Protein AF-0000000084457090 (afdb_homodimer)

Organism: NCBI:txid398673

Secondary structure (DSSP, 8-state):
-PPPPBSS-TT-EEEEETTTSHHHHHHHHHHHHTT-EEEEEES-TTTTHHIIIIITHHHHHTT-EEEEE---TTSTTTTTTTTTT-SEEEE--------S-HHHHHHHHHHHHHHHHHHHHH-TT--EEEEE--GGGTS---TT--SEE-TT---HHHHHHHTSPSP--GGGHHHHHHHHHHHHHHHHHHHHHHH--SSEEEEEEE-EEES--SSGGGGGSGGGHHHHHHTT--TTTSS--EEEEEEHHHHHHHHHHHHHBTT--S-EEEE---EEEHHHHHHHHHHH-TTS-PPPPPPP-PPP--EE--HHHHHHHHHHH--SSSPPHHHHHHHHHHTT-/-PPPPBSS-TT-EEEEETTTSHHHHHHHHHHHHTT-EEEEEES-TTTTHHIIIIITHHHHHTT-EEEEE---TTSTTTTTTTTTT-SEEEE--------S-HHHHHHHHHHHHHHHHHHHHH-TT--EEEEE--GGGTS---TT--SEE-TT---HHHHHHHTSPSP--GGGHHHHHHHHHHHHHHHHHHHHHHH--SSEEEEEEE-EEES--SSGGGGGSGGGHHHHHHTT--TTTSS--EEEEEEHHHHHHHHHHHHHBTT--S-EEEE---EEEHHHHHHHHHHH-TTS-PPPPPPP-PPP--EE--HHHHHHHHHHH--SSSPPHHHHHHHHHTTT-

Structure (mmCIF, N/CA/C/O backbone):
data_AF-0000000084457090-model_v1
#
loop_
_entity.id
_entity.type
_entity.pdbx_description
1 polymer 'NAD-dependent epimerase/dehydratase domain-containing protein'
#
loop_
_atom_site.group_PDB
_atom_site.id
_atom_site.type_symbol
_atom_site.label_atom_id
_atom_site.label_alt_id
_atom_site.label_comp_id
_atom_site.label_asym_id
_atom_site.label_entity_id
_atom_site.label_seq_id
_atom_site.pdbx_PDB_ins_code
_atom_site.Cartn_x
_atom_site.Cartn_y
_atom_site.Cartn_z
_atom_site.occupancy
_atom_site.B_iso_or_equiv
_atom_site.auth_seq_id
_atom_site.auth_comp_id
_atom_site.auth_asym_id
_atom_site.auth_atom_id
_atom_site.pdbx_PDB_model_num
ATOM 1 N N . MET A 1 1 ? -13.922 31.234 29.938 1 45.78 1 MET A N 1
ATOM 2 C CA . MET A 1 1 ? -12.664 31.422 30.656 1 45.78 1 MET A CA 1
ATOM 3 C C . MET A 1 1 ? -11.68 32.25 29.828 1 45.78 1 MET A C 1
ATOM 5 O O . MET A 1 1 ? -11.742 32.25 28.594 1 45.78 1 MET A O 1
ATOM 9 N N . ALA A 1 2 ? -10.883 33 30.406 1 61.94 2 ALA A N 1
ATOM 10 C CA . ALA A 1 2 ? -9.992 33.938 29.75 1 61.94 2 ALA A CA 1
ATOM 11 C C . ALA A 1 2 ? -8.906 33.219 28.953 1 61.94 2 ALA A C 1
ATOM 13 O O . ALA A 1 2 ? -8.344 32.219 29.422 1 61.94 2 ALA A O 1
ATOM 14 N N . GLU A 1 3 ? -8.789 33.469 27.625 1 76.44 3 GLU A N 1
ATOM 15 C CA . GLU A 1 3 ? -7.699 32.906 26.812 1 76.44 3 GLU A CA 1
ATOM 16 C C . GLU A 1 3 ? -6.344 33.219 27.453 1 76.44 3 GLU A C 1
ATOM 18 O O . GLU A 1 3 ? -6.156 34.25 28.094 1 76.44 3 GLU A O 1
ATOM 23 N N . PRO A 1 4 ? -5.492 32.188 27.438 1 84.25 4 PRO A N 1
ATOM 24 C CA . PRO A 1 4 ? -4.152 32.406 27.984 1 84.25 4 PRO A CA 1
ATOM 25 C C . PRO A 1 4 ? -3.447 33.625 27.359 1 84.25 4 PRO A C 1
ATOM 27 O O . PRO A 1 4 ? -3.869 34.125 26.312 1 84.25 4 PRO A O 1
ATOM 30 N N . ALA A 1 5 ? -2.441 34.094 28.125 1 87.38 5 ALA A N 1
ATOM 31 C CA . ALA A 1 5 ? -1.607 35.156 27.547 1 87.38 5 ALA A CA 1
ATOM 32 C C . ALA A 1 5 ? -0.957 34.688 26.25 1 87.38 5 ALA A C 1
ATOM 34 O O . ALA A 1 5 ? -0.463 33.562 26.156 1 87.38 5 ALA A O 1
ATOM 35 N N . ALA A 1 6 ? -1.029 35.469 25.188 1 92.81 6 ALA A N 1
ATOM 36 C CA . ALA A 1 6 ? -0.62 35.094 23.844 1 92.81 6 ALA A CA 1
ATOM 37 C C . ALA A 1 6 ? 0.584 35.906 23.375 1 92.81 6 ALA A C 1
ATOM 39 O O . ALA A 1 6 ? 0.83 37 23.875 1 92.81 6 ALA A O 1
ATOM 40 N N . THR A 1 7 ? 1.338 35.375 22.531 1 93.25 7 THR A N 1
ATOM 41 C CA . THR A 1 7 ? 2.492 36.031 21.922 1 93.25 7 THR A CA 1
ATOM 42 C C . THR A 1 7 ? 2.057 37.219 21.078 1 93.25 7 THR A C 1
ATOM 44 O O . THR A 1 7 ? 2.822 38.156 20.891 1 93.25 7 THR A O 1
ATOM 47 N N . LEU A 1 8 ? 0.855 37.156 20.562 1 97.19 8 LEU A N 1
ATOM 48 C CA . LEU A 1 8 ? 0.295 38.188 19.688 1 97.19 8 LEU A CA 1
ATOM 49 C C . LEU A 1 8 ? -1.014 38.719 20.25 1 97.19 8 LEU A C 1
ATOM 51 O O . LEU A 1 8 ? -1.815 37.969 20.797 1 97.19 8 LEU A O 1
ATOM 55 N N . PRO A 1 9 ? -1.221 40 20.172 1 96.56 9 PRO A N 1
ATOM 56 C CA . PRO A 1 9 ? -2.504 40.531 20.625 1 96.56 9 PRO A CA 1
ATOM 57 C C . PRO A 1 9 ? -3.66 40.188 19.688 1 96.56 9 PRO A C 1
ATOM 59 O O . PRO A 1 9 ? -3.447 39.938 18.5 1 96.56 9 PRO A O 1
ATOM 62 N N . LYS A 1 10 ? -4.875 40.156 20.188 1 96.31 10 LYS A N 1
ATOM 63 C CA . LYS A 1 10 ? -6.066 40 19.359 1 96.31 10 LYS A CA 1
ATOM 64 C C . LYS A 1 10 ? -6.098 41.031 18.234 1 96.31 10 LYS A C 1
ATOM 66 O O . LYS A 1 10 ? -5.645 42.188 18.422 1 96.31 10 LYS A O 1
ATOM 71 N N . GLY A 1 11 ? -6.625 40.625 17.125 1 97.5 11 GLY A N 1
ATOM 72 C CA . GLY A 1 11 ? -6.648 41.531 15.984 1 97.5 11 GLY A CA 1
ATOM 73 C C . GLY A 1 11 ? -5.434 41.375 15.086 1 97.5 11 GLY A C 1
ATOM 74 O O . GLY A 1 11 ? -5.426 41.875 13.953 1 97.5 11 GLY A O 1
ATOM 75 N N . SER A 1 12 ? -4.383 40.688 15.578 1 98.62 12 SER A N 1
ATOM 76 C CA . SER A 1 12 ? -3.232 40.406 14.727 1 98.62 12 SER A CA 1
ATOM 77 C C . SER A 1 12 ? -3.637 39.625 13.484 1 98.62 12 SER A C 1
ATOM 79 O O . SER A 1 12 ? -4.645 38.906 13.5 1 98.62 12 SER A O 1
ATOM 81 N N . LEU A 1 13 ? -2.846 39.688 12.375 1 98.81 13 LEU A N 1
ATOM 82 C CA . LEU A 1 13 ? -3.135 39.094 11.086 1 98.81 13 LEU A CA 1
ATOM 83 C C . LEU A 1 13 ? -2.312 37.812 10.898 1 98.81 13 LEU A C 1
ATOM 85 O O . LEU A 1 13 ? -1.08 37.844 10.906 1 98.81 13 LEU A O 1
ATOM 89 N N . ILE A 1 14 ? -2.986 36.688 10.75 1 98.94 14 ILE A N 1
ATOM 90 C CA . ILE A 1 14 ? -2.354 35.406 10.578 1 98.94 14 ILE A CA 1
ATOM 91 C C . ILE A 1 14 ? -2.457 34.969 9.117 1 98.94 14 ILE A C 1
ATOM 93 O O . ILE A 1 14 ? -3.559 34.844 8.578 1 98.94 14 ILE A O 1
ATOM 97 N N . LEU A 1 15 ? -1.335 34.719 8.477 1 98.88 15 LEU A N 1
ATOM 98 C CA . LEU A 1 15 ? -1.321 34.125 7.148 1 98.88 15 LEU A CA 1
ATOM 99 C C . LEU A 1 15 ? -1.455 32.594 7.242 1 98.88 15 LEU A C 1
ATOM 101 O O . LEU A 1 15 ? -0.674 31.938 7.938 1 98.88 15 LEU A O 1
ATOM 105 N N . ILE A 1 16 ? -2.449 32.062 6.598 1 98.81 16 ILE A N 1
ATOM 106 C CA . ILE A 1 16 ? -2.631 30.609 6.52 1 98.81 16 ILE A CA 1
ATOM 107 C C . ILE A 1 16 ? -2.553 30.156 5.062 1 98.81 16 ILE A C 1
ATOM 109 O O . ILE A 1 16 ? -3.369 30.562 4.234 1 98.81 16 ILE A O 1
ATOM 113 N N . THR A 1 17 ? -1.548 29.312 4.777 1 97.75 17 THR A N 1
ATOM 114 C CA . THR A 1 17 ? -1.409 28.844 3.402 1 97.75 17 THR A CA 1
ATOM 115 C C . THR A 1 17 ? -2.354 27.672 3.129 1 97.75 17 THR A C 1
ATOM 117 O O . THR A 1 17 ? -2.545 26.812 3.988 1 97.75 17 THR A O 1
ATOM 120 N N . GLY A 1 18 ? -2.939 27.734 1.943 1 96.56 18 GLY A N 1
ATOM 121 C CA . GLY A 1 18 ? -3.844 26.656 1.546 1 96.56 18 GLY A CA 1
ATOM 122 C C . GLY A 1 18 ? -5.121 26.625 2.363 1 96.56 18 GLY A C 1
ATOM 123 O O . GLY A 1 18 ? -5.512 25.562 2.869 1 96.56 18 GLY A O 1
ATOM 124 N N . LEU A 1 19 ? -5.82 27.734 2.434 1 98.25 19 LEU A N 1
ATOM 125 C CA . LEU A 1 19 ? -6.91 27.875 3.391 1 98.25 19 LEU A CA 1
ATOM 126 C C . LEU A 1 19 ? -8.086 26.984 3.008 1 98.25 19 LEU A C 1
ATOM 128 O O . LEU A 1 19 ? -8.953 26.703 3.838 1 98.25 19 LEU A O 1
ATOM 132 N N . THR A 1 20 ? -8.164 26.484 1.772 1 96.88 20 THR A N 1
ATOM 133 C CA . THR A 1 20 ? -9.25 25.594 1.365 1 96.88 20 THR A CA 1
ATOM 134 C C . THR A 1 20 ? -9.023 24.188 1.882 1 96.88 20 THR A C 1
ATOM 136 O O . THR A 1 20 ? -9.93 23.344 1.834 1 96.88 20 THR A O 1
ATOM 139 N N . GLY A 1 21 ? -7.867 23.922 2.436 1 96.38 21 GLY A N 1
ATOM 140 C CA . GLY A 1 21 ? -7.531 22.578 2.881 1 96.38 21 GLY A CA 1
ATOM 141 C C . GLY A 1 21 ? -8.25 22.172 4.152 1 96.38 21 GLY A C 1
ATOM 142 O O . GLY A 1 21 ? -8.672 23.031 4.934 1 96.38 21 GLY A O 1
ATOM 143 N N . TYR A 1 22 ? -8.297 20.953 4.422 1 96.25 22 TYR A N 1
ATOM 144 C CA . TYR A 1 22 ? -9.023 20.359 5.535 1 96.25 22 TYR A CA 1
ATOM 145 C C . TYR A 1 22 ? -8.516 20.891 6.867 1 96.25 22 TYR A C 1
ATOM 147 O O . TYR A 1 22 ? -9.258 21.547 7.605 1 96.25 22 TYR A O 1
ATOM 155 N N . ILE A 1 23 ? -7.227 20.75 7.117 1 97.94 23 ILE A N 1
ATOM 156 C CA . ILE A 1 23 ? -6.641 21.219 8.367 1 97.94 23 ILE A CA 1
ATOM 157 C C . ILE A 1 23 ? -6.629 22.75 8.391 1 97.94 23 ILE A C 1
ATOM 159 O O . ILE A 1 23 ? -6.969 23.359 9.406 1 97.94 23 ILE A O 1
ATOM 163 N N . ALA A 1 24 ? -6.375 23.344 7.254 1 98.56 24 ALA A N 1
ATOM 164 C CA . ALA A 1 24 ? -6.211 24.797 7.172 1 98.56 24 ALA A CA 1
ATOM 165 C C . ALA A 1 24 ? -7.512 25.516 7.516 1 98.56 24 ALA A C 1
ATOM 167 O O . ALA A 1 24 ? -7.496 26.547 8.203 1 98.56 24 ALA A O 1
ATOM 168 N N . THR A 1 25 ? -8.586 24.984 7.031 1 98.19 25 THR A N 1
ATOM 169 C CA . THR A 1 25 ? -9.875 25.609 7.293 1 98.19 25 THR A CA 1
ATOM 170 C C . THR A 1 25 ? -10.203 25.578 8.781 1 98.19 25 THR A C 1
ATOM 172 O O . THR A 1 25 ? -10.711 26.547 9.336 1 98.19 25 THR A O 1
ATOM 175 N N . HIS A 1 26 ? -9.891 24.5 9.438 1 98.5 26 HIS A N 1
ATOM 176 C CA . HIS A 1 26 ? -10.109 24.391 10.875 1 98.5 26 HIS A CA 1
ATOM 177 C C . HIS A 1 26 ? -9.195 25.344 11.648 1 98.5 26 HIS A C 1
ATOM 179 O O . HIS A 1 26 ? -9.617 25.938 12.641 1 98.5 26 HIS A O 1
ATOM 185 N N . VAL A 1 27 ? -7.988 25.453 11.195 1 98.88 27 VAL A N 1
ATOM 186 C CA . VAL A 1 27 ? -7.055 26.375 11.828 1 98.88 27 VAL A CA 1
ATOM 187 C C . VAL A 1 27 ? -7.559 27.812 11.664 1 98.88 27 VAL A C 1
ATOM 189 O O . VAL A 1 27 ? -7.562 28.578 12.625 1 98.88 27 VAL A O 1
ATOM 192 N N . GLY A 1 28 ? -8.008 28.156 10.453 1 98.88 28 GLY A N 1
ATOM 193 C CA . GLY A 1 28 ? -8.602 29.469 10.227 1 98.88 28 GLY A CA 1
ATOM 194 C C . GLY A 1 28 ? -9.781 29.75 11.133 1 98.88 28 GLY A C 1
ATOM 195 O O . GLY A 1 28 ? -9.883 30.828 11.711 1 98.88 28 GLY A O 1
ATOM 196 N N . GLN A 1 29 ? -10.602 28.734 11.273 1 98.56 29 GLN A N 1
ATOM 197 C CA . GLN A 1 29 ? -11.773 28.859 12.141 1 98.56 29 GLN A CA 1
ATOM 198 C C . GLN A 1 29 ? -11.359 29.141 13.586 1 98.56 29 GLN A C 1
ATOM 200 O O . GLN A 1 29 ? -11.977 29.984 14.258 1 98.56 29 GLN A O 1
ATOM 205 N N . GLN A 1 30 ? -10.398 28.484 14.055 1 98.38 30 GLN A N 1
ATOM 206 C CA . GLN A 1 30 ? -9.938 28.641 15.43 1 98.38 30 GLN A CA 1
ATOM 207 C C . GLN A 1 30 ? -9.391 30.031 15.672 1 98.38 30 GLN A C 1
ATOM 209 O O . GLN A 1 30 ? -9.664 30.656 16.703 1 98.38 30 GLN A O 1
ATOM 214 N N . PHE A 1 31 ? -8.586 30.578 14.734 1 98.69 31 PHE A N 1
ATOM 215 C CA . PHE A 1 31 ? -8.039 31.922 14.883 1 98.69 31 PHE A CA 1
ATOM 216 C C . PHE A 1 31 ? -9.148 32.969 14.844 1 98.69 31 PHE A C 1
ATOM 218 O O . PHE A 1 31 ? -9.18 33.875 15.68 1 98.69 31 PHE A O 1
ATOM 225 N N . LEU A 1 32 ? -10.07 32.844 13.891 1 98.69 32 LEU A N 1
ATOM 226 C CA . LEU A 1 32 ? -11.164 33.812 13.75 1 98.69 32 LEU A CA 1
ATOM 227 C C . LEU A 1 32 ? -12.031 33.812 15.008 1 98.69 32 LEU A C 1
ATOM 229 O O . LEU A 1 32 ? -12.391 34.906 15.492 1 98.69 32 LEU A O 1
ATOM 233 N N . LYS A 1 33 ? -12.289 32.656 15.539 1 97.31 33 LYS A N 1
ATOM 234 C CA . LYS A 1 33 ? -13.102 32.562 16.75 1 97.31 33 LYS A CA 1
ATOM 235 C C . LYS A 1 33 ? -12.422 33.219 17.938 1 97.31 33 LYS A C 1
ATOM 237 O O . LYS A 1 33 ? -13.086 33.688 18.859 1 97.31 33 LYS A O 1
ATOM 242 N N . ARG A 1 34 ? -11.148 33.344 17.875 1 97.12 34 ARG A N 1
ATOM 243 C CA . ARG A 1 34 ? -10.375 33.875 19 1 97.12 34 ARG A CA 1
ATOM 244 C C . ARG A 1 34 ? -10.102 35.375 18.797 1 97.12 34 ARG A C 1
ATOM 246 O O . ARG A 1 34 ? -9.375 35.969 19.594 1 97.12 34 ARG A O 1
ATOM 253 N N . GLY A 1 35 ? -10.586 35.938 17.719 1 97.44 35 GLY A N 1
ATOM 254 C CA . GLY A 1 35 ? -10.516 37.375 17.531 1 97.44 35 GLY A CA 1
ATOM 255 C C . GLY A 1 35 ? -9.32 37.812 16.703 1 97.44 35 GLY A C 1
ATOM 256 O O . GLY A 1 35 ? -8.945 38.969 16.719 1 97.44 35 GLY A O 1
ATOM 257 N N . TYR A 1 36 ? -8.688 36.875 16.031 1 98.62 36 TYR A N 1
ATOM 258 C CA . TYR A 1 36 ? -7.605 37.219 15.117 1 98.62 36 TYR A CA 1
ATOM 259 C C . TYR A 1 36 ? -8.125 37.406 13.695 1 98.62 36 TYR A C 1
ATOM 261 O O . TYR A 1 36 ? -9.266 37.031 13.398 1 98.62 36 TYR A O 1
ATOM 269 N N . LYS A 1 37 ? -7.375 38.062 12.875 1 98.81 37 LYS A N 1
ATOM 270 C CA . LYS A 1 37 ? -7.664 38.156 11.445 1 98.81 37 LYS A CA 1
ATOM 271 C C . LYS A 1 37 ? -6.902 37.125 10.641 1 98.81 37 LYS A C 1
ATOM 273 O O . LYS A 1 37 ? -5.844 36.656 11.062 1 98.81 37 LYS A O 1
ATOM 278 N N . VAL A 1 38 ? -7.512 36.719 9.531 1 98.94 38 VAL A N 1
ATOM 279 C CA . VAL A 1 38 ? -6.902 35.656 8.734 1 98.94 38 VAL A CA 1
ATOM 280 C C . VAL A 1 38 ? -6.73 36.125 7.297 1 98.94 38 VAL A C 1
ATOM 282 O O . VAL A 1 38 ? -7.66 36.688 6.695 1 98.94 38 VAL A O 1
ATOM 285 N N . ARG A 1 39 ? -5.547 36.094 6.797 1 98.81 39 ARG A N 1
ATOM 286 C CA . ARG A 1 39 ? -5.254 36.094 5.367 1 98.81 39 ARG A CA 1
ATOM 287 C C . ARG A 1 39 ? -4.961 34.688 4.844 1 98.81 39 ARG A C 1
ATOM 289 O O . ARG A 1 39 ? -3.953 34.094 5.207 1 98.81 39 ARG A O 1
ATOM 296 N N . GLY A 1 40 ? -5.895 34.188 4.008 1 98.56 40 GLY A N 1
ATOM 297 C CA . GLY A 1 40 ? -5.73 32.844 3.475 1 98.56 40 GLY A CA 1
ATOM 298 C C . GLY A 1 40 ? -5.258 32.844 2.033 1 98.56 40 GLY A C 1
ATOM 299 O O . GLY A 1 40 ? -5.793 33.562 1.19 1 98.56 40 GLY A O 1
ATOM 300 N N . THR A 1 41 ? -4.219 32.031 1.75 1 97.69 41 THR A N 1
ATOM 301 C CA . THR A 1 41 ? -3.873 31.828 0.347 1 97.69 41 THR A CA 1
ATOM 302 C C . THR A 1 41 ? -4.695 30.688 -0.254 1 97.69 41 THR A C 1
ATOM 304 O O . THR A 1 41 ? -5.039 29.734 0.439 1 97.69 41 THR A O 1
ATOM 307 N N . VAL A 1 42 ? -5.008 30.859 -1.464 1 97.06 42 VAL A N 1
ATOM 308 C CA . VAL A 1 42 ? -5.758 29.859 -2.219 1 97.06 42 VAL A CA 1
ATOM 309 C C . VAL A 1 42 ? -5.191 29.75 -3.633 1 97.06 42 VAL A C 1
ATOM 311 O O . VAL A 1 42 ? -4.559 30.688 -4.129 1 97.06 42 VAL A O 1
ATOM 314 N N . ARG A 1 43 ? -5.316 28.656 -4.375 1 93.56 43 ARG A N 1
ATOM 315 C CA . ARG A 1 43 ? -4.824 28.469 -5.734 1 93.56 43 ARG A CA 1
ATOM 316 C C . ARG A 1 43 ? -5.699 29.203 -6.746 1 93.56 43 ARG A C 1
ATOM 318 O O . ARG A 1 43 ? -5.199 29.734 -7.734 1 93.56 43 ARG A O 1
ATOM 325 N N . ASP A 1 44 ? -7.039 29.156 -6.359 1 95.44 44 ASP A N 1
ATOM 326 C CA . ASP A 1 44 ? -8.07 29.734 -7.223 1 95.44 44 ASP A CA 1
ATOM 327 C C . ASP A 1 44 ? -9.141 30.453 -6.402 1 95.44 44 ASP A C 1
ATOM 329 O O . ASP A 1 44 ? -9.867 29.828 -5.629 1 95.44 44 ASP A O 1
ATOM 333 N N . LEU A 1 45 ? -9.281 31.75 -6.68 1 96.75 45 LEU A N 1
ATOM 334 C CA . LEU A 1 45 ? -10.172 32.562 -5.875 1 96.75 45 LEU A CA 1
ATOM 335 C C . LEU A 1 45 ? -11.625 32.188 -6.098 1 96.75 45 LEU A C 1
ATOM 337 O O . LEU A 1 45 ? -12.43 32.188 -5.156 1 96.75 45 LEU A O 1
ATOM 341 N N . ALA A 1 46 ? -11.906 31.797 -7.289 1 96.5 46 ALA A N 1
ATOM 342 C CA . ALA A 1 46 ? -13.289 31.438 -7.602 1 96.5 46 ALA A CA 1
ATOM 343 C C . ALA A 1 46 ? -13.68 30.125 -6.91 1 96.5 46 ALA A C 1
ATOM 345 O O . ALA A 1 46 ? -14.766 30.031 -6.328 1 96.5 46 ALA A O 1
ATOM 346 N N . LYS A 1 47 ? -12.859 29.141 -6.902 1 95 47 LYS A N 1
ATOM 347 C CA . LYS A 1 47 ? -13.125 27.844 -6.289 1 95 47 LYS A CA 1
ATOM 348 C C . LYS A 1 47 ? -13.141 27.953 -4.766 1 95 47 LYS A C 1
ATOM 350 O O . LYS A 1 47 ? -13.758 27.125 -4.086 1 95 47 LYS A O 1
ATOM 355 N N . ALA A 1 48 ? -12.492 29.031 -4.234 1 98 48 ALA A N 1
ATOM 356 C CA . ALA A 1 48 ? -12.383 29.203 -2.787 1 98 48 ALA A CA 1
ATOM 357 C C . ALA A 1 48 ? -13.469 30.141 -2.26 1 98 48 ALA A C 1
ATOM 359 O O . ALA A 1 48 ? -13.484 30.469 -1.074 1 98 48 ALA A O 1
ATOM 360 N N . ALA A 1 49 ? -14.422 30.5 -3.084 1 97.88 49 ALA A N 1
ATOM 361 C CA . ALA A 1 49 ? -15.406 31.531 -2.744 1 97.88 49 ALA A CA 1
ATOM 362 C C . ALA A 1 49 ? -16.25 31.109 -1.543 1 97.88 49 ALA A C 1
ATOM 364 O O . ALA A 1 49 ? -16.719 31.953 -0.786 1 97.88 49 ALA A O 1
ATOM 365 N N . TRP A 1 50 ? -16.359 29.766 -1.356 1 97.81 50 TRP A N 1
ATOM 366 C CA . TRP A 1 50 ? -17.172 29.25 -0.263 1 97.81 50 TRP A CA 1
ATOM 367 C C . TRP A 1 50 ? -16.609 29.672 1.088 1 97.81 50 TRP A C 1
ATOM 369 O O . TRP A 1 50 ? -17.344 29.766 2.074 1 97.81 50 TRP A O 1
ATOM 379 N N . LEU A 1 51 ? -15.359 29.984 1.196 1 98.5 51 LEU A N 1
ATOM 380 C CA . LEU A 1 51 ? -14.742 30.469 2.428 1 98.5 51 LEU A CA 1
ATOM 381 C C . LEU A 1 51 ? -15.32 31.812 2.834 1 98.5 51 LEU A C 1
ATOM 383 O O . LEU A 1 51 ? -15.727 32 3.984 1 98.5 51 LEU A O 1
ATOM 387 N N . LYS A 1 52 ? -15.414 32.781 1.911 1 97.81 52 LYS A N 1
ATOM 388 C CA . LYS A 1 52 ? -15.844 34.156 2.225 1 97.81 52 LYS A CA 1
ATOM 389 C C . LYS A 1 52 ? -17.359 34.281 2.137 1 97.81 52 LYS A C 1
ATOM 391 O O . LYS A 1 52 ? -17.969 35.062 2.877 1 97.81 52 LYS A O 1
ATOM 396 N N . ASP A 1 53 ? -17.922 33.438 1.23 1 97.62 53 ASP A N 1
ATOM 397 C CA . ASP A 1 53 ? -19.344 33.625 0.948 1 97.62 53 ASP A CA 1
ATOM 398 C C . ASP A 1 53 ? -20.203 32.75 1.86 1 97.62 53 ASP A C 1
ATOM 400 O O . ASP A 1 53 ? -21.391 33.031 2.074 1 97.62 53 ASP A O 1
ATOM 404 N N . ASP A 1 54 ? -19.672 31.672 2.383 1 97.75 54 ASP A N 1
ATOM 405 C CA . ASP A 1 54 ? -20.484 30.719 3.141 1 97.75 54 ASP A CA 1
ATOM 406 C C . ASP A 1 54 ? -19.891 30.484 4.531 1 97.75 54 ASP A C 1
ATOM 408 O O . ASP A 1 54 ? -20.359 31.078 5.512 1 97.75 54 ASP A O 1
ATOM 412 N N . LEU A 1 55 ? -18.828 29.859 4.707 1 97.69 55 LEU A N 1
ATOM 413 C CA . LEU A 1 55 ? -18.312 29.344 5.977 1 97.69 55 LEU A CA 1
ATOM 414 C C . LEU A 1 55 ? -17.922 30.484 6.902 1 97.69 55 LEU A C 1
ATOM 416 O O . LEU A 1 55 ? -18.188 30.438 8.102 1 97.69 55 LEU A O 1
ATOM 420 N N . PHE A 1 56 ? -17.172 31.453 6.297 1 98.38 56 PHE A N 1
ATOM 421 C CA . PHE A 1 56 ? -16.688 32.594 7.082 1 98.38 56 PHE A CA 1
ATOM 422 C C . PHE A 1 56 ? -17.297 33.906 6.602 1 98.38 56 PHE A C 1
ATOM 424 O O . PHE A 1 56 ? -16.609 34.906 6.535 1 98.38 56 PHE A O 1
ATOM 431 N N . SER A 1 57 ? -18.531 33.906 6.168 1 98 57 SER A N 1
ATOM 432 C CA . SER A 1 57 ? -19.188 35.062 5.586 1 98 57 SER A CA 1
ATOM 433 C C . SER A 1 57 ? -19.234 36.219 6.578 1 98 57 SER A C 1
ATOM 435 O O . SER A 1 57 ? -19.016 37.375 6.203 1 98 57 SER A O 1
ATOM 437 N N . ALA A 1 58 ? -19.5 36 7.852 1 98 58 ALA A N 1
ATOM 438 C CA . ALA A 1 58 ? -19.578 37.031 8.867 1 98 58 ALA A CA 1
ATOM 439 C C . ALA A 1 58 ? -18.203 37.656 9.109 1 98 58 ALA A C 1
ATOM 441 O O . ALA A 1 58 ? -18.094 38.875 9.227 1 98 58 ALA A O 1
ATOM 442 N N . GLU A 1 59 ? -17.234 36.812 9.227 1 98.06 59 GLU A N 1
ATOM 443 C CA . GLU A 1 59 ? -15.875 37.281 9.445 1 98.06 59 GLU A CA 1
ATOM 444 C C . GLU A 1 59 ? -15.375 38.094 8.25 1 98.06 59 GLU A C 1
ATOM 446 O O . GLU A 1 59 ? -14.68 39.094 8.422 1 98.06 59 GLU A O 1
ATOM 451 N N . HIS A 1 60 ? -15.703 37.625 7.074 1 98.06 60 HIS A N 1
ATOM 452 C CA . HIS A 1 60 ? -15.336 38.375 5.875 1 98.06 60 HIS A CA 1
ATOM 453 C C . HIS A 1 60 ? -16 39.75 5.848 1 98.06 60 HIS A C 1
ATOM 455 O O . HIS A 1 60 ? -15.359 40.75 5.551 1 98.06 60 HIS A O 1
ATOM 461 N N . ALA A 1 61 ? -17.266 39.812 6.113 1 97.88 61 ALA A N 1
ATOM 462 C CA . ALA A 1 61 ? -18.031 41.062 6.125 1 97.88 61 ALA A CA 1
ATOM 463 C C . ALA A 1 61 ? -17.438 42.031 7.141 1 97.88 61 ALA A C 1
ATOM 465 O O . ALA A 1 61 ? -17.453 43.25 6.918 1 97.88 61 ALA A O 1
ATOM 466 N N . ALA A 1 62 ? -16.906 41.5 8.188 1 98.25 62 ALA A N 1
ATOM 467 C CA . ALA A 1 62 ? -16.344 42.312 9.258 1 98.25 62 ALA A CA 1
ATOM 468 C C . ALA A 1 62 ? -14.914 42.719 8.945 1 98.25 62 ALA A C 1
ATOM 470 O O . ALA A 1 62 ? -14.289 43.469 9.711 1 98.25 62 ALA A O 1
ATOM 471 N N . GLY A 1 63 ? -14.398 42.25 7.867 1 98.06 63 GLY A N 1
ATOM 472 C CA . GLY A 1 63 ? -13.047 42.594 7.461 1 98.06 63 GLY A CA 1
ATOM 473 C C . GLY A 1 63 ? -11.984 41.75 8.133 1 98.06 63 GLY A C 1
ATOM 474 O O . GLY A 1 63 ? -10.805 42.125 8.133 1 98.06 63 GLY A O 1
ATOM 475 N N . ASN A 1 64 ? -12.359 40.625 8.711 1 98.62 64 ASN A N 1
ATOM 476 C CA . ASN A 1 64 ? -11.43 39.812 9.469 1 98.62 64 ASN A CA 1
ATOM 477 C C . ASN A 1 64 ? -10.883 38.656 8.633 1 98.62 64 ASN A C 1
ATOM 479 O O . ASN A 1 64 ? -10 37.906 9.078 1 98.62 64 ASN A O 1
ATOM 483 N N . LEU A 1 65 ? -11.383 38.469 7.391 1 98.81 65 LEU A N 1
ATOM 484 C CA . LEU A 1 65 ? -10.898 37.438 6.469 1 98.81 65 LEU A CA 1
ATOM 485 C C . LEU A 1 65 ? -10.602 38.062 5.102 1 98.81 65 LEU A C 1
ATOM 487 O O . LEU A 1 65 ? -11.43 38.781 4.543 1 98.81 65 LEU A O 1
ATOM 491 N N . GLU A 1 66 ? -9.531 37.75 4.582 1 98.06 66 GLU A N 1
ATOM 492 C CA . GLU A 1 66 ? -9.195 38.094 3.195 1 98.06 66 GLU A CA 1
ATOM 493 C C . GLU A 1 66 ? -8.5 36.906 2.512 1 98.06 66 GLU A C 1
ATOM 495 O O . GLU A 1 66 ? -7.844 36.094 3.17 1 98.06 66 GLU A O 1
ATOM 500 N N . LEU A 1 67 ? -8.695 36.75 1.235 1 98.25 67 LEU A N 1
ATOM 501 C CA . LEU A 1 67 ? -8.102 35.719 0.433 1 98.25 67 LEU A CA 1
ATOM 502 C C . LEU A 1 67 ? -7.105 36.281 -0.572 1 98.25 67 LEU A C 1
ATOM 504 O O . LEU A 1 67 ? -7.348 37.344 -1.157 1 98.25 67 LEU A O 1
ATOM 508 N N . VAL A 1 68 ? -6.004 35.656 -0.669 1 97.56 68 VAL A N 1
ATOM 509 C CA . VAL A 1 68 ? -4.984 36.031 -1.646 1 97.56 68 VAL A CA 1
ATOM 510 C C . VAL A 1 68 ? -4.656 34.812 -2.523 1 97.56 68 VAL A C 1
ATOM 512 O O . VAL A 1 68 ? -4.578 33.688 -2.033 1 97.56 68 VAL A O 1
ATOM 515 N N . GLN A 1 69 ? -4.48 35.094 -3.811 1 96.38 69 GLN A N 1
ATOM 516 C CA . GLN A 1 69 ? -4.199 34 -4.742 1 96.38 69 GLN A CA 1
ATOM 517 C C . GLN A 1 69 ? -2.709 33.688 -4.793 1 96.38 69 GLN A C 1
ATOM 519 O O . GLN A 1 69 ? -1.888 34.594 -5.008 1 96.38 69 GLN A O 1
ATOM 524 N N . VAL A 1 70 ? -2.33 32.438 -4.508 1 93.5 70 VAL A N 1
ATOM 525 C CA . VAL A 1 70 ? -1.011 31.875 -4.73 1 93.5 70 VAL A CA 1
ATOM 526 C C . VAL A 1 70 ? -1.143 30.594 -5.57 1 93.5 70 VAL A C 1
ATOM 528 O O . VAL A 1 70 ? -1.37 29.516 -5.031 1 93.5 70 VAL A O 1
ATOM 531 N N . PRO A 1 71 ? -0.985 30.703 -6.883 1 89.06 71 PRO A N 1
ATOM 532 C CA . PRO A 1 71 ? -1.31 29.594 -7.781 1 89.06 71 PRO A CA 1
ATOM 533 C C . PRO A 1 71 ? -0.275 28.469 -7.727 1 89.06 71 PRO A C 1
ATOM 535 O O . PRO A 1 71 ? -0.604 27.312 -7.984 1 89.06 71 PRO A O 1
ATOM 538 N N . ASP A 1 72 ? 0.993 28.844 -7.469 1 87.75 72 ASP A N 1
ATOM 539 C CA . ASP A 1 72 ? 2.09 27.875 -7.449 1 87.75 72 ASP A CA 1
ATOM 540 C C . ASP A 1 72 ? 2.943 28.047 -6.195 1 87.75 72 ASP A C 1
ATOM 542 O O . ASP A 1 72 ? 3.73 28.984 -6.09 1 87.75 72 ASP A O 1
ATOM 546 N N . LEU A 1 73 ? 2.895 27 -5.332 1 84.81 73 LEU A N 1
ATOM 547 C CA . LEU A 1 73 ? 3.57 27.047 -4.039 1 84.81 73 LEU A CA 1
ATOM 548 C C . LEU A 1 73 ? 5.082 26.969 -4.211 1 84.81 73 LEU A C 1
ATOM 550 O O . LEU A 1 73 ? 5.836 27.422 -3.346 1 84.81 73 LEU A O 1
ATOM 554 N N . GLY A 1 74 ? 5.453 26.391 -5.297 1 82.69 74 GLY A N 1
ATOM 555 C CA . GLY A 1 74 ? 6.875 26.156 -5.504 1 82.69 74 GLY A CA 1
ATOM 556 C C . GLY A 1 74 ? 7.566 27.297 -6.23 1 82.69 74 GLY A C 1
ATOM 557 O O . GLY A 1 74 ? 8.789 27.266 -6.41 1 82.69 74 GLY A O 1
ATOM 558 N N . ALA A 1 75 ? 6.777 28.297 -6.66 1 84.38 75 ALA A N 1
ATOM 559 C CA . ALA A 1 75 ? 7.359 29.422 -7.383 1 84.38 75 ALA A CA 1
ATOM 560 C C . ALA A 1 75 ? 8.234 30.266 -6.461 1 84.38 75 ALA A C 1
ATOM 562 O O . ALA A 1 75 ? 7.922 30.438 -5.281 1 84.38 75 ALA A O 1
ATOM 563 N N . PRO A 1 76 ? 9.312 30.766 -7.141 1 82.56 76 PRO A N 1
ATOM 564 C CA . PRO A 1 76 ? 10.109 31.703 -6.344 1 82.56 76 PRO A CA 1
ATOM 565 C C . PRO A 1 76 ? 9.289 32.906 -5.848 1 82.56 76 PRO A C 1
ATOM 567 O O . PRO A 1 76 ? 8.453 33.438 -6.582 1 82.56 76 PRO A O 1
ATOM 570 N N . ASP A 1 77 ? 9.328 33.25 -4.668 1 87.06 77 ASP A N 1
ATOM 571 C CA . ASP A 1 77 ? 8.703 34.406 -4.055 1 87.06 77 ASP A CA 1
ATOM 572 C C . ASP A 1 77 ? 7.18 34.25 -4.012 1 87.06 77 ASP A C 1
ATOM 574 O O . ASP A 1 77 ? 6.453 35.25 -4.035 1 87.06 77 ASP A O 1
ATOM 578 N N . ALA A 1 78 ? 6.73 33.031 -4.125 1 87.94 78 ALA A N 1
ATOM 579 C CA . ALA A 1 78 ? 5.305 32.75 -4.191 1 87.94 78 ALA A CA 1
ATOM 580 C C . ALA A 1 78 ? 4.531 33.469 -3.1 1 87.94 78 ALA A C 1
ATOM 582 O O . ALA A 1 78 ? 3.367 33.844 -3.287 1 87.94 78 ALA A O 1
ATOM 583 N N . PHE A 1 79 ? 5.223 33.844 -2.037 1 93.5 79 PHE A N 1
ATOM 584 C CA . PHE A 1 79 ? 4.488 34.312 -0.871 1 93.5 79 PHE A CA 1
ATOM 585 C C . PHE A 1 79 ? 4.828 35.781 -0.577 1 93.5 79 PHE A C 1
ATOM 587 O O . PHE A 1 79 ? 4.352 36.344 0.41 1 93.5 79 PHE A O 1
ATOM 594 N N . SER A 1 80 ? 5.598 36.469 -1.362 1 91.81 80 SER A N 1
ATOM 595 C CA . SER A 1 80 ? 6.113 37.781 -1.089 1 91.81 80 SER A CA 1
ATOM 596 C C . SER A 1 80 ? 4.98 38.781 -0.856 1 91.81 80 SER A C 1
ATOM 598 O O . SER A 1 80 ? 5.047 39.625 0.059 1 91.81 80 SER A O 1
ATOM 600 N N . ALA A 1 81 ? 3.99 38.688 -1.695 1 93.69 81 ALA A N 1
ATOM 601 C CA . ALA A 1 81 ? 2.861 39.594 -1.546 1 93.69 81 ALA A CA 1
ATOM 602 C C . ALA A 1 81 ? 1.979 39.188 -0.37 1 93.69 81 ALA A C 1
ATOM 604 O O . ALA A 1 81 ? 1.517 40.031 0.392 1 93.69 81 ALA A O 1
ATOM 605 N N . ALA A 1 82 ? 1.789 37.938 -0.176 1 96.75 82 ALA A N 1
ATOM 606 C CA . ALA A 1 82 ? 0.871 37.406 0.827 1 96.75 82 ALA A CA 1
ATOM 607 C C . ALA A 1 82 ? 1.386 37.688 2.238 1 96.75 82 ALA A C 1
ATOM 609 O O . ALA A 1 82 ? 0.598 37.844 3.172 1 96.75 82 ALA A O 1
ATOM 610 N N . ILE A 1 83 ? 2.664 37.812 2.404 1 97.69 83 ILE A N 1
ATOM 611 C CA . ILE A 1 83 ? 3.268 37.844 3.73 1 97.69 83 ILE A CA 1
ATOM 612 C C . ILE A 1 83 ? 3.303 39.281 4.262 1 97.69 83 ILE A C 1
ATOM 614 O O . ILE A 1 83 ? 3.543 39.5 5.453 1 97.69 83 ILE A O 1
ATOM 618 N N . LYS A 1 84 ? 3.039 40.219 3.432 1 97.75 84 LYS A N 1
ATOM 619 C CA . LYS A 1 84 ? 3.186 41.625 3.816 1 97.75 84 LYS A CA 1
ATOM 620 C C . LYS A 1 84 ? 2.234 42 4.953 1 97.75 84 LYS A C 1
ATOM 622 O O . LYS A 1 84 ? 1.021 41.812 4.84 1 97.75 84 LYS A O 1
ATOM 627 N N . GLY A 1 85 ? 2.803 42.406 6.039 1 98.31 85 GLY A N 1
ATOM 628 C CA . GLY A 1 85 ? 2.035 42.969 7.129 1 98.31 85 GLY A CA 1
ATOM 629 C C . GLY A 1 85 ? 1.461 41.938 8.07 1 98.31 85 GLY A C 1
ATOM 630 O O . GLY A 1 85 ? 0.771 42.281 9.031 1 98.31 85 GLY A O 1
ATOM 631 N N . VAL A 1 86 ? 1.747 40.719 7.84 1 98.69 86 VAL A N 1
ATOM 632 C CA . VAL A 1 86 ? 1.176 39.719 8.719 1 98.69 86 VAL A CA 1
ATOM 633 C C . VAL A 1 86 ? 2.035 39.562 9.977 1 98.69 86 VAL A C 1
ATOM 635 O O . VAL A 1 86 ? 3.209 39.938 9.977 1 98.69 86 VAL A O 1
ATOM 638 N N . ASP A 1 87 ? 1.411 39.031 11.023 1 98.81 87 ASP A N 1
ATOM 639 C CA . ASP A 1 87 ? 2.092 38.906 12.305 1 98.81 87 ASP A CA 1
ATOM 640 C C . ASP A 1 87 ? 2.6 37.5 12.516 1 98.81 87 ASP A C 1
ATOM 642 O O . ASP A 1 87 ? 3.557 37.25 13.258 1 98.81 87 ASP A O 1
ATOM 646 N N . ALA A 1 88 ? 1.949 36.531 11.875 1 98.88 88 ALA A N 1
ATOM 647 C CA . ALA A 1 88 ? 2.318 35.125 11.984 1 98.88 88 ALA A CA 1
ATOM 648 C C . ALA A 1 88 ? 1.916 34.344 10.734 1 98.88 88 ALA A C 1
ATOM 650 O O . ALA A 1 88 ? 1.102 34.844 9.938 1 98.88 88 ALA A O 1
ATOM 651 N N . VAL A 1 89 ? 2.555 33.156 10.586 1 98.81 89 VAL A N 1
ATOM 652 C CA . VAL A 1 89 ? 2.303 32.312 9.422 1 98.81 89 VAL A CA 1
ATOM 653 C C . VAL A 1 89 ? 2.027 30.875 9.875 1 98.81 89 VAL A C 1
ATOM 655 O O . VAL A 1 89 ? 2.77 30.328 10.688 1 98.81 89 VAL A O 1
ATOM 658 N N . ALA A 1 90 ? 0.928 30.375 9.438 1 98.81 90 ALA A N 1
ATOM 659 C CA . ALA A 1 90 ? 0.683 28.938 9.469 1 98.81 90 ALA A CA 1
ATOM 660 C C . ALA A 1 90 ? 0.803 28.328 8.078 1 98.81 90 ALA A C 1
ATOM 662 O O . ALA A 1 90 ? -0.091 28.484 7.242 1 98.81 90 ALA A O 1
ATOM 663 N N . HIS A 1 91 ? 1.896 27.656 7.855 1 98.12 91 HIS A N 1
ATOM 664 C CA . HIS A 1 91 ? 2.121 27.016 6.57 1 98.12 91 HIS A CA 1
ATOM 665 C C . HIS A 1 91 ? 1.564 25.594 6.57 1 98.12 91 HIS A C 1
ATOM 667 O O . HIS A 1 91 ? 2.25 24.641 6.977 1 98.12 91 HIS A O 1
ATOM 673 N N . ILE A 1 92 ? 0.409 25.406 5.918 1 97.25 92 ILE A N 1
ATOM 674 C CA . ILE A 1 92 ? -0.318 24.141 5.969 1 97.25 92 ILE A CA 1
ATOM 675 C C . ILE A 1 92 ? -0.408 23.547 4.566 1 97.25 92 ILE A C 1
ATOM 677 O O . ILE A 1 92 ? -0.457 22.312 4.41 1 97.25 92 ILE A O 1
ATOM 681 N N . ALA A 1 93 ? -0.326 24.344 3.566 1 88.88 93 ALA A N 1
ATOM 682 C CA . ALA A 1 93 ? -0.402 23.906 2.176 1 88.88 93 ALA A CA 1
ATOM 683 C C . ALA A 1 93 ? 0.745 22.969 1.837 1 88.88 93 ALA A C 1
ATOM 685 O O . ALA A 1 93 ? 1.869 23.141 2.309 1 88.88 93 ALA A O 1
ATOM 686 N N . THR A 1 94 ? 0.453 21.938 1.188 1 82.06 94 THR A N 1
ATOM 687 C CA . THR A 1 94 ? 1.487 21.047 0.667 1 82.06 94 THR A CA 1
ATOM 688 C C . THR A 1 94 ? 1.121 20.547 -0.729 1 82.06 94 THR A C 1
ATOM 690 O O . THR A 1 94 ? -0.044 20.609 -1.129 1 82.06 94 THR A O 1
ATOM 693 N N . VAL A 1 95 ? 2.154 20.25 -1.443 1 75.94 95 VAL A N 1
ATOM 694 C CA . VAL A 1 95 ? 1.965 19.641 -2.75 1 75.94 95 VAL A CA 1
ATOM 695 C C . VAL A 1 95 ? 1.446 18.203 -2.572 1 75.94 95 VAL A C 1
ATOM 697 O O . VAL A 1 95 ? 2.092 17.391 -1.926 1 75.94 95 VAL A O 1
ATOM 700 N N . THR A 1 96 ? 0.207 17.891 -3.104 1 67.81 96 THR A N 1
ATOM 701 C CA . THR A 1 96 ? -0.389 16.609 -2.791 1 67.81 96 THR A CA 1
ATOM 702 C C . THR A 1 96 ? -0.71 15.836 -4.066 1 67.81 96 THR A C 1
ATOM 704 O O . THR A 1 96 ? -1.655 15.039 -4.102 1 67.81 96 THR A O 1
ATOM 707 N N . ASN A 1 97 ? 0.044 16.047 -5.137 1 68.25 97 ASN A N 1
ATOM 708 C CA . ASN A 1 97 ? -0.305 15.32 -6.355 1 68.25 97 ASN A CA 1
ATOM 709 C C . ASN A 1 97 ? 0.197 13.883 -6.316 1 68.25 97 ASN A C 1
ATOM 711 O O . ASN A 1 97 ? -0.131 13.078 -7.191 1 68.25 97 ASN A O 1
ATOM 715 N N . PHE A 1 98 ? 0.928 13.461 -5.41 1 74.56 98 PHE A N 1
ATOM 716 C CA . PHE A 1 98 ? 1.434 12.117 -5.16 1 74.56 98 PHE A CA 1
ATOM 717 C C . PHE A 1 98 ? 2.131 11.562 -6.395 1 74.56 98 PHE A C 1
ATOM 719 O O . PHE A 1 98 ? 2.018 10.375 -6.695 1 74.56 98 PHE A O 1
ATOM 726 N N . ASP A 1 99 ? 2.795 12.477 -7.145 1 83.5 99 ASP A N 1
ATOM 727 C CA . ASP A 1 99 ? 3.674 12.039 -8.227 1 83.5 99 ASP A CA 1
ATOM 728 C C . ASP A 1 99 ? 4.758 11.102 -7.703 1 83.5 99 ASP A C 1
ATOM 730 O O . ASP A 1 99 ? 5.418 11.398 -6.707 1 83.5 99 ASP A O 1
ATOM 734 N N . PRO A 1 100 ? 4.875 9.961 -8.352 1 87.5 100 PRO A N 1
ATOM 735 C CA . PRO A 1 100 ? 5.836 8.984 -7.84 1 87.5 100 PRO A CA 1
ATOM 736 C C . PRO A 1 100 ? 7.285 9.414 -8.055 1 87.5 100 PRO A C 1
ATOM 738 O O . PRO A 1 100 ? 8.203 8.812 -7.48 1 87.5 100 PRO A O 1
ATOM 741 N N . ASP A 1 101 ? 7.586 10.438 -8.867 1 90.31 101 ASP A N 1
ATOM 742 C CA . ASP A 1 101 ? 8.93 10.922 -9.148 1 90.31 101 ASP A CA 1
ATOM 743 C C . ASP A 1 101 ? 9.367 11.969 -8.125 1 90.31 101 ASP A C 1
ATOM 745 O O . ASP A 1 101 ? 8.875 13.102 -8.141 1 90.31 101 ASP A O 1
ATOM 749 N N . PRO A 1 102 ? 10.336 11.602 -7.238 1 92.75 102 PRO A N 1
ATOM 750 C CA . PRO A 1 102 ? 10.742 12.547 -6.199 1 92.75 102 PRO A CA 1
ATOM 751 C C . PRO A 1 102 ? 11.32 13.836 -6.77 1 92.75 102 PRO A C 1
ATOM 753 O O . PRO A 1 102 ? 11.258 14.891 -6.121 1 92.75 102 PRO A O 1
ATOM 756 N N . ASN A 1 103 ? 11.805 13.859 -8 1 92.69 103 ASN A N 1
ATOM 757 C CA . ASN A 1 103 ? 12.359 15.055 -8.625 1 92.69 103 ASN A CA 1
ATOM 758 C C . ASN A 1 103 ? 11.273 16.094 -8.898 1 92.69 103 ASN A C 1
ATOM 760 O O . ASN A 1 103 ? 11.57 17.281 -9.031 1 92.69 103 ASN A O 1
ATOM 764 N N . GLN A 1 104 ? 10.117 15.594 -8.93 1 89.75 104 GLN A N 1
ATOM 765 C CA . GLN A 1 104 ? 9.008 16.484 -9.25 1 89.75 104 GLN A CA 1
ATOM 766 C C . GLN A 1 104 ? 8.336 17 -7.984 1 89.75 104 GLN A C 1
ATOM 768 O O . GLN A 1 104 ? 7.613 18 -8.023 1 89.75 104 GLN A O 1
ATOM 773 N N . VAL A 1 105 ? 8.562 16.344 -6.859 1 90 105 VAL A N 1
ATOM 774 C CA . VAL A 1 105 ? 7.797 16.641 -5.656 1 90 105 VAL A CA 1
ATOM 775 C C . VAL A 1 105 ? 8.719 17.25 -4.602 1 90 105 VAL A C 1
ATOM 777 O O . VAL A 1 105 ? 8.438 18.328 -4.07 1 90 105 VAL A O 1
ATOM 780 N N . VAL A 1 106 ? 9.844 16.656 -4.336 1 92.69 106 VAL A N 1
ATOM 781 C CA . VAL A 1 106 ? 10.688 16.969 -3.182 1 92.69 106 VAL A CA 1
ATOM 782 C C . VAL A 1 106 ? 11.258 18.375 -3.326 1 92.69 106 VAL A C 1
ATOM 784 O O . VAL A 1 106 ? 11.102 19.203 -2.434 1 92.69 106 VAL A O 1
ATOM 787 N N . PRO A 1 107 ? 11.836 18.766 -4.496 1 90.5 107 PRO A N 1
ATOM 788 C CA . PRO A 1 107 ? 12.391 20.125 -4.605 1 90.5 107 PRO A CA 1
ATOM 789 C C . PRO A 1 107 ? 11.32 21.219 -4.465 1 90.5 107 PRO A C 1
ATOM 791 O O . PRO A 1 107 ? 11.57 22.25 -3.846 1 90.5 107 PRO A O 1
ATOM 794 N N . GLN A 1 108 ? 10.195 20.938 -5.004 1 88.19 108 GLN A N 1
ATOM 795 C CA . GLN A 1 108 ? 9.125 21.922 -4.93 1 88.19 108 GLN A CA 1
ATOM 796 C C . GLN A 1 108 ? 8.641 22.109 -3.494 1 88.19 108 GLN A C 1
ATOM 798 O O . GLN A 1 108 ? 8.367 23.234 -3.066 1 88.19 108 GLN A O 1
ATOM 803 N N . THR A 1 109 ? 8.508 21 -2.791 1 90.38 109 THR A N 1
ATOM 804 C CA . THR A 1 109 ? 8.07 21.062 -1.399 1 90.38 109 THR A CA 1
ATOM 805 C C . THR A 1 109 ? 9.109 21.781 -0.537 1 90.38 109 THR A C 1
ATOM 807 O O . THR A 1 109 ? 8.758 22.625 0.284 1 90.38 109 THR A O 1
ATOM 810 N N . VAL A 1 110 ? 10.336 21.469 -0.757 1 93.5 110 VAL A N 1
ATOM 811 C CA . VAL A 1 110 ? 11.43 22.094 -0.009 1 93.5 110 VAL A CA 1
ATOM 812 C C . VAL A 1 110 ? 11.516 23.578 -0.338 1 93.5 110 VAL A C 1
ATOM 814 O O . VAL A 1 110 ? 11.602 24.406 0.562 1 93.5 110 VAL A O 1
ATOM 817 N N . SER A 1 111 ? 11.438 23.891 -1.626 1 90.62 111 SER A N 1
ATOM 818 C CA . SER A 1 111 ? 11.477 25.297 -2.045 1 90.62 111 SER A CA 1
ATOM 819 C C . SER A 1 111 ? 10.297 26.078 -1.481 1 90.62 111 SER A C 1
ATOM 821 O O . SER A 1 111 ? 10.438 27.25 -1.126 1 90.62 111 SER A O 1
ATOM 823 N N . GLY A 1 112 ? 9.195 25.406 -1.463 1 89.25 112 GLY A N 1
ATOM 824 C CA . GLY A 1 112 ? 8.008 26.047 -0.919 1 89.25 112 GLY A CA 1
ATOM 825 C C . GLY A 1 112 ? 8.18 26.484 0.525 1 89.25 112 GLY A C 1
ATOM 826 O O . GLY A 1 112 ? 7.875 27.625 0.874 1 89.25 112 GLY A O 1
ATOM 827 N N . VAL A 1 113 ? 8.719 25.625 1.342 1 93.88 113 VAL A N 1
ATOM 828 C CA . VAL A 1 113 ? 8.867 25.953 2.756 1 93.88 113 VAL A CA 1
ATOM 829 C C . VAL A 1 113 ? 10 26.953 2.939 1 93.88 113 VAL A C 1
ATOM 831 O O . VAL A 1 113 ? 9.867 27.922 3.699 1 93.88 113 VAL A O 1
ATOM 834 N N . VAL A 1 114 ? 11.086 26.844 2.219 1 93.75 114 VAL A N 1
ATOM 835 C CA . VAL A 1 114 ? 12.242 27.719 2.379 1 93.75 114 VAL A CA 1
ATOM 836 C C . VAL A 1 114 ? 11.898 29.125 1.88 1 93.75 114 VAL A C 1
ATOM 838 O O . VAL A 1 114 ? 12.258 30.109 2.512 1 93.75 114 VAL A O 1
ATOM 841 N N . SER A 1 115 ? 11.242 29.172 0.745 1 92.38 115 SER A N 1
ATOM 842 C CA . SER A 1 115 ? 10.836 30.469 0.209 1 92.38 115 SER A CA 1
ATOM 843 C C . SER A 1 115 ? 9.898 31.188 1.166 1 92.38 115 SER A C 1
ATOM 845 O O . SER A 1 115 ? 9.984 32.406 1.323 1 92.38 115 SER A O 1
ATOM 847 N N . LEU A 1 116 ? 9.031 30.453 1.731 1 95.62 116 LEU A N 1
ATOM 848 C CA . LEU A 1 116 ? 8.117 31.047 2.705 1 95.62 116 LEU A CA 1
ATOM 849 C C . LEU A 1 116 ? 8.875 31.562 3.918 1 95.62 116 LEU A C 1
ATOM 851 O O . LEU A 1 116 ? 8.602 32.688 4.391 1 95.62 116 LEU A O 1
ATOM 855 N N . LEU A 1 117 ? 9.82 30.797 4.418 1 97.06 117 LEU A N 1
ATOM 856 C CA . LEU A 1 117 ? 10.594 31.203 5.586 1 97.06 117 LEU A CA 1
ATOM 857 C C . LEU A 1 117 ? 11.453 32.406 5.273 1 97.06 117 LEU A C 1
ATOM 859 O O . LEU A 1 117 ? 11.609 33.312 6.117 1 97.06 117 LEU A O 1
ATOM 863 N N . ARG A 1 118 ? 11.969 32.438 4.113 1 95.88 118 ARG A N 1
ATOM 864 C CA . ARG A 1 118 ? 12.75 33.594 3.691 1 95.88 118 ARG A CA 1
ATOM 865 C C . ARG A 1 118 ? 11.875 34.844 3.617 1 95.88 118 ARG A C 1
ATOM 867 O O . ARG A 1 118 ? 12.297 35.938 4.047 1 95.88 118 ARG A O 1
ATOM 874 N N . ALA A 1 119 ? 10.734 34.688 3.029 1 96.56 119 ALA A N 1
ATOM 875 C CA . ALA A 1 119 ? 9.789 35.812 2.973 1 96.56 119 ALA A CA 1
ATOM 876 C C . ALA A 1 119 ? 9.422 36.281 4.371 1 96.56 119 ALA A C 1
ATOM 878 O O . ALA A 1 119 ? 9.336 37.5 4.621 1 96.56 119 ALA A O 1
ATOM 879 N N . ALA A 1 120 ? 9.203 35.344 5.25 1 98 120 ALA A N 1
ATOM 880 C CA . ALA A 1 120 ? 8.883 35.688 6.633 1 98 120 ALA A CA 1
ATOM 881 C C . ALA A 1 120 ? 10.031 36.438 7.297 1 98 120 ALA A C 1
ATOM 883 O O . ALA A 1 120 ? 9.812 37.406 8.023 1 98 120 ALA A O 1
ATOM 884 N N . ALA A 1 121 ? 11.227 36.031 7.039 1 97.38 121 ALA A N 1
ATOM 885 C CA . ALA A 1 121 ? 12.406 36.656 7.621 1 97.38 121 ALA A CA 1
ATOM 886 C C . ALA A 1 121 ? 12.57 38.094 7.117 1 97.38 121 ALA A C 1
ATOM 888 O O . ALA A 1 121 ? 13.094 38.938 7.828 1 97.38 121 ALA A O 1
ATOM 889 N N . ALA A 1 122 ? 12.086 38.312 5.949 1 96.25 122 ALA A N 1
ATOM 890 C CA . ALA A 1 122 ? 12.219 39.625 5.332 1 96.25 122 ALA A CA 1
ATOM 891 C C . ALA A 1 122 ? 11.094 40.562 5.773 1 96.25 122 ALA A C 1
ATOM 893 O O . ALA A 1 122 ? 11.117 41.75 5.488 1 96.25 122 ALA A O 1
ATOM 894 N N . GLU A 1 123 ? 10.109 40.094 6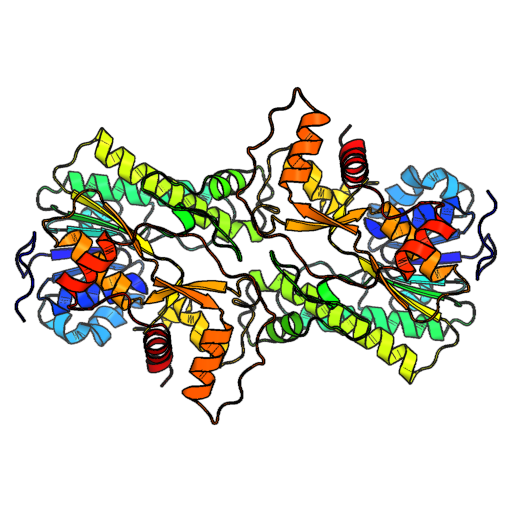.422 1 97.88 123 GLU A N 1
ATOM 895 C CA . GLU A 1 123 ? 8.969 40.844 6.906 1 97.88 123 GLU A CA 1
ATOM 896 C C . GLU A 1 123 ? 9.023 41 8.422 1 97.88 123 GLU A C 1
ATOM 898 O O . GLU A 1 123 ? 8.469 40.188 9.156 1 97.88 123 GLU A O 1
ATOM 903 N N . PRO A 1 124 ? 9.461 42.125 8.953 1 97.19 124 PRO A N 1
ATOM 904 C CA . PRO A 1 124 ? 9.758 42.312 10.375 1 97.19 124 PRO A CA 1
ATOM 905 C C . PRO A 1 124 ? 8.531 42.094 11.266 1 97.19 124 PRO A C 1
ATOM 907 O O . PRO A 1 124 ? 8.664 41.781 12.453 1 97.19 124 PRO A O 1
ATOM 910 N N . SER A 1 125 ? 7.375 42.281 10.688 1 98.12 125 SER A N 1
ATOM 911 C CA . SER A 1 125 ? 6.16 42.125 11.477 1 98.12 125 SER A CA 1
ATOM 912 C C . SER A 1 125 ? 5.918 40.656 11.844 1 98.12 125 SER A C 1
ATOM 914 O O . SER A 1 125 ? 5.184 40.375 12.789 1 98.12 125 SER A O 1
ATOM 916 N N . VAL A 1 126 ? 6.5 39.719 11.125 1 98.69 126 VAL A N 1
ATOM 917 C CA . VAL A 1 126 ? 6.285 38.312 11.391 1 98.69 126 VAL A CA 1
ATOM 918 C C . VAL A 1 126 ? 7.055 37.906 12.641 1 98.69 126 VAL A C 1
ATOM 920 O O . VAL A 1 126 ? 8.273 38.031 12.703 1 98.69 126 VAL A O 1
ATOM 923 N N . LYS A 1 127 ? 6.305 37.312 13.594 1 98.38 127 LYS A N 1
ATOM 924 C CA . LYS A 1 127 ? 6.926 36.938 14.859 1 98.38 127 LYS A CA 1
ATOM 925 C C . LYS A 1 127 ? 6.871 35.438 15.086 1 98.38 127 LYS A C 1
ATOM 927 O O . LYS A 1 127 ? 7.676 34.906 15.844 1 98.38 127 LYS A O 1
ATOM 932 N N . GLN A 1 128 ? 5.918 34.812 14.484 1 98.5 128 GLN A N 1
ATOM 933 C CA . GLN A 1 128 ? 5.656 33.375 14.711 1 98.5 128 GLN A CA 1
ATOM 934 C C . GLN A 1 128 ? 5.383 32.656 13.398 1 98.5 128 GLN A C 1
ATOM 936 O O . GLN A 1 128 ? 4.711 33.188 12.516 1 98.5 128 GLN A O 1
ATOM 941 N N . VAL A 1 129 ? 5.949 31.453 13.234 1 98.75 129 VAL A N 1
ATOM 942 C CA . VAL A 1 129 ? 5.676 30.562 12.109 1 98.75 129 VAL A CA 1
ATOM 943 C C . VAL A 1 129 ? 5.418 29.141 12.602 1 98.75 129 VAL A C 1
ATOM 945 O O . VAL A 1 129 ? 6.129 28.656 13.484 1 98.75 129 VAL A O 1
ATOM 948 N N . VAL A 1 130 ? 4.367 28.562 12.148 1 98.88 130 VAL A N 1
ATOM 949 C CA . VAL A 1 130 ? 4.156 27.125 12.367 1 98.88 130 VAL A CA 1
ATOM 950 C C . VAL A 1 130 ? 4.133 26.406 11.023 1 98.88 130 VAL A C 1
ATOM 952 O O . VAL A 1 130 ? 3.502 26.859 10.07 1 98.88 130 VAL A O 1
ATOM 955 N N . PHE A 1 131 ? 4.906 25.344 10.898 1 98.38 131 PHE A N 1
ATOM 956 C CA . PHE A 1 131 ? 4.957 24.484 9.719 1 98.38 131 PHE A CA 1
ATOM 957 C C . PHE A 1 131 ? 4.234 23.172 9.984 1 98.38 131 PHE A C 1
ATOM 959 O O . PHE A 1 131 ? 4.453 22.531 11.008 1 98.38 131 PHE A O 1
ATOM 966 N N . THR A 1 132 ? 3.309 22.797 9.062 1 98.19 132 THR A N 1
ATOM 967 C CA . THR A 1 132 ? 2.592 21.531 9.164 1 98.19 132 THR A CA 1
ATOM 968 C C . THR A 1 132 ? 3.371 20.422 8.477 1 98.19 132 THR A C 1
ATOM 970 O O . THR A 1 132 ? 3.387 20.328 7.246 1 98.19 132 THR A O 1
ATOM 973 N N . SER A 1 133 ? 3.951 19.609 9.25 1 97.44 133 SER A N 1
ATOM 974 C CA . SER A 1 133 ? 4.621 18.406 8.758 1 97.44 133 SER A CA 1
ATOM 975 C C . SER A 1 133 ? 3.686 17.203 8.789 1 97.44 133 SER A C 1
ATOM 977 O O . SER A 1 133 ? 2.508 17.328 8.438 1 97.44 133 SER A O 1
ATOM 979 N N . SER A 1 134 ? 4.156 16.047 8.969 1 96 134 SER A N 1
ATOM 980 C CA . SER A 1 134 ? 3.381 14.812 8.953 1 96 134 SER A CA 1
ATOM 981 C C . SER A 1 134 ? 4.094 13.703 9.719 1 96 134 SER A C 1
ATOM 983 O O . SER A 1 134 ? 5.316 13.727 9.867 1 96 134 SER A O 1
ATOM 985 N N . VAL A 1 135 ? 3.301 12.773 10.219 1 96.5 135 VAL A N 1
ATOM 986 C CA . VAL A 1 135 ? 3.9 11.578 10.812 1 96.5 135 VAL A CA 1
ATOM 987 C C . VAL A 1 135 ? 4.859 10.938 9.812 1 96.5 135 VAL A C 1
ATOM 989 O O . VAL A 1 135 ? 5.879 10.359 10.203 1 96.5 135 VAL A O 1
ATOM 992 N N . GLY A 1 136 ? 4.602 11.125 8.578 1 94.88 136 GLY A N 1
ATOM 993 C CA . GLY A 1 136 ? 5.418 10.547 7.52 1 94.88 136 GLY A CA 1
ATOM 994 C C . GLY A 1 136 ? 6.84 11.078 7.504 1 94.88 136 GLY A C 1
ATOM 995 O O . GLY A 1 136 ? 7.73 10.469 6.91 1 94.88 136 GLY A O 1
ATOM 996 N N . ALA A 1 137 ? 7.027 12.242 8.07 1 97.38 137 ALA A N 1
ATOM 997 C CA . ALA A 1 137 ? 8.375 12.805 8.172 1 97.38 137 ALA A CA 1
ATOM 998 C C . ALA A 1 137 ? 9.188 12.078 9.242 1 97.38 137 ALA A C 1
ATOM 1000 O O . ALA A 1 137 ? 10.414 12.172 9.258 1 97.38 137 ALA A O 1
ATOM 1001 N N . ALA A 1 138 ? 8.492 11.312 10.117 1 96.56 138 ALA A N 1
ATOM 1002 C CA . ALA A 1 138 ? 9.18 10.719 11.258 1 96.56 138 ALA A CA 1
ATOM 1003 C C . ALA A 1 138 ? 9.281 9.203 11.102 1 96.56 138 ALA A C 1
ATOM 1005 O O . ALA A 1 138 ? 10.305 8.602 11.438 1 96.56 138 ALA A O 1
ATOM 1006 N N . ILE A 1 139 ? 8.234 8.562 10.633 1 93.62 139 ILE A N 1
ATOM 1007 C CA . ILE A 1 139 ? 8.234 7.105 10.531 1 93.62 139 ILE A CA 1
ATOM 1008 C C . ILE A 1 139 ? 7.465 6.676 9.289 1 93.62 139 ILE A C 1
ATOM 1010 O O . ILE A 1 139 ? 6.715 7.465 8.711 1 93.62 139 ILE A O 1
ATOM 1014 N N . MET A 1 140 ? 7.762 5.402 8.898 1 89.44 140 MET A N 1
ATOM 1015 C CA . MET A 1 140 ? 6.855 4.742 7.961 1 89.44 140 MET A CA 1
ATOM 1016 C C . MET A 1 140 ? 5.59 4.273 8.664 1 89.44 140 MET A C 1
ATOM 1018 O O . MET A 1 140 ? 5.633 3.354 9.484 1 89.44 140 MET A O 1
ATOM 1022 N N . PRO A 1 141 ? 4.43 4.898 8.328 1 88.69 141 PRO A N 1
ATOM 1023 C CA . PRO A 1 141 ? 3.207 4.559 9.055 1 88.69 141 PRO A CA 1
ATOM 1024 C C . PRO A 1 141 ? 2.516 3.314 8.508 1 88.69 141 PRO A C 1
ATOM 1026 O O . PRO A 1 141 ? 1.452 3.418 7.887 1 88.69 141 PRO A O 1
ATOM 1029 N N . ILE A 1 142 ? 3.037 2.174 8.773 1 84.81 142 ILE A N 1
ATOM 1030 C CA . ILE A 1 142 ? 2.486 0.896 8.336 1 84.81 142 ILE A CA 1
ATOM 1031 C C . ILE A 1 142 ? 1.981 0.108 9.539 1 84.81 142 ILE A C 1
ATOM 1033 O O . ILE A 1 142 ? 2.342 0.409 10.68 1 84.81 142 ILE A O 1
ATOM 1037 N N . PRO A 1 143 ? 1.1 -0.882 9.289 1 81 143 PRO A N 1
ATOM 1038 C CA . PRO A 1 143 ? 0.64 -1.695 10.422 1 81 143 PRO A CA 1
ATOM 1039 C C . PRO A 1 143 ? 1.791 -2.328 11.195 1 81 143 PRO A C 1
ATOM 1041 O O . PRO A 1 143 ? 2.752 -2.818 10.602 1 81 143 PRO A O 1
ATOM 1044 N N . GLY A 1 144 ? 1.73 -2.188 12.508 1 81 144 GLY A N 1
ATOM 1045 C CA . GLY A 1 144 ? 2.721 -2.795 13.391 1 81 144 GLY A CA 1
ATOM 1046 C C . GLY A 1 144 ? 3.965 -1.945 13.562 1 81 144 GLY A C 1
ATOM 1047 O O . GLY A 1 144 ? 4.879 -2.318 14.297 1 81 144 GLY A O 1
ATOM 1048 N N . ALA A 1 145 ? 4.055 -0.792 12.875 1 85.12 145 ALA A N 1
ATOM 1049 C CA . ALA A 1 145 ? 5.188 0.107 13.07 1 85.12 145 ALA A CA 1
ATOM 1050 C C . ALA A 1 145 ? 5.441 0.344 14.562 1 85.12 145 ALA A C 1
ATOM 1052 O O . ALA A 1 145 ? 4.5 0.464 15.344 1 85.12 145 ALA A O 1
ATOM 1053 N N . SER A 1 146 ? 6.695 0.425 14.938 1 87.38 146 SER A N 1
ATOM 1054 C CA . SER A 1 146 ? 7.09 0.543 16.344 1 87.38 146 SER A CA 1
ATOM 1055 C C . SER A 1 146 ? 8.227 1.544 16.516 1 87.38 146 SER A C 1
ATOM 1057 O O . SER A 1 146 ? 8.617 2.221 15.555 1 87.38 146 SER A O 1
ATOM 1059 N N . GLY A 1 147 ? 8.641 1.68 17.828 1 89.38 147 GLY A N 1
ATOM 1060 C CA . GLY A 1 147 ? 9.719 2.609 18.125 1 89.38 147 GLY A CA 1
ATOM 1061 C C . GLY A 1 147 ? 9.234 3.889 18.781 1 89.38 147 GLY A C 1
ATOM 1062 O O . GLY A 1 147 ? 8.039 4.039 19.047 1 89.38 147 GLY A O 1
ATOM 1063 N N . HIS A 1 148 ? 10.219 4.746 19.125 1 94.81 148 HIS A N 1
ATOM 1064 C CA . HIS A 1 148 ? 9.914 6.012 19.766 1 94.81 148 HIS A CA 1
ATOM 1065 C C . HIS A 1 148 ? 10.406 7.191 18.938 1 94.81 148 HIS A C 1
ATOM 1067 O O . HIS A 1 148 ? 11.57 7.227 18.531 1 94.81 148 HIS A O 1
ATOM 1073 N N . VAL A 1 149 ? 9.531 8.125 18.625 1 95.38 149 VAL A N 1
ATOM 1074 C CA . VAL A 1 149 ? 9.836 9.305 17.828 1 95.38 149 VAL A CA 1
ATOM 1075 C C . VAL A 1 149 ? 10.211 10.461 18.75 1 95.38 149 VAL A C 1
ATOM 1077 O O . VAL A 1 149 ? 9.422 10.844 19.625 1 95.38 149 VAL A O 1
ATOM 1080 N N . GLY A 1 150 ? 11.414 10.922 18.594 1 95.06 150 GLY A N 1
ATOM 1081 C CA . GLY A 1 150 ? 11.867 12.125 19.25 1 95.06 150 GLY A CA 1
ATOM 1082 C C . GLY A 1 150 ? 12.141 13.273 18.297 1 95.06 150 GLY A C 1
ATOM 1083 O O . GLY A 1 150 ? 11.672 13.258 17.156 1 95.06 150 GLY A O 1
ATOM 1084 N N . ARG A 1 151 ? 12.883 14.242 18.766 1 94.06 151 ARG A N 1
ATOM 1085 C CA . ARG A 1 151 ? 13.148 15.477 18.031 1 94.06 151 ARG A CA 1
ATOM 1086 C C . ARG A 1 151 ? 13.953 15.195 16.766 1 94.06 151 ARG A C 1
ATOM 1088 O O . ARG A 1 151 ? 13.758 15.852 15.734 1 94.06 151 ARG A O 1
ATOM 1095 N N . ASP A 1 152 ? 14.781 14.164 16.797 1 94.56 152 ASP A N 1
ATOM 1096 C CA . ASP A 1 152 ? 15.703 13.945 15.688 1 94.56 152 ASP A CA 1
ATOM 1097 C C . ASP A 1 152 ? 15.398 12.641 14.953 1 94.56 152 ASP A C 1
ATOM 1099 O O . ASP A 1 152 ? 16.266 12.086 14.273 1 94.56 152 ASP A O 1
ATOM 1103 N N . THR A 1 153 ? 14.25 12.125 15.227 1 96.31 153 THR A N 1
ATOM 1104 C CA . THR A 1 153 ? 13.828 10.938 14.5 1 96.31 153 THR A CA 1
ATOM 1105 C C . THR A 1 153 ? 13.289 11.312 13.117 1 96.31 153 THR A C 1
ATOM 1107 O O . THR A 1 153 ? 12.391 12.141 13 1 96.31 153 THR A O 1
ATOM 1110 N N . TRP A 1 154 ? 13.93 10.711 12.055 1 96.94 154 TRP A N 1
ATOM 1111 C CA . TRP A 1 154 ? 13.508 11 10.688 1 96.94 154 TRP A CA 1
ATOM 1112 C C . TRP A 1 154 ? 13.148 9.719 9.945 1 96.94 154 TRP A C 1
ATOM 1114 O O . TRP A 1 154 ? 13.688 8.648 10.242 1 96.94 154 TRP A O 1
ATOM 1124 N N . ASN A 1 155 ? 12.258 9.828 9.031 1 95.88 155 ASN A N 1
ATOM 1125 C CA . ASN A 1 155 ? 11.828 8.727 8.18 1 95.88 155 ASN A CA 1
ATOM 1126 C C . ASN A 1 155 ? 12.836 8.453 7.066 1 95.88 155 ASN A C 1
ATOM 1128 O O . ASN A 1 155 ? 12.516 8.609 5.887 1 95.88 155 ASN A O 1
ATOM 1132 N N . ASP A 1 156 ? 13.984 7.945 7.422 1 92.19 156 ASP A N 1
ATOM 1133 C CA . ASP A 1 156 ? 15.062 7.676 6.477 1 92.19 156 ASP A CA 1
ATOM 1134 C C . ASP A 1 156 ? 14.656 6.609 5.465 1 92.19 156 ASP A C 1
ATOM 1136 O O . ASP A 1 156 ? 15.109 6.629 4.316 1 92.19 156 ASP A O 1
ATOM 1140 N N . ALA A 1 157 ? 13.789 5.746 5.922 1 89.88 157 ALA A N 1
ATOM 1141 C CA . ALA A 1 157 ? 13.312 4.695 5.023 1 89.88 157 ALA A CA 1
ATOM 1142 C C . ALA A 1 157 ? 12.578 5.289 3.824 1 89.88 157 ALA A C 1
ATOM 1144 O O . ALA A 1 157 ? 12.742 4.82 2.695 1 89.88 157 ALA A O 1
ATOM 1145 N N . ALA A 1 158 ? 11.734 6.273 4.031 1 92 158 ALA A N 1
ATOM 1146 C CA . ALA A 1 158 ? 11.023 6.941 2.941 1 92 158 ALA A CA 1
ATOM 1147 C C . ALA A 1 158 ? 12 7.633 1.995 1 92 158 ALA A C 1
ATOM 1149 O O . ALA A 1 158 ? 11.82 7.605 0.775 1 92 158 ALA A O 1
ATOM 1150 N N . LEU A 1 159 ? 13.062 8.289 2.551 1 93.62 159 LEU A N 1
ATOM 1151 C CA . LEU A 1 159 ? 14.07 8.961 1.73 1 93.62 159 LEU A CA 1
ATOM 1152 C C . LEU A 1 159 ? 14.75 7.965 0.794 1 93.62 159 LEU A C 1
ATOM 1154 O O . LEU A 1 159 ? 14.836 8.203 -0.413 1 93.62 159 LEU A O 1
ATOM 1158 N N . GLN A 1 160 ? 15.195 6.906 1.379 1 90.19 160 GLN A N 1
ATOM 1159 C CA . GLN A 1 160 ? 15.898 5.883 0.605 1 90.19 160 GLN A CA 1
ATOM 1160 C C . GLN A 1 160 ? 15 5.32 -0.494 1 90.19 160 GLN A C 1
ATOM 1162 O O . GLN A 1 160 ? 15.445 5.148 -1.633 1 90.19 160 GLN A O 1
ATOM 1167 N N . ALA A 1 161 ? 13.781 5.07 -0.165 1 90.19 161 ALA A N 1
ATOM 1168 C CA . ALA A 1 161 ? 12.844 4.465 -1.103 1 90.19 161 ALA A CA 1
ATOM 1169 C C . ALA A 1 161 ? 12.477 5.438 -2.219 1 90.19 161 ALA A C 1
ATOM 1171 O O . ALA A 1 161 ? 12.438 5.062 -3.393 1 90.19 161 ALA A O 1
ATOM 1172 N N . ALA A 1 162 ? 12.188 6.621 -1.889 1 92.19 162 ALA A N 1
ATOM 1173 C CA . ALA A 1 162 ? 11.766 7.621 -2.865 1 92.19 162 ALA A CA 1
ATOM 1174 C C . ALA A 1 162 ? 12.867 7.895 -3.885 1 92.19 162 ALA A C 1
ATOM 1176 O O . ALA A 1 162 ? 12.594 8.039 -5.078 1 92.19 162 ALA A O 1
ATOM 1177 N N . TRP A 1 163 ? 14.102 7.953 -3.43 1 92.31 163 TRP A N 1
ATOM 1178 C CA . TRP A 1 163 ? 15.203 8.375 -4.285 1 92.31 163 TRP A CA 1
ATOM 1179 C C . TRP A 1 163 ? 15.883 7.172 -4.926 1 92.31 163 TRP A C 1
ATOM 1181 O O . TRP A 1 163 ? 16.953 7.301 -5.523 1 92.31 163 TRP A O 1
ATOM 1191 N N . ALA A 1 164 ? 15.344 5.988 -4.695 1 86 164 ALA A N 1
ATOM 1192 C CA . ALA A 1 164 ? 15.836 4.824 -5.43 1 86 164 ALA A CA 1
ATOM 1193 C C . ALA A 1 164 ? 15.719 5.039 -6.938 1 86 164 ALA A C 1
ATOM 1195 O O . ALA A 1 164 ? 14.898 5.84 -7.395 1 86 164 ALA A O 1
ATOM 1196 N N . PRO A 1 165 ? 16.516 4.406 -7.711 1 83.31 165 PRO A N 1
ATOM 1197 C CA . PRO A 1 165 ? 16.484 4.582 -9.164 1 83.31 165 PRO A CA 1
ATOM 1198 C C . PRO A 1 165 ? 15.141 4.203 -9.781 1 83.31 165 PRO A C 1
ATOM 1200 O O . PRO A 1 165 ? 14.383 3.43 -9.188 1 83.31 165 PRO A O 1
ATOM 1203 N N . PRO A 1 166 ? 14.805 4.816 -10.898 1 84.5 166 PRO A N 1
ATOM 1204 C CA . PRO A 1 166 ? 13.594 4.41 -11.617 1 84.5 166 PRO A CA 1
ATOM 1205 C C . PRO A 1 166 ? 13.594 2.93 -11.984 1 84.5 166 PRO A C 1
ATOM 1207 O O . PRO A 1 166 ? 14.633 2.275 -11.93 1 84.5 166 PRO A O 1
ATOM 1210 N N . PRO A 1 167 ? 12.305 2.383 -12.336 1 81.25 167 PRO A N 1
ATOM 1211 C CA . PRO A 1 167 ? 11.102 3.139 -12.711 1 81.25 167 PRO A CA 1
ATOM 1212 C C . PRO A 1 167 ? 10.328 3.645 -11.5 1 81.25 167 PRO A C 1
ATOM 1214 O O . PRO A 1 167 ? 10.32 2.996 -10.453 1 81.25 167 PRO A O 1
ATOM 1217 N N . TYR A 1 168 ? 9.711 4.816 -11.711 1 83.75 168 TYR A N 1
ATOM 1218 C CA . TYR A 1 168 ? 8.867 5.422 -10.688 1 83.75 168 TYR A CA 1
ATOM 1219 C C . TYR A 1 168 ? 7.43 4.938 -10.812 1 83.75 168 TYR A C 1
ATOM 1221 O O . TYR A 1 168 ? 6.574 5.645 -11.344 1 83.75 168 TYR A O 1
ATOM 1229 N N . GLU A 1 169 ? 7.168 3.805 -10.203 1 75.44 169 GLU A N 1
ATOM 1230 C CA . GLU A 1 169 ? 5.836 3.207 -10.266 1 75.44 169 GLU A CA 1
ATOM 1231 C C . GLU A 1 169 ? 4.855 3.938 -9.352 1 75.44 169 GLU A C 1
ATOM 1233 O O . GLU A 1 169 ? 5.262 4.574 -8.383 1 75.44 169 GLU A O 1
ATOM 1238 N N . ALA A 1 170 ? 3.604 3.818 -9.664 1 70.88 170 ALA A N 1
ATOM 1239 C CA . ALA A 1 170 ? 2.541 4.523 -8.945 1 70.88 170 ALA A CA 1
ATOM 1240 C C . ALA A 1 170 ? 2.584 4.211 -7.457 1 70.88 170 ALA A C 1
ATOM 1242 O O . ALA A 1 170 ? 2.281 5.074 -6.625 1 70.88 170 ALA A O 1
ATOM 1243 N N . SER A 1 171 ? 3.043 3.119 -7.125 1 71 171 SER A N 1
ATOM 1244 C CA . SER A 1 171 ? 3.09 2.699 -5.727 1 71 171 SER A CA 1
ATOM 1245 C C . SER A 1 171 ? 4.078 3.545 -4.93 1 71 171 SER A C 1
ATOM 1247 O O . SER A 1 171 ? 4.047 3.547 -3.697 1 71 171 SER A O 1
ATOM 1249 N N . ARG A 1 172 ? 4.887 4.293 -5.672 1 82.56 172 ARG A N 1
ATOM 1250 C CA . ARG A 1 172 ? 5.898 5.109 -5.012 1 82.56 172 ARG A CA 1
ATOM 1251 C C . ARG A 1 172 ? 5.348 6.484 -4.652 1 82.56 172 ARG A C 1
ATOM 1253 O O . ARG A 1 172 ? 6.035 7.285 -4.02 1 82.56 172 ARG A O 1
ATOM 1260 N N . GLY A 1 173 ? 4.156 6.781 -5.02 1 84.62 173 GLY A N 1
ATOM 1261 C CA . GLY A 1 173 ? 3.57 8.094 -4.809 1 84.62 173 GLY A CA 1
ATOM 1262 C C . GLY A 1 173 ? 3.533 8.5 -3.346 1 84.62 173 GLY A C 1
ATOM 1263 O O . GLY A 1 173 ? 4.062 9.555 -2.977 1 84.62 173 GLY A O 1
ATOM 1264 N N . MET A 1 174 ? 2.979 7.617 -2.514 1 85.44 174 MET A N 1
ATOM 1265 C CA . MET A 1 174 ? 2.885 7.922 -1.089 1 85.44 174 MET A CA 1
ATOM 1266 C C . MET A 1 174 ? 4.27 8.023 -0.463 1 85.44 174 MET A C 1
ATOM 1268 O O . MET A 1 174 ? 4.5 8.859 0.413 1 85.44 174 MET A O 1
ATOM 1272 N N . ILE A 1 175 ? 5.172 7.277 -0.921 1 89 175 ILE A N 1
ATOM 1273 C CA . ILE A 1 175 ? 6.547 7.281 -0.424 1 89 175 ILE A CA 1
ATOM 1274 C C . ILE A 1 175 ? 7.211 8.609 -0.759 1 89 175 ILE A C 1
ATOM 1276 O O . ILE A 1 175 ? 7.891 9.203 0.086 1 89 175 ILE A O 1
ATOM 1280 N N . THR A 1 176 ? 7.008 9 -1.979 1 91.25 176 THR A N 1
ATOM 1281 C CA . THR A 1 176 ? 7.562 10.266 -2.432 1 91.25 176 THR A CA 1
ATOM 1282 C C . THR A 1 176 ? 7.004 11.422 -1.614 1 91.25 176 THR A C 1
ATOM 1284 O O . THR A 1 176 ? 7.742 12.336 -1.229 1 91.25 176 THR A O 1
ATOM 1287 N N . TYR A 1 177 ? 5.742 11.359 -1.29 1 90.81 177 TYR A N 1
ATOM 1288 C CA . TYR A 1 177 ? 5.121 12.352 -0.42 1 90.81 177 TYR A CA 1
ATOM 1289 C C . TYR A 1 177 ? 5.793 12.375 0.947 1 90.81 177 TYR A C 1
ATOM 1291 O O . TYR A 1 177 ? 6.164 13.438 1.445 1 90.81 177 TYR A O 1
ATOM 1299 N N . MET A 1 178 ? 5.996 11.25 1.558 1 93.38 178 MET A N 1
ATOM 1300 C CA . MET A 1 178 ? 6.625 11.172 2.875 1 93.38 178 MET A CA 1
ATOM 1301 C C . MET A 1 178 ? 8.047 11.711 2.83 1 93.38 178 MET A C 1
ATOM 1303 O O . MET A 1 178 ? 8.461 12.461 3.717 1 93.38 178 MET A O 1
ATOM 1307 N N . ALA A 1 179 ? 8.734 11.383 1.786 1 94.75 179 ALA A N 1
ATOM 1308 C CA . ALA A 1 179 ? 10.094 11.883 1.623 1 94.75 179 ALA A CA 1
ATOM 1309 C C . ALA A 1 179 ? 10.109 13.406 1.503 1 94.75 179 ALA A C 1
ATOM 1311 O O . ALA A 1 179 ? 11.008 14.062 2.033 1 94.75 179 ALA A O 1
ATOM 1312 N N . SER A 1 180 ? 9.133 13.914 0.792 1 95.12 180 SER A N 1
ATOM 1313 C CA . SER A 1 180 ? 9.047 15.359 0.639 1 95.12 180 SER A CA 1
ATOM 1314 C C . SER A 1 180 ? 8.836 16.047 1.984 1 95.12 180 SER A C 1
ATOM 1316 O O . SER A 1 180 ? 9.391 17.125 2.232 1 95.12 180 SER A O 1
ATOM 1318 N N . LYS A 1 181 ? 8.055 15.406 2.818 1 95.94 181 LYS A N 1
ATOM 1319 C CA . LYS A 1 181 ? 7.824 15.977 4.145 1 95.94 181 LYS A CA 1
ATOM 1320 C C . LYS A 1 181 ? 9.078 15.875 5.012 1 95.94 181 LYS A C 1
ATOM 1322 O O . LYS A 1 181 ? 9.367 16.781 5.801 1 95.94 181 LYS A O 1
ATOM 1327 N N . VAL A 1 182 ? 9.836 14.844 4.891 1 97.5 182 VAL A N 1
ATOM 1328 C CA . VAL A 1 182 ? 11.102 14.711 5.605 1 97.5 182 VAL A CA 1
ATOM 1329 C C . VAL A 1 182 ? 12.031 15.859 5.223 1 97.5 182 VAL A C 1
ATOM 1331 O O . VAL A 1 182 ? 12.492 16.609 6.09 1 97.5 182 VAL A O 1
ATOM 1334 N N . GLU A 1 183 ? 12.234 15.977 3.965 1 97.5 183 GLU A N 1
ATOM 1335 C CA . GLU A 1 183 ? 13.234 16.938 3.494 1 97.5 183 GLU A CA 1
ATOM 1336 C C . GLU A 1 183 ? 12.781 18.375 3.719 1 97.5 183 GLU A C 1
ATOM 1338 O O . GLU A 1 183 ? 13.594 19.25 4.016 1 97.5 183 GLU A O 1
ATOM 1343 N N . ALA A 1 184 ? 11.523 18.594 3.562 1 96.75 184 ALA A N 1
ATOM 1344 C CA . ALA A 1 184 ? 11 19.938 3.812 1 96.75 184 ALA A CA 1
ATOM 1345 C C . ALA A 1 184 ? 11.172 20.328 5.277 1 96.75 184 ALA A C 1
ATOM 1347 O O . ALA A 1 184 ? 11.57 21.453 5.582 1 96.75 184 ALA A O 1
ATOM 1348 N N . GLU A 1 185 ? 10.828 19.469 6.195 1 98.25 185 GLU A N 1
ATOM 1349 C CA . GLU A 1 185 ? 10.977 19.766 7.613 1 98.25 185 GLU A CA 1
ATOM 1350 C C . GLU A 1 185 ? 12.445 19.969 7.984 1 98.25 185 GLU A C 1
ATOM 1352 O O . GLU A 1 185 ? 12.781 20.891 8.727 1 98.25 185 GLU A O 1
ATOM 1357 N N . LYS A 1 186 ? 13.312 19.078 7.496 1 98.12 186 LYS A N 1
ATOM 1358 C CA . LYS A 1 186 ? 14.742 19.266 7.727 1 98.12 186 LYS A CA 1
ATOM 1359 C C . LYS A 1 186 ? 15.219 20.625 7.215 1 98.12 186 LYS A C 1
ATOM 1361 O O . LYS A 1 186 ? 16.016 21.297 7.871 1 98.12 186 LYS A O 1
ATOM 1366 N N . ALA A 1 187 ? 14.766 20.969 6.07 1 97.69 187 ALA A N 1
ATOM 1367 C CA . ALA A 1 187 ? 15.141 22.25 5.48 1 97.69 187 ALA A CA 1
ATOM 1368 C C . ALA A 1 187 ? 14.648 23.406 6.34 1 97.69 187 ALA A C 1
ATOM 1370 O O . ALA A 1 187 ? 15.344 24.422 6.48 1 97.69 187 ALA A O 1
ATOM 1371 N N . ALA A 1 188 ? 13.492 23.281 6.859 1 98.06 188 ALA A N 1
ATOM 1372 C CA . ALA A 1 188 ? 12.961 24.328 7.734 1 98.06 188 ALA A CA 1
ATOM 1373 C C . ALA A 1 188 ? 13.836 24.5 8.977 1 98.06 188 ALA A C 1
ATOM 1375 O O . ALA A 1 188 ? 14.203 25.625 9.32 1 98.06 188 ALA A O 1
ATOM 1376 N N . TRP A 1 189 ? 14.18 23.438 9.617 1 98.44 189 TRP A N 1
ATOM 1377 C CA . TRP A 1 189 ? 15.016 23.5 10.812 1 98.44 189 TRP A CA 1
ATOM 1378 C C . TRP A 1 189 ? 16.406 24.047 10.484 1 98.44 189 TRP A C 1
ATOM 1380 O O . TRP A 1 189 ? 16.969 24.812 11.25 1 98.44 189 TRP A O 1
ATOM 1390 N N . LYS A 1 190 ? 16.938 23.547 9.359 1 98 190 LYS A N 1
ATOM 1391 C CA . LYS A 1 190 ? 18.234 24.047 8.922 1 98 190 LYS A CA 1
ATOM 1392 C C . LYS A 1 190 ? 18.203 25.562 8.703 1 98 190 LYS A C 1
ATOM 1394 O O . LYS A 1 190 ? 19.141 26.266 9.047 1 98 190 LYS A O 1
ATOM 1399 N N . PHE A 1 191 ? 17.141 26.031 8.117 1 97.88 191 PHE A N 1
ATOM 1400 C CA . PHE A 1 191 ? 16.969 27.469 7.895 1 97.88 191 PHE A CA 1
ATOM 1401 C C . PHE A 1 191 ? 17.047 28.234 9.211 1 97.88 191 PHE A C 1
ATOM 1403 O O . PHE A 1 191 ? 17.734 29.25 9.305 1 97.88 191 PHE A O 1
ATOM 1410 N N . ILE A 1 192 ? 16.344 27.766 10.203 1 98.19 192 ILE A N 1
ATOM 1411 C CA . ILE A 1 192 ? 16.312 28.422 11.508 1 98.19 192 ILE A CA 1
ATOM 1412 C C . ILE A 1 192 ? 17.719 28.438 12.109 1 98.19 192 ILE A C 1
ATOM 1414 O O . ILE A 1 192 ? 18.156 29.453 12.633 1 98.19 192 ILE A O 1
ATOM 1418 N N . LYS A 1 193 ? 18.375 27.297 12.031 1 97.75 193 LYS A N 1
ATOM 1419 C CA . LYS A 1 193 ? 19.719 27.172 12.594 1 97.75 193 LYS A CA 1
ATOM 1420 C C . LYS A 1 193 ? 20.703 28.109 11.906 1 97.75 193 LYS A C 1
ATOM 1422 O O . LYS A 1 193 ? 21.5 28.766 12.562 1 97.75 193 LYS A O 1
ATOM 1427 N N . ASP A 1 194 ? 20.578 28.203 10.602 1 98.06 194 ASP A N 1
ATOM 1428 C CA . ASP A 1 194 ? 21.578 28.906 9.812 1 98.06 194 ASP A CA 1
ATOM 1429 C C . ASP A 1 194 ? 21.281 30.406 9.773 1 98.06 194 ASP A C 1
ATOM 1431 O O . ASP A 1 194 ? 22.203 31.234 9.875 1 98.06 194 ASP A O 1
ATOM 1435 N N . GLU A 1 195 ? 20.031 30.766 9.594 1 97.44 195 GLU A N 1
ATOM 1436 C CA . GLU A 1 195 ? 19.656 32.156 9.336 1 97.44 195 GLU A CA 1
ATOM 1437 C C . GLU A 1 195 ? 19.297 32.875 10.633 1 97.44 195 GLU A C 1
ATOM 1439 O O . GLU A 1 195 ? 19.328 34.094 10.695 1 97.44 195 GLU A O 1
ATOM 1444 N N . LYS A 1 196 ? 18.922 32.188 11.633 1 97.25 196 LYS A N 1
ATOM 1445 C CA . LYS A 1 196 ? 18.547 32.719 12.938 1 97.25 196 LYS A CA 1
ATOM 1446 C C . LYS A 1 196 ? 17.609 33.906 12.805 1 97.25 196 LYS A C 1
ATOM 1448 O O . LYS A 1 196 ? 17.906 35 13.305 1 97.25 196 LYS A O 1
ATOM 1453 N N . PRO A 1 197 ? 16.484 33.688 12.117 1 97.88 197 PRO A N 1
ATOM 1454 C CA . PRO A 1 197 ? 15.523 34.75 11.93 1 97.88 197 PRO A CA 1
ATOM 1455 C C . PRO A 1 197 ? 14.945 35.25 13.25 1 97.88 197 PRO A C 1
ATOM 1457 O O . PRO A 1 197 ? 15.164 34.656 14.305 1 97.88 197 PRO A O 1
ATOM 1460 N N . SER A 1 198 ? 14.242 36.438 13.203 1 97.12 198 SER A N 1
ATOM 1461 C CA . SER A 1 198 ? 13.703 37.062 14.406 1 97.12 198 SER A CA 1
ATOM 1462 C C . SER A 1 198 ? 12.406 36.375 14.844 1 97.12 198 SER A C 1
ATOM 1464 O O . SER A 1 198 ? 11.938 36.594 15.969 1 97.12 198 SER A O 1
ATOM 1466 N N . PHE A 1 199 ? 11.828 35.562 13.977 1 98.31 199 PHE A N 1
ATOM 1467 C CA . PHE A 1 199 ? 10.594 34.875 14.336 1 98.31 199 PHE A CA 1
ATOM 1468 C C . PHE A 1 199 ? 10.898 33.5 14.945 1 98.31 199 PHE A C 1
ATOM 1470 O O . PHE A 1 199 ? 12.016 33 14.828 1 98.31 199 PHE A O 1
ATOM 1477 N N . VAL A 1 200 ? 9.898 32.938 15.625 1 98.12 200 VAL A N 1
ATOM 1478 C CA . VAL A 1 200 ? 9.961 31.609 16.203 1 98.12 200 VAL A CA 1
ATOM 1479 C C . VAL A 1 200 ? 9.273 30.609 15.258 1 98.12 200 VAL A C 1
ATOM 1481 O O . VAL A 1 200 ? 8.211 30.906 14.703 1 98.12 200 VAL A O 1
ATOM 1484 N N . LEU A 1 201 ? 9.938 29.438 15.039 1 98.62 201 LEU A N 1
ATOM 1485 C CA . LEU A 1 201 ? 9.328 28.344 14.273 1 98.62 201 LEU A CA 1
ATOM 1486 C C . LEU A 1 201 ? 8.938 27.188 15.195 1 98.62 201 LEU A C 1
ATOM 1488 O O . LEU A 1 201 ? 9.719 26.781 16.047 1 98.62 201 LEU A O 1
ATOM 1492 N N . ASN A 1 202 ? 7.734 26.766 15.133 1 98.69 202 ASN A N 1
ATOM 1493 C CA . ASN A 1 202 ? 7.293 25.469 15.633 1 98.69 202 ASN A CA 1
ATOM 1494 C C . ASN A 1 202 ? 6.734 24.594 14.516 1 98.69 202 ASN A C 1
ATOM 1496 O O . ASN A 1 202 ? 6.348 25.094 13.461 1 98.69 202 ASN A O 1
ATOM 1500 N N . VAL A 1 203 ? 6.805 23.281 14.703 1 98.62 203 VAL A N 1
ATOM 1501 C CA . VAL A 1 203 ? 6.297 22.312 13.727 1 98.62 203 VAL A CA 1
ATOM 1502 C C . VAL A 1 203 ? 5.219 21.453 14.367 1 98.62 203 VAL A C 1
ATOM 1504 O O . VAL A 1 203 ? 5.359 21.016 15.516 1 98.62 203 VAL A O 1
ATOM 1507 N N . VAL A 1 204 ? 4.113 21.25 13.703 1 98.75 204 VAL A N 1
ATOM 1508 C CA . VAL A 1 204 ? 3.07 20.297 14.086 1 98.75 204 VAL A CA 1
ATOM 1509 C C . VAL A 1 204 ? 3.021 19.156 13.086 1 98.75 204 VAL A C 1
ATOM 1511 O O . VAL A 1 204 ? 2.963 19.375 11.875 1 98.75 204 VAL A O 1
ATOM 1514 N N . SER A 1 205 ? 3.088 17.953 13.555 1 98.31 205 SER A N 1
ATOM 1515 C CA . SER A 1 205 ? 3.107 16.75 12.727 1 98.31 205 SER A CA 1
ATOM 1516 C C . SER A 1 205 ? 1.932 15.836 13.055 1 98.31 205 SER A C 1
ATOM 1518 O O . SER A 1 205 ? 2.047 14.945 13.898 1 98.31 205 SER A O 1
ATOM 1520 N N . PRO A 1 206 ? 0.86 15.984 12.336 1 98.19 206 PRO A N 1
ATOM 1521 C CA . PRO A 1 206 ? -0.316 15.148 12.602 1 98.19 206 PRO A CA 1
ATOM 1522 C C . PRO A 1 206 ? -0.161 13.727 12.078 1 98.19 206 PRO A C 1
ATOM 1524 O O . PRO A 1 206 ? 0.612 13.484 11.148 1 98.19 206 PRO A O 1
ATOM 1527 N N . PHE A 1 207 ? -0.86 12.789 12.719 1 97.5 207 PHE A N 1
ATOM 1528 C CA . PHE A 1 207 ? -1.069 11.453 12.188 1 97.5 207 PHE A CA 1
ATOM 1529 C C . PHE A 1 207 ? -2.357 11.383 11.375 1 97.5 207 PHE A C 1
ATOM 1531 O O . PHE A 1 207 ? -2.678 12.312 10.633 1 97.5 207 PHE A O 1
ATOM 1538 N N . THR A 1 208 ? -3.08 10.258 11.289 1 96.75 208 THR A N 1
ATOM 1539 C CA . THR A 1 208 ? -4.34 10.156 10.562 1 96.75 208 THR A CA 1
ATOM 1540 C C . THR A 1 208 ? -5.379 11.109 11.133 1 96.75 208 THR A C 1
ATOM 1542 O O . THR A 1 208 ? -5.996 10.82 12.164 1 96.75 208 THR A O 1
ATOM 1545 N N . THR A 1 209 ? -5.617 12.164 10.453 1 97.88 209 THR A N 1
ATOM 1546 C CA . THR A 1 209 ? -6.488 13.219 10.961 1 97.88 209 THR A CA 1
ATOM 1547 C C . THR A 1 209 ? -7.938 12.953 10.57 1 97.88 209 THR A C 1
ATOM 1549 O O . THR A 1 209 ? -8.25 12.812 9.383 1 97.88 209 THR A O 1
ATOM 1552 N N . LEU A 1 210 ? -8.789 12.828 11.539 1 97.69 210 LEU A N 1
ATOM 1553 C CA . LEU A 1 210 ? -10.219 12.578 11.367 1 97.69 210 LEU A CA 1
ATOM 1554 C C . LEU A 1 210 ? -11.039 13.68 12.023 1 97.69 210 LEU A C 1
ATOM 1556 O O . LEU A 1 210 ? -10.508 14.492 12.781 1 97.69 210 LEU A O 1
ATOM 1560 N N . GLY A 1 211 ? -12.312 13.75 11.68 1 97.62 211 GLY A N 1
ATOM 1561 C CA . GLY A 1 211 ? -13.195 14.727 12.297 1 97.62 211 GLY A CA 1
ATOM 1562 C C . GLY A 1 211 ? -14.07 15.469 11.305 1 97.62 211 GLY A C 1
ATOM 1563 O O . GLY A 1 211 ? -14.211 15.039 10.156 1 97.62 211 GLY A O 1
ATOM 1564 N N . ALA A 1 212 ? -14.617 16.531 11.688 1 96.75 212 ALA A N 1
ATOM 1565 C CA . ALA A 1 212 ? -15.648 17.266 10.945 1 96.75 212 ALA A CA 1
ATOM 1566 C C . ALA A 1 212 ? -15.109 17.766 9.609 1 96.75 212 ALA A C 1
ATOM 1568 O O . ALA A 1 212 ? -13.984 18.25 9.539 1 96.75 212 ALA A O 1
ATOM 1569 N N . LEU A 1 213 ? -15.914 17.578 8.602 1 95.88 213 LEU A N 1
ATOM 1570 C CA . LEU A 1 213 ? -15.672 18.234 7.316 1 95.88 213 LEU A CA 1
ATOM 1571 C C . LEU A 1 213 ? -16.375 19.594 7.254 1 95.88 213 LEU A C 1
ATOM 1573 O O . LEU A 1 213 ? -17.562 19.688 7.57 1 95.88 213 LEU A O 1
ATOM 1577 N N . LEU A 1 214 ? -15.641 20.625 6.871 1 95.5 214 LEU A N 1
ATOM 1578 C CA . LEU A 1 214 ? -16.234 21.953 6.816 1 95.5 214 LEU A CA 1
ATOM 1579 C C . LEU A 1 214 ? -16.625 22.312 5.387 1 95.5 214 LEU A C 1
ATOM 1581 O O . LEU A 1 214 ? -17.297 23.328 5.156 1 95.5 214 LEU A O 1
ATOM 1585 N N . HIS A 1 215 ? -16.266 21.531 4.445 1 94.88 215 HIS A N 1
ATOM 1586 C CA . HIS A 1 215 ? -16.609 21.641 3.031 1 94.88 215 HIS A CA 1
ATOM 1587 C C . HIS A 1 215 ? -16.562 20.281 2.352 1 94.88 215 HIS A C 1
ATOM 1589 O O . HIS A 1 215 ? -15.773 19.422 2.727 1 94.88 215 HIS A O 1
ATOM 1595 N N . PRO A 1 216 ? -17.375 20.031 1.336 1 92.44 216 PRO A N 1
ATOM 1596 C CA . PRO A 1 216 ? -17.391 18.719 0.665 1 92.44 216 PRO A CA 1
ATOM 1597 C C . PRO A 1 216 ? -16.016 18.344 0.091 1 92.44 216 PRO A C 1
ATOM 1599 O O . PRO A 1 216 ? -15.68 17.156 0.024 1 92.44 216 PRO A O 1
ATOM 1602 N N . SER A 1 217 ? -15.25 19.297 -0.246 1 91.31 217 SER A N 1
ATOM 1603 C CA . SER A 1 217 ? -13.945 19.031 -0.849 1 91.31 217 SER A CA 1
ATOM 1604 C C . SER A 1 217 ? -12.984 18.406 0.166 1 91.31 217 SER A C 1
ATOM 1606 O O . SER A 1 217 ? -11.945 17.859 -0.208 1 91.31 217 SER A O 1
ATOM 1608 N N . HIS A 1 218 ? -13.32 18.453 1.443 1 93.44 218 HIS A N 1
ATOM 1609 C CA . HIS A 1 218 ? -12.453 17.938 2.492 1 93.44 218 HIS A CA 1
ATOM 1610 C C . HIS A 1 218 ? -12.5 16.406 2.527 1 93.44 218 HIS A C 1
ATOM 1612 O O . HIS A 1 218 ? -11.711 15.773 3.234 1 93.44 218 HIS A O 1
ATOM 1618 N N . GLN A 1 219 ? -13.289 15.758 1.681 1 89.75 219 GLN A N 1
ATOM 1619 C CA . GLN A 1 219 ? -13.438 14.305 1.649 1 89.75 219 GLN A CA 1
ATOM 1620 C C . GLN A 1 219 ? -12.266 13.641 0.942 1 89.75 219 GLN A C 1
ATOM 1622 O O . GLN A 1 219 ? -12.055 12.43 1.066 1 89.75 219 GLN A O 1
ATOM 1627 N N . ARG A 1 220 ? -11.453 14.328 0.205 1 80.75 220 ARG A N 1
ATOM 1628 C CA . ARG A 1 220 ? -10.367 13.766 -0.589 1 80.75 220 ARG A CA 1
ATOM 1629 C C . ARG A 1 220 ? -9.227 13.281 0.304 1 80.75 220 ARG A C 1
ATOM 1631 O O . ARG A 1 220 ? -8.438 12.43 -0.099 1 80.75 220 ARG A O 1
ATOM 1638 N N . GLY A 1 221 ? -9.18 13.5 1.483 1 83.38 221 GLY A N 1
ATOM 1639 C CA . GLY A 1 221 ? -8.141 13.094 2.416 1 83.38 221 GLY A CA 1
ATOM 1640 C C . GLY A 1 221 ? -8.648 12.164 3.502 1 83.38 221 GLY A C 1
ATOM 1641 O O . GLY A 1 221 ? -9.641 11.461 3.309 1 83.38 221 GLY A O 1
ATOM 1642 N N . THR A 1 222 ? -7.922 12.039 4.512 1 90.88 222 THR A N 1
ATOM 1643 C CA . THR A 1 222 ? -8.211 11.109 5.598 1 90.88 222 THR A CA 1
ATOM 1644 C C . THR A 1 222 ? -9.602 11.375 6.176 1 90.88 222 THR A C 1
ATOM 1646 O O . THR A 1 222 ? -10.258 10.453 6.668 1 90.88 222 THR A O 1
ATOM 1649 N N . ALA A 1 223 ? -10.047 12.578 6.078 1 92.31 223 ALA A N 1
ATOM 1650 C CA . ALA A 1 223 ? -11.367 12.922 6.605 1 92.31 223 ALA A CA 1
ATOM 1651 C C . ALA A 1 223 ? -12.469 12.172 5.863 1 92.31 223 ALA A C 1
ATOM 1653 O O . ALA A 1 223 ? -13.562 11.977 6.395 1 92.31 223 ALA A O 1
ATOM 1654 N N . GLY A 1 224 ? -12.203 11.82 4.617 1 92.12 224 GLY A N 1
ATOM 1655 C CA . GLY A 1 224 ? -13.188 11.133 3.803 1 92.12 224 GLY A CA 1
ATOM 1656 C C . GLY A 1 224 ? -13.258 9.641 4.078 1 92.12 224 GLY A C 1
ATOM 1657 O O . GLY A 1 224 ? -14.188 8.969 3.633 1 92.12 224 GLY A O 1
ATOM 1658 N N . MET A 1 225 ? -12.375 9.148 4.848 1 93.25 225 MET A N 1
ATOM 1659 C CA . MET A 1 225 ? -12.266 7.703 5.031 1 93.25 225 MET A CA 1
ATOM 1660 C C . MET A 1 225 ? -13.43 7.168 5.859 1 93.25 225 MET A C 1
ATOM 1662 O O . MET A 1 225 ? -13.945 6.086 5.586 1 93.25 225 MET A O 1
ATOM 1666 N N . VAL A 1 226 ? -13.898 7.949 6.852 1 95.94 226 VAL A N 1
ATOM 1667 C CA . VAL A 1 226 ? -14.992 7.504 7.707 1 95.94 226 VAL A CA 1
ATOM 1668 C C . VAL A 1 226 ? -16.297 7.465 6.906 1 95.94 226 VAL A C 1
ATOM 1670 O O . VAL A 1 226 ? -16.984 6.441 6.883 1 95.94 226 VAL A O 1
ATOM 1673 N N . PRO A 1 227 ? -16.625 8.516 6.16 1 94 227 PRO A N 1
ATOM 1674 C CA . PRO A 1 227 ? -17.812 8.43 5.324 1 94 227 PRO A CA 1
ATOM 1675 C C . PRO A 1 227 ? -17.719 7.332 4.266 1 94 227 PRO A C 1
ATOM 1677 O O . PRO A 1 227 ? -18.719 6.684 3.949 1 94 227 PRO A O 1
ATOM 1680 N N . ALA A 1 228 ? -16.578 7.168 3.688 1 91.38 228 ALA A N 1
ATOM 1681 C CA . ALA A 1 228 ? -16.406 6.109 2.695 1 91.38 228 ALA A CA 1
ATOM 1682 C C . ALA A 1 228 ? -16.656 4.738 3.307 1 91.38 228 ALA A C 1
ATOM 1684 O O . ALA A 1 228 ? -17.344 3.902 2.707 1 91.38 228 ALA A O 1
ATOM 1685 N N . LEU A 1 229 ? -16.172 4.551 4.492 1 93.75 229 LEU A N 1
ATOM 1686 C CA . LEU A 1 229 ? -16.375 3.301 5.211 1 93.75 229 LEU A CA 1
ATOM 1687 C C . LEU A 1 229 ? -17.859 3.092 5.52 1 93.75 229 LEU A C 1
ATOM 1689 O O . LEU A 1 229 ? -18.375 1.979 5.395 1 93.75 229 LEU A O 1
ATOM 1693 N N . PHE A 1 230 ? -18.531 4.102 5.863 1 94.62 230 PHE A N 1
ATOM 1694 C CA . PHE A 1 230 ? -19.969 4.055 6.137 1 94.62 230 PHE A CA 1
ATOM 1695 C C . PHE A 1 230 ? -20.734 3.605 4.902 1 94.62 230 PHE A C 1
ATOM 1697 O O . PHE A 1 230 ? -21.734 2.873 5.012 1 94.62 230 PHE A O 1
ATOM 1704 N N . LYS A 1 231 ? -20.25 4.016 3.748 1 91.69 231 LYS A N 1
ATOM 1705 C CA . LYS A 1 231 ? -20.906 3.678 2.488 1 91.69 231 LYS A CA 1
ATOM 1706 C C . LYS A 1 231 ? -20.438 2.324 1.967 1 91.69 231 LYS A C 1
ATOM 1708 O O . LYS A 1 231 ? -20.812 1.914 0.864 1 91.69 231 LYS A O 1
ATOM 1713 N N . GLY A 1 232 ? -19.516 1.712 2.707 1 90.75 232 GLY A N 1
ATOM 1714 C CA . GLY A 1 232 ? -19.109 0.356 2.373 1 90.75 232 GLY A CA 1
ATOM 1715 C C . GLY A 1 232 ? -17.828 0.299 1.567 1 90.75 232 GLY A C 1
ATOM 1716 O O . GLY A 1 232 ? -17.438 -0.766 1.082 1 90.75 232 GLY A O 1
ATOM 1717 N N . ASP A 1 233 ? -17.203 1.41 1.437 1 90.62 233 ASP A N 1
ATOM 1718 C CA . ASP A 1 233 ? -15.938 1.442 0.719 1 90.62 233 ASP A CA 1
ATOM 1719 C C . ASP A 1 233 ? -14.766 1.161 1.659 1 90.62 233 ASP A C 1
ATOM 1721 O O . ASP A 1 233 ? -14.336 2.045 2.404 1 90.62 233 ASP A O 1
ATOM 1725 N N . THR A 1 234 ? -14.172 -0.046 1.537 1 90.88 234 THR A N 1
ATOM 1726 C CA . THR A 1 234 ? -13.078 -0.442 2.42 1 90.88 234 THR A CA 1
ATOM 1727 C C . THR A 1 234 ? -11.742 -0.387 1.688 1 90.88 234 THR A C 1
ATOM 1729 O O . THR A 1 234 ? -10.727 -0.853 2.205 1 90.88 234 THR A O 1
ATOM 1732 N N . SER A 1 235 ? -11.672 0.149 0.511 1 85.12 235 SER A N 1
ATOM 1733 C CA . SER A 1 235 ? -10.492 0.084 -0.348 1 85.12 235 SER A CA 1
ATOM 1734 C C . SER A 1 235 ? -9.297 0.764 0.305 1 85.12 235 SER A C 1
ATOM 1736 O O . SER A 1 235 ? -8.172 0.257 0.235 1 85.12 235 SER A O 1
ATOM 1738 N N . GLN A 1 236 ? -9.508 1.854 1.008 1 84.56 236 GLN A N 1
ATOM 1739 C CA . GLN A 1 236 ? -8.398 2.605 1.589 1 84.56 236 GLN A CA 1
ATOM 1740 C C . GLN A 1 236 ? -7.969 2.006 2.924 1 84.56 236 GLN A C 1
ATOM 1742 O O . GLN A 1 236 ? -6.797 2.088 3.297 1 84.56 236 GLN A O 1
ATOM 1747 N N . VAL A 1 237 ? -8.914 1.366 3.582 1 89.31 237 VAL A N 1
ATOM 1748 C CA . VAL A 1 237 ? -8.633 0.989 4.965 1 89.31 237 VAL A CA 1
ATOM 1749 C C . VAL A 1 237 ? -8.18 -0.469 5.02 1 89.31 237 VAL A C 1
ATOM 1751 O O . VAL A 1 237 ? -7.59 -0.905 6.012 1 89.31 237 VAL A O 1
ATOM 1754 N N . SER A 1 238 ? -8.438 -1.229 3.971 1 86.75 238 SER A N 1
ATOM 1755 C CA . SER A 1 238 ? -8.125 -2.654 3.982 1 86.75 238 SER A CA 1
ATOM 1756 C C . SER A 1 238 ? -6.617 -2.891 3.982 1 86.75 238 SER A C 1
ATOM 1758 O O . SER A 1 238 ? -6.141 -3.902 4.5 1 86.75 238 SER A O 1
ATOM 1760 N N . MET A 1 239 ? -5.867 -1.911 3.453 1 81.06 239 MET A N 1
ATOM 1761 C CA . MET A 1 239 ? -4.418 -2.072 3.387 1 81.06 239 MET A CA 1
ATOM 1762 C C . MET A 1 239 ? -3.742 -1.434 4.598 1 81.06 239 MET A C 1
ATOM 1764 O O . MET A 1 239 ? -2.564 -1.684 4.859 1 81.06 239 MET A O 1
ATOM 1768 N N . MET A 1 240 ? -4.461 -0.624 5.316 1 86.06 240 MET A N 1
ATOM 1769 C CA . MET A 1 240 ? -3.979 0.046 6.52 1 86.06 240 MET A CA 1
ATOM 1770 C C . MET A 1 240 ? -5.02 -0.019 7.633 1 86.06 240 MET A C 1
ATOM 1772 O O . MET A 1 240 ? -5.5 1.015 8.102 1 86.06 240 MET A O 1
ATOM 1776 N N . PRO A 1 241 ? -5.16 -1.218 8.141 1 87.38 241 PRO A N 1
ATOM 1777 C CA . PRO A 1 241 ? -6.305 -1.412 9.031 1 87.38 241 PRO A CA 1
ATOM 1778 C C . PRO A 1 241 ? -6.07 -0.835 10.43 1 87.38 241 PRO A C 1
ATOM 1780 O O . PRO A 1 241 ? -7.016 -0.686 11.203 1 87.38 241 PRO A O 1
ATOM 1783 N N . SER A 1 242 ? -4.855 -0.634 10.789 1 91.06 242 SER A N 1
ATOM 1784 C CA . SER A 1 242 ? -4.531 -0.111 12.109 1 91.06 242 SER A CA 1
ATOM 1785 C C . SER A 1 242 ? -3.557 1.059 12.023 1 91.06 242 SER A C 1
ATOM 1787 O O . SER A 1 242 ? -2.502 0.947 11.391 1 91.06 242 SER A O 1
ATOM 1789 N N . LEU A 1 243 ? -3.926 2.17 12.656 1 93.12 243 LEU A N 1
ATOM 1790 C CA . LEU A 1 243 ? -3.135 3.395 12.664 1 93.12 243 LEU A CA 1
ATOM 1791 C C . LEU A 1 243 ? -3.295 4.141 13.984 1 93.12 243 LEU A C 1
ATOM 1793 O O . LEU A 1 243 ? -3.734 3.564 14.977 1 93.12 243 LEU A O 1
ATOM 1797 N N . ILE A 1 244 ? -2.766 5.332 14.094 1 97 244 ILE A N 1
ATOM 1798 C CA . ILE A 1 244 ? -3.053 6.289 15.156 1 97 244 ILE A CA 1
ATOM 1799 C C . ILE A 1 244 ? -3.906 7.43 14.602 1 97 244 ILE A C 1
ATOM 1801 O O . ILE A 1 244 ? -3.645 7.938 13.508 1 97 244 ILE A O 1
ATOM 1805 N N . TYR A 1 245 ? -5.02 7.742 15.266 1 97.62 245 TYR A N 1
ATOM 1806 C CA . TYR A 1 245 ? -5.836 8.859 14.805 1 97.62 245 TYR A CA 1
ATOM 1807 C C . TYR A 1 245 ? -5.523 10.125 15.586 1 97.62 245 TYR A C 1
ATOM 1809 O O . TYR A 1 245 ? -4.863 10.078 16.625 1 97.62 245 TYR A O 1
ATOM 1817 N N . VAL A 1 246 ? -5.949 11.258 15.094 1 98.69 246 VAL A N 1
ATOM 1818 C CA . VAL A 1 246 ? -6.035 12.523 15.82 1 98.69 246 VAL A CA 1
ATOM 1819 C C . VAL A 1 246 ? -7.219 13.336 15.305 1 98.69 246 VAL A C 1
ATOM 1821 O O . VAL A 1 246 ? -7.516 13.32 14.109 1 98.69 246 VAL A O 1
ATOM 1824 N N . SER A 1 247 ? -7.871 14 16.203 1 98.69 247 SER A N 1
ATOM 1825 C CA . SER A 1 247 ? -8.969 14.875 15.812 1 98.69 247 SER A CA 1
ATOM 1826 C C . SER A 1 247 ? -8.453 16.125 15.109 1 98.69 247 SER A C 1
ATOM 1828 O O . SER A 1 247 ? -7.492 16.75 15.57 1 98.69 247 SER A O 1
ATOM 1830 N N . VAL A 1 248 ? -9.156 16.469 14.023 1 98.38 248 VAL A N 1
ATOM 1831 C CA . VAL A 1 248 ? -8.766 17.672 13.289 1 98.38 248 VAL A CA 1
ATOM 1832 C C . VAL A 1 248 ? -8.898 18.906 14.188 1 98.38 248 VAL A C 1
ATOM 1834 O O . VAL A 1 248 ? -8.12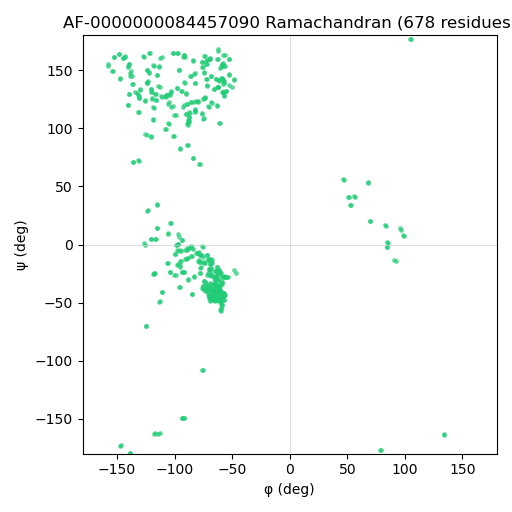5 19.859 14.07 1 98.38 248 VAL A O 1
ATOM 1837 N N . LYS A 1 249 ? -9.805 18.922 15.125 1 98.31 249 LYS A N 1
ATOM 1838 C CA . LYS A 1 249 ? -9.961 20.031 16.062 1 98.31 249 LYS A CA 1
ATOM 1839 C C . LYS A 1 249 ? -8.766 20.125 17 1 98.31 249 LYS A C 1
ATOM 1841 O O . LYS A 1 249 ? -8.32 21.234 17.328 1 98.31 249 LYS A O 1
ATOM 1846 N N . ASP A 1 250 ? -8.289 18.953 17.438 1 98.88 250 ASP A N 1
ATOM 1847 C CA . ASP A 1 250 ? -7.074 18.969 18.25 1 98.88 250 ASP A CA 1
ATOM 1848 C C . ASP A 1 250 ? -5.891 19.516 17.438 1 98.88 250 ASP A C 1
ATOM 1850 O O . ASP A 1 250 ? -5.098 20.312 17.938 1 98.88 250 ASP A O 1
ATOM 1854 N N . VAL A 1 251 ? -5.789 19.047 16.188 1 98.88 251 VAL A N 1
ATOM 1855 C CA . VAL A 1 251 ? -4.715 19.5 15.305 1 98.88 251 VAL A CA 1
ATOM 1856 C C . VAL A 1 251 ? -4.797 21.016 15.133 1 98.88 251 VAL A C 1
ATOM 1858 O O . VAL A 1 251 ? -3.773 21.703 15.18 1 98.88 251 VAL A O 1
ATOM 1861 N N . ALA A 1 252 ? -5.965 21.547 14.977 1 98.88 252 ALA A N 1
ATOM 1862 C CA . ALA A 1 252 ? -6.164 22.984 14.789 1 98.88 252 ALA A CA 1
ATOM 1863 C C . ALA A 1 252 ? -5.746 23.75 16.031 1 98.88 252 ALA A C 1
ATOM 1865 O O . ALA A 1 252 ? -5.051 24.766 15.938 1 98.88 252 ALA A O 1
ATOM 1866 N N . VAL A 1 253 ? -6.125 23.266 17.188 1 98.62 253 VAL A N 1
ATOM 1867 C CA . VAL A 1 253 ? -5.77 23.922 18.438 1 98.62 253 VAL A CA 1
ATOM 1868 C C . VAL A 1 253 ? -4.254 23.922 18.609 1 98.62 253 VAL A C 1
ATOM 1870 O O . VAL A 1 253 ? -3.676 24.922 19.062 1 98.62 253 VAL A O 1
ATOM 1873 N N . LEU A 1 254 ? -3.633 22.828 18.234 1 98.88 254 LEU A N 1
ATOM 1874 C CA . LEU A 1 254 ? -2.182 22.75 18.359 1 98.88 254 LEU A CA 1
ATOM 1875 C C . LEU A 1 254 ? -1.496 23.734 17.438 1 98.88 254 LEU A C 1
ATOM 1877 O O . LEU A 1 254 ? -0.44 24.281 17.766 1 98.88 254 LEU A O 1
ATOM 1881 N N . HIS A 1 255 ? -2.078 23.984 16.266 1 98.88 255 HIS A N 1
ATOM 1882 C CA . HIS A 1 255 ? -1.533 25 15.375 1 98.88 255 HIS A CA 1
ATOM 1883 C C . HIS A 1 255 ? -1.677 26.391 15.977 1 98.88 255 HIS A C 1
ATOM 1885 O O . HIS A 1 255 ? -0.746 27.203 15.914 1 98.88 255 HIS A O 1
ATOM 1891 N N . VAL A 1 256 ? -2.814 26.688 16.578 1 98.69 256 VAL A N 1
ATOM 1892 C CA . VAL A 1 256 ? -3.043 27.969 17.25 1 98.69 256 VAL A CA 1
ATOM 1893 C C . VAL A 1 256 ? -2.039 28.141 18.375 1 98.69 256 VAL A C 1
ATOM 1895 O O . VAL A 1 256 ? -1.39 29.188 18.484 1 98.69 256 VAL A O 1
ATOM 1898 N N . ALA A 1 257 ? -1.905 27.109 19.125 1 98.69 257 ALA A N 1
ATOM 1899 C CA . ALA A 1 257 ? -1.002 27.156 20.281 1 98.69 257 ALA A CA 1
ATOM 1900 C C . ALA A 1 257 ? 0.447 27.328 19.828 1 98.69 257 ALA A C 1
ATOM 1902 O O . ALA A 1 257 ? 1.229 28.016 20.484 1 98.69 257 ALA A O 1
ATOM 1903 N N . ALA A 1 258 ? 0.785 26.641 18.734 1 98.62 258 ALA A N 1
ATOM 1904 C CA . ALA A 1 258 ? 2.145 26.719 18.203 1 98.62 258 ALA A CA 1
ATOM 1905 C C . ALA A 1 258 ? 2.51 28.156 17.828 1 98.62 258 ALA A C 1
ATOM 1907 O O . ALA A 1 258 ? 3.688 28.516 17.797 1 98.62 258 ALA A O 1
ATOM 1908 N N . ILE A 1 259 ? 1.525 28.984 17.547 1 98.62 259 ILE A N 1
ATOM 1909 C CA . ILE A 1 259 ? 1.738 30.375 17.203 1 98.62 259 ILE A CA 1
ATOM 1910 C C . ILE A 1 259 ? 1.596 31.25 18.438 1 98.62 259 ILE A C 1
ATOM 1912 O O . ILE A 1 259 ? 2.391 32.156 18.656 1 98.62 259 ILE A O 1
ATOM 1916 N N . LEU A 1 260 ? 0.691 30.969 19.375 1 98.44 260 LEU A N 1
ATOM 1917 C CA . LEU A 1 260 ? 0.275 31.938 20.375 1 98.44 260 LEU A CA 1
ATOM 1918 C C . L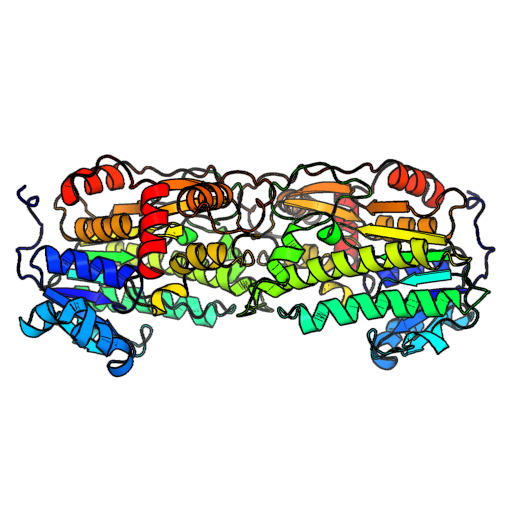EU A 1 260 ? 0.91 31.641 21.734 1 98.44 260 LEU A C 1
ATOM 1920 O O . LEU A 1 260 ? 0.96 32.5 22.609 1 98.44 260 LEU A O 1
ATOM 1924 N N . ASP A 1 261 ? 1.306 30.391 21.953 1 98.19 261 ASP A N 1
ATOM 1925 C CA . ASP A 1 261 ? 1.793 30.031 23.281 1 98.19 261 ASP A CA 1
ATOM 1926 C C . ASP A 1 261 ? 3.188 30.609 23.531 1 98.19 261 ASP A C 1
ATOM 1928 O O . ASP A 1 261 ? 4.117 30.328 22.766 1 98.19 261 ASP A O 1
ATOM 1932 N N . LYS A 1 262 ? 3.393 31.328 24.609 1 95.94 262 LYS A N 1
ATOM 1933 C CA . LYS A 1 262 ? 4.641 32.031 24.891 1 95.94 262 LYS A CA 1
ATOM 1934 C C . LYS A 1 262 ? 5.711 31.062 25.375 1 95.94 262 LYS A C 1
ATOM 1936 O O . LYS A 1 262 ? 6.902 31.375 25.359 1 95.94 262 LYS A O 1
ATOM 1941 N N . ASP A 1 263 ? 5.273 29.891 25.734 1 95.25 263 ASP A N 1
ATOM 1942 C CA . ASP A 1 263 ? 6.195 28.969 26.406 1 95.25 263 ASP A CA 1
ATOM 1943 C C . ASP A 1 263 ? 6.781 27.969 25.422 1 95.25 263 ASP A C 1
ATOM 1945 O O . ASP A 1 263 ? 7.566 27.094 25.797 1 95.25 263 ASP A O 1
ATOM 1949 N N . ILE A 1 264 ? 6.414 28.031 24.141 1 93.31 264 ILE A N 1
ATOM 1950 C CA . ILE A 1 264 ? 6.988 27.047 23.234 1 93.31 264 ILE A CA 1
ATOM 1951 C C . ILE A 1 264 ? 7.762 27.75 22.125 1 93.31 264 ILE A C 1
ATOM 1953 O O . ILE A 1 264 ? 7.316 28.781 21.609 1 93.31 264 ILE A O 1
ATOM 1957 N N . LYS A 1 265 ? 8.938 27.297 21.922 1 96 265 LYS A N 1
ATOM 1958 C CA . LYS A 1 265 ? 9.859 27.75 20.875 1 96 265 LYS A CA 1
ATOM 1959 C C . LYS A 1 265 ? 10.602 26.562 20.25 1 96 265 LYS A C 1
ATOM 1961 O O . LYS A 1 265 ? 11.133 25.719 20.969 1 96 265 LYS A O 1
ATOM 1966 N N . GLU A 1 266 ? 10.555 26.531 18.906 1 97.5 266 GLU A N 1
ATOM 1967 C CA . GLU A 1 266 ? 11.289 25.531 18.141 1 97.5 266 GLU A CA 1
ATOM 1968 C C . GLU A 1 266 ? 10.891 24.109 18.578 1 97.5 266 GLU A C 1
ATOM 1970 O O . GLU A 1 266 ? 11.75 23.25 18.766 1 97.5 266 GLU A O 1
ATOM 1975 N N . GLU A 1 267 ? 9.609 23.938 18.797 1 97.62 267 GLU A N 1
ATOM 1976 C CA . GLU A 1 267 ? 9.078 22.625 19.172 1 97.62 267 GLU A CA 1
ATOM 1977 C C . GLU A 1 267 ? 8.648 21.844 17.922 1 97.62 267 GLU A C 1
ATOM 1979 O O . GLU A 1 267 ? 8.148 22.422 16.953 1 97.62 267 GLU A O 1
ATOM 1984 N N . ARG A 1 268 ? 8.953 20.531 17.953 1 97.81 268 ARG A N 1
ATOM 1985 C CA . ARG A 1 268 ? 8.406 19.562 17.016 1 97.81 268 ARG A CA 1
ATOM 1986 C C . ARG A 1 268 ? 7.273 18.766 17.641 1 97.81 268 ARG A C 1
ATOM 1988 O O . ARG A 1 268 ? 7.512 17.734 18.297 1 97.81 268 ARG A O 1
ATOM 1995 N N . ILE A 1 269 ? 6.059 19.25 17.438 1 98.19 269 ILE A N 1
ATOM 1996 C CA . ILE A 1 269 ? 4.895 18.703 18.141 1 98.19 269 ILE A CA 1
ATOM 1997 C C . ILE A 1 269 ? 4.289 17.562 17.328 1 98.19 269 ILE A C 1
ATOM 1999 O O . ILE A 1 269 ? 3.773 17.766 16.234 1 98.19 269 ILE A O 1
ATOM 2003 N N . GLN A 1 270 ? 4.406 16.375 17.875 1 97.81 270 GLN A N 1
ATOM 2004 C CA . GLN A 1 270 ? 3.715 15.227 17.297 1 97.81 270 GLN A CA 1
ATOM 2005 C C . GLN A 1 270 ? 2.258 15.172 17.75 1 97.81 270 GLN A C 1
ATOM 2007 O O . GLN A 1 270 ? 1.975 15.039 18.938 1 97.81 270 GLN A O 1
ATOM 2012 N N . ALA A 1 271 ? 1.354 15.312 16.797 1 98.38 271 ALA A N 1
ATOM 2013 C CA . ALA A 1 271 ? -0.071 15.227 17.109 1 98.38 271 ALA A CA 1
ATOM 2014 C C . ALA A 1 271 ? -0.606 13.82 16.859 1 98.38 271 ALA A C 1
ATOM 2016 O O . ALA A 1 271 ? -1.196 13.547 15.812 1 98.38 271 ALA A O 1
ATOM 2017 N N . TRP A 1 272 ? -0.395 12.961 17.859 1 97.62 272 TRP A N 1
ATOM 2018 C CA . TRP A 1 272 ? -0.792 11.555 17.859 1 97.62 272 TRP A CA 1
ATOM 2019 C C . TRP A 1 272 ? -1.769 11.258 18.984 1 97.62 272 TRP A C 1
ATOM 2021 O O . TRP A 1 272 ? -1.39 11.273 20.156 1 97.62 272 TRP A O 1
ATOM 2031 N N . ALA A 1 273 ? -2.914 11.062 18.75 1 97.88 273 ALA A N 1
ATOM 2032 C CA . ALA A 1 273 ? -3.82 10.68 19.828 1 97.88 273 ALA A CA 1
ATOM 2033 C C . ALA A 1 273 ? -3.609 9.219 20.219 1 97.88 273 ALA A C 1
ATOM 2035 O O . ALA A 1 273 ? -2.559 8.859 20.766 1 97.88 273 ALA A O 1
ATOM 2036 N N . THR A 1 274 ? -4.574 8.297 19.875 1 96.31 274 THR A N 1
ATOM 2037 C CA . THR A 1 274 ? -4.461 6.902 20.297 1 96.31 274 THR A CA 1
ATOM 2038 C C . THR A 1 274 ? -4.48 5.969 19.078 1 96.31 274 THR A C 1
ATOM 2040 O O . THR A 1 274 ? -5.121 6.262 18.078 1 96.31 274 THR A O 1
ATOM 2043 N N . ALA A 1 275 ? -3.736 4.875 19.297 1 95.75 275 ALA A N 1
ATOM 2044 C CA . ALA A 1 275 ? -3.818 3.814 18.297 1 95.75 275 ALA A CA 1
ATOM 2045 C C . ALA A 1 275 ? -5.246 3.303 18.156 1 95.75 275 ALA A C 1
ATOM 2047 O O . ALA A 1 275 ? -5.984 3.223 19.141 1 95.75 275 ALA A O 1
ATOM 2048 N N . PHE A 1 276 ? -5.633 2.977 16.906 1 95 276 PHE A N 1
ATOM 2049 C CA . PHE A 1 276 ? -6.961 2.43 16.641 1 95 276 PHE A CA 1
ATOM 2050 C C . PHE A 1 276 ? -6.926 1.463 15.469 1 95 276 PHE A C 1
ATOM 2052 O O . PHE A 1 276 ? -5.926 1.38 14.75 1 95 276 PHE A O 1
ATOM 2059 N N . ASN A 1 277 ? -8.008 0.679 15.383 1 93.62 277 ASN A N 1
ATOM 2060 C CA . ASN A 1 277 ? -8.336 -0.154 14.234 1 93.62 277 ASN A CA 1
ATOM 2061 C C . ASN A 1 277 ? -9.625 0.305 13.562 1 93.62 277 ASN A C 1
ATOM 2063 O O . ASN A 1 277 ? -10.547 0.786 14.227 1 93.62 277 ASN A O 1
ATOM 2067 N N . TRP A 1 278 ? -9.664 0.16 12.305 1 96.06 278 TRP A N 1
ATOM 2068 C CA . TRP A 1 278 ? -10.859 0.61 11.602 1 96.06 278 TRP A CA 1
ATOM 2069 C C . TRP A 1 278 ? -12.086 -0.188 12.047 1 96.06 278 TRP A C 1
ATOM 2071 O O . TRP A 1 278 ? -13.219 0.261 11.883 1 96.06 278 TRP A O 1
ATOM 2081 N N . ASN A 1 279 ? -11.906 -1.37 12.641 1 96.19 279 ASN A N 1
ATOM 2082 C CA . ASN A 1 279 ? -13.008 -2.092 13.266 1 96.19 279 ASN A CA 1
ATOM 2083 C C . ASN A 1 279 ? -13.57 -1.33 14.461 1 96.19 279 ASN A C 1
ATOM 2085 O O . ASN A 1 279 ? -14.758 -1.443 14.773 1 96.19 279 ASN A O 1
ATOM 2089 N N . ASP A 1 280 ? -12.688 -0.55 15.156 1 97.56 280 ASP A N 1
ATOM 2090 C CA . ASP A 1 280 ? -13.18 0.339 16.203 1 97.56 280 ASP A CA 1
ATOM 2091 C C . ASP A 1 280 ? -14.148 1.371 15.641 1 97.56 280 ASP A C 1
ATOM 2093 O O . ASP A 1 280 ? -15.172 1.668 16.25 1 97.56 280 ASP A O 1
ATOM 2097 N N . VAL A 1 281 ? -13.82 1.918 14.5 1 97.94 281 VAL A N 1
ATOM 2098 C CA . VAL A 1 281 ? -14.664 2.898 13.836 1 97.94 281 VAL A CA 1
ATOM 2099 C C . VAL A 1 281 ? -15.977 2.24 13.406 1 97.94 281 VAL A C 1
ATOM 2101 O O . VAL A 1 281 ? -17.047 2.812 13.586 1 97.94 281 VAL A O 1
ATOM 2104 N N . LEU A 1 282 ? -15.867 0.996 12.805 1 97.5 282 LEU A N 1
ATOM 2105 C CA . LEU A 1 282 ? -17.062 0.261 12.422 1 97.5 282 LEU A CA 1
ATOM 2106 C C . LEU A 1 282 ? -17.984 0.043 13.625 1 97.5 282 LEU A C 1
ATOM 2108 O O . LEU A 1 282 ? -19.203 0.201 13.516 1 97.5 282 LEU A O 1
ATOM 2112 N N . ALA A 1 283 ? -17.453 -0.324 14.766 1 98 283 ALA A N 1
ATOM 2113 C CA . ALA A 1 283 ? -18.219 -0.529 15.984 1 98 283 ALA A CA 1
ATOM 2114 C C . ALA A 1 283 ? -18.938 0.753 16.406 1 98 283 ALA A C 1
ATOM 2116 O O . ALA A 1 283 ? -20.109 0.724 16.781 1 98 283 ALA A O 1
ATOM 2117 N N . ILE A 1 284 ? -18.25 1.848 16.359 1 98.25 284 ILE A N 1
ATOM 2118 C CA . ILE A 1 284 ? -18.828 3.143 16.688 1 98.25 284 ILE A CA 1
ATOM 2119 C C . ILE A 1 284 ? -19.969 3.469 15.727 1 98.25 284 ILE A C 1
ATOM 2121 O O . ILE A 1 284 ? -21.047 3.879 16.156 1 98.25 284 ILE A O 1
ATOM 2125 N N . LEU A 1 285 ? -19.719 3.297 14.43 1 97.94 285 LEU A N 1
ATOM 2126 C CA . LEU A 1 285 ? -20.734 3.588 13.414 1 97.94 285 LEU A CA 1
ATOM 2127 C C . LEU A 1 285 ? -21.984 2.734 13.633 1 97.94 285 LEU A C 1
ATOM 2129 O O . LEU A 1 285 ? -23.109 3.217 13.484 1 97.94 285 LEU A O 1
ATOM 2133 N N . ARG A 1 286 ? -21.797 1.443 13.961 1 97.81 286 ARG A N 1
ATOM 2134 C CA . ARG A 1 286 ? -22.922 0.553 14.211 1 97.81 286 ARG A CA 1
ATOM 2135 C C . ARG A 1 286 ? -23.75 1.026 15.406 1 97.81 286 ARG A C 1
ATOM 2137 O O . ARG A 1 286 ? -24.969 0.882 15.43 1 97.81 286 ARG A O 1
ATOM 2144 N N . ARG A 1 287 ? -23.125 1.575 16.406 1 97.25 287 ARG A N 1
ATOM 2145 C CA . ARG A 1 287 ? -23.828 2.121 17.562 1 97.25 287 ARG A CA 1
ATOM 2146 C C . ARG A 1 287 ? -24.562 3.404 17.188 1 97.25 287 ARG A C 1
ATOM 2148 O O . ARG A 1 287 ? -25.688 3.635 17.641 1 97.25 287 ARG A O 1
ATOM 2155 N N . LEU A 1 288 ? -23.969 4.227 16.406 1 95.81 288 LEU A N 1
ATOM 2156 C CA . LEU A 1 288 ? -24.531 5.52 16.031 1 95.81 288 LEU A CA 1
ATOM 2157 C C . LEU A 1 288 ? -25.688 5.344 15.055 1 95.81 288 LEU A C 1
ATOM 2159 O O . LEU A 1 288 ? -26.625 6.141 15.039 1 95.81 288 LEU A O 1
ATOM 2163 N N . TYR A 1 289 ? -25.578 4.336 14.242 1 96.12 289 TYR A N 1
ATOM 2164 C CA . TYR A 1 289 ? -26.562 4.09 13.195 1 96.12 289 TYR A CA 1
ATOM 2165 C C . TYR A 1 289 ? -27.016 2.633 13.203 1 96.12 289 TYR A C 1
ATOM 2167 O O . TYR A 1 289 ? -26.797 1.904 12.234 1 96.12 289 TYR A O 1
ATOM 2175 N N . PRO A 1 290 ? -27.766 2.236 14.148 1 95.62 290 PRO A N 1
ATOM 2176 C CA . PRO A 1 290 ? -28.109 0.827 14.352 1 95.62 290 PRO A CA 1
ATOM 2177 C C . PRO A 1 290 ? -29 0.273 13.242 1 95.62 290 PRO A C 1
ATOM 2179 O O . PRO A 1 290 ? -29.094 -0.946 13.07 1 95.62 290 PRO A O 1
ATOM 2182 N N . ASN A 1 291 ? -29.625 1.106 12.43 1 95.94 291 ASN A N 1
ATOM 2183 C CA . ASN A 1 291 ? -30.531 0.634 11.391 1 95.94 291 ASN A CA 1
ATOM 2184 C C . ASN A 1 291 ? -29.812 0.491 10.047 1 95.94 291 ASN A C 1
ATOM 2186 O O . ASN A 1 291 ? -30.406 0.053 9.062 1 95.94 291 ASN A O 1
ATOM 2190 N N . GLU A 1 292 ? -28.547 0.912 9.984 1 94.94 292 GLU A N 1
ATOM 2191 C CA . GLU A 1 292 ? -27.766 0.793 8.758 1 94.94 292 GLU A CA 1
ATOM 2192 C C . GLU A 1 292 ? -26.953 -0.5 8.742 1 94.94 292 GLU A C 1
ATOM 2194 O O . GLU A 1 292 ? -26.422 -0.917 9.766 1 94.94 292 GLU A O 1
ATOM 2199 N N . LYS A 1 293 ? -27.047 -1.211 7.602 1 93.31 293 LYS A N 1
ATOM 2200 C CA . LYS A 1 293 ? -26.203 -2.385 7.426 1 93.31 293 LYS A CA 1
ATOM 2201 C C . LYS A 1 293 ? -24.797 -1.988 6.941 1 93.31 293 LYS A C 1
ATOM 2203 O O . LYS A 1 293 ? -24.656 -1.44 5.844 1 93.31 293 LYS A O 1
ATOM 2208 N N . LEU A 1 294 ? -23.844 -2.209 7.734 1 94.81 294 LEU A N 1
ATOM 2209 C CA . LEU A 1 294 ? -22.453 -1.887 7.406 1 94.81 294 LEU A CA 1
ATOM 2210 C C . LEU A 1 294 ? -21.688 -3.137 6.98 1 94.81 294 LEU A C 1
ATOM 2212 O O . LEU A 1 294 ? -22.156 -4.258 7.195 1 94.81 294 LEU A O 1
ATOM 2216 N N . VAL A 1 295 ? -20.562 -2.9 6.395 1 92.44 295 VAL A N 1
ATOM 2217 C CA . VAL A 1 295 ? -19.703 -3.992 5.977 1 92.44 295 VAL A CA 1
ATOM 2218 C C . VAL A 1 295 ? -19.234 -4.785 7.199 1 92.44 295 VAL A C 1
ATOM 2220 O O . VAL A 1 295 ? -19.266 -4.273 8.32 1 92.44 295 VAL A O 1
ATOM 2223 N N . ASP A 1 296 ? -18.797 -6.031 6.938 1 90.81 296 ASP A N 1
ATOM 2224 C CA . ASP A 1 296 ? -18.25 -6.859 8.008 1 90.81 296 ASP A CA 1
ATOM 2225 C C . ASP A 1 296 ? -16.891 -6.324 8.484 1 90.81 296 ASP A C 1
ATOM 2227 O O . ASP A 1 296 ? -16.25 -5.551 7.777 1 90.81 296 ASP A O 1
ATOM 2231 N N . ASP A 1 297 ? -16.531 -6.746 9.719 1 92.62 297 ASP A N 1
ATOM 2232 C CA . ASP A 1 297 ? -15.242 -6.359 10.258 1 92.62 297 ASP A CA 1
ATOM 2233 C C . ASP A 1 297 ? -14.102 -6.816 9.352 1 92.62 297 ASP A C 1
ATOM 2235 O O . ASP A 1 297 ? -14.188 -7.879 8.727 1 92.62 297 ASP A O 1
ATOM 2239 N N . LEU A 1 298 ? -13.133 -5.965 9.281 1 89.75 298 LEU A N 1
ATOM 2240 C CA . LEU A 1 298 ? -11.906 -6.316 8.578 1 89.75 298 LEU A CA 1
ATOM 2241 C C . LEU A 1 298 ? -11.125 -7.383 9.336 1 89.75 298 LEU A C 1
ATOM 2243 O O . LEU A 1 298 ? -11.328 -7.57 10.539 1 89.75 298 LEU A O 1
ATOM 2247 N N . PRO A 1 299 ? -10.227 -8.086 8.594 1 85.06 299 PRO A N 1
ATOM 2248 C CA . PRO A 1 299 ? -9.367 -9.039 9.297 1 85.06 299 PRO A CA 1
ATOM 2249 C C . PRO A 1 299 ? -8.516 -8.375 10.383 1 85.06 299 PRO A C 1
ATOM 2251 O O . PRO A 1 299 ? -8.188 -7.191 10.281 1 85.06 299 PRO A O 1
ATOM 2254 N N . ASP A 1 300 ? -8.164 -9.18 11.344 1 82.5 300 ASP A N 1
ATOM 2255 C CA . ASP A 1 300 ? -7.328 -8.672 12.422 1 82.5 300 ASP A CA 1
ATOM 2256 C C . ASP A 1 300 ? -5.984 -8.18 11.898 1 82.5 300 ASP A C 1
ATOM 2258 O O . ASP A 1 300 ? -5.43 -8.766 10.961 1 82.5 300 ASP A O 1
ATOM 2262 N N . SER A 1 301 ? -5.551 -7.102 12.477 1 83.69 301 SER A N 1
ATOM 2263 C CA . SER A 1 301 ? -4.266 -6.5 12.125 1 83.69 301 SER A CA 1
ATOM 2264 C C . SER A 1 301 ? -3.516 -6.031 13.367 1 83.69 301 SER A C 1
ATOM 2266 O O . SER A 1 301 ? -4.129 -5.566 14.328 1 83.69 301 SER A O 1
ATOM 2268 N N . PRO A 1 302 ? -2.146 -6.176 13.289 1 84.12 302 PRO A N 1
ATOM 2269 C CA . PRO A 1 302 ? -1.395 -5.711 14.453 1 84.12 302 PRO A CA 1
ATOM 2270 C C . PRO A 1 302 ? -1.523 -4.203 14.68 1 84.12 302 PRO A C 1
ATOM 2272 O O . PRO A 1 302 ? -1.537 -3.434 13.711 1 84.12 302 PRO A O 1
ATOM 2275 N N . ALA A 1 303 ? -1.592 -3.867 15.914 1 87.38 303 ALA A N 1
ATOM 2276 C CA . ALA A 1 303 ? -1.661 -2.457 16.281 1 87.38 303 ALA A CA 1
ATOM 2277 C C . ALA A 1 303 ? -0.318 -1.766 16.062 1 87.38 303 ALA A C 1
ATOM 2279 O O . ALA A 1 303 ? 0.738 -2.369 16.266 1 87.38 303 ALA A O 1
ATOM 2280 N N . ILE A 1 304 ? -0.374 -0.561 15.625 1 89.25 304 ILE A N 1
ATOM 2281 C CA . ILE A 1 304 ? 0.822 0.274 15.648 1 89.25 304 ILE A CA 1
ATOM 2282 C C . ILE A 1 304 ? 1.229 0.551 17.094 1 89.25 304 ILE A C 1
ATOM 2284 O O . ILE A 1 304 ? 0.382 0.846 17.938 1 89.25 304 ILE A O 1
ATOM 2288 N N . THR A 1 305 ? 2.508 0.408 17.375 1 91.12 305 THR A N 1
ATOM 2289 C CA . THR A 1 305 ? 2.969 0.586 18.75 1 91.12 305 THR A CA 1
ATOM 2290 C C . THR A 1 305 ? 4 1.708 18.828 1 91.12 305 THR A C 1
ATOM 2292 O O . THR A 1 305 ? 4.637 1.898 19.875 1 91.12 305 THR A O 1
ATOM 2295 N N . ALA A 1 306 ? 4.246 2.4 17.734 1 92.88 306 ALA A N 1
ATOM 2296 C CA . ALA A 1 306 ? 5.125 3.568 17.766 1 92.88 306 ALA A CA 1
ATOM 2297 C C . ALA A 1 306 ? 4.625 4.605 18.766 1 92.88 306 ALA A C 1
ATOM 2299 O O . ALA A 1 306 ? 3.42 4.832 18.891 1 92.88 306 ALA A O 1
ATOM 2300 N N . THR A 1 307 ? 5.551 5.219 19.469 1 95.56 307 THR A N 1
ATOM 2301 C CA . THR A 1 307 ? 5.199 6.203 20.484 1 95.56 307 THR A CA 1
ATOM 2302 C C . THR A 1 307 ? 5.949 7.512 20.266 1 95.56 307 THR A C 1
ATOM 2304 O O . THR A 1 307 ? 6.887 7.566 19.469 1 95.56 307 THR A O 1
ATOM 2307 N N . THR A 1 308 ? 5.496 8.547 20.844 1 97.12 308 THR A N 1
ATOM 2308 C CA . THR A 1 308 ? 6.164 9.844 20.938 1 97.12 308 THR A CA 1
ATOM 2309 C C . THR A 1 308 ? 5.906 10.492 22.297 1 97.12 308 THR A C 1
ATOM 2311 O O . THR A 1 308 ? 5.066 10.016 23.062 1 97.12 308 THR A O 1
ATOM 2314 N N . ASP A 1 309 ? 6.758 11.492 22.656 1 96 309 ASP A N 1
ATOM 2315 C CA . ASP A 1 309 ? 6.441 12.328 23.812 1 96 309 ASP A CA 1
ATOM 2316 C C . ASP A 1 309 ? 5.336 13.328 23.484 1 96 309 ASP A C 1
ATOM 2318 O O . ASP A 1 309 ? 5.566 14.297 22.75 1 96 309 ASP A O 1
ATOM 2322 N N . ASP A 1 310 ? 4.16 13.055 24.062 1 96 310 ASP A N 1
ATOM 2323 C CA . ASP A 1 310 ? 3.057 13.945 23.719 1 96 310 ASP A CA 1
ATOM 2324 C C . ASP A 1 310 ? 2.779 14.938 24.844 1 96 310 ASP A C 1
ATOM 2326 O O . ASP A 1 310 ? 1.703 15.531 24.906 1 96 310 ASP A O 1
ATOM 2330 N N . SER A 1 311 ? 3.766 15.109 25.734 1 96.81 311 SER A N 1
ATOM 2331 C CA . SER A 1 311 ? 3.576 15.984 26.891 1 96.81 311 SER A CA 1
ATOM 2332 C C . SER A 1 311 ? 3.297 17.422 26.469 1 96.81 311 SER A C 1
ATOM 2334 O O . SER A 1 311 ? 2.406 18.078 27.016 1 96.81 311 SER A O 1
ATOM 2336 N N . VAL A 1 312 ? 4.074 17.922 25.5 1 97.44 312 VAL A N 1
ATOM 2337 C CA . VAL A 1 312 ? 3.9 19.297 25.031 1 97.44 312 VAL A CA 1
ATOM 2338 C C . VAL A 1 312 ? 2.518 19.453 24.391 1 97.44 312 VAL A C 1
ATOM 2340 O O . VAL A 1 312 ? 1.796 20.406 24.688 1 97.44 312 VAL A O 1
ATOM 2343 N N . ALA A 1 313 ? 2.127 18.484 23.562 1 98.38 313 ALA A N 1
ATOM 2344 C CA . ALA A 1 313 ? 0.827 18.547 22.891 1 98.38 313 ALA A CA 1
ATOM 2345 C C . ALA A 1 313 ? -0.309 18.562 23.906 1 98.38 313 ALA A C 1
ATOM 2347 O O . ALA A 1 313 ? -1.227 19.375 23.812 1 98.38 313 ALA A O 1
ATOM 2348 N N . LEU A 1 314 ? -0.229 17.719 24.906 1 98.31 314 LEU A N 1
ATOM 2349 C CA . LEU A 1 314 ? -1.291 17.594 25.906 1 98.31 314 LEU A CA 1
ATOM 2350 C C . LEU A 1 314 ? -1.357 18.844 26.781 1 98.31 314 LEU A C 1
ATOM 2352 O O . LEU A 1 314 ? -2.447 19.297 27.156 1 98.31 314 LEU A O 1
ATOM 2356 N N . ARG A 1 315 ? -0.232 19.406 27.109 1 98.06 315 ARG A N 1
ATOM 2357 C CA . ARG A 1 315 ? -0.205 20.656 27.859 1 98.06 315 ARG A CA 1
ATOM 2358 C C . ARG A 1 315 ? -0.85 21.781 27.078 1 98.06 315 ARG A C 1
ATOM 2360 O O . ARG A 1 315 ? -1.61 22.578 27.625 1 98.06 315 ARG A O 1
ATOM 2367 N N . LEU A 1 316 ? -0.536 21.844 25.844 1 98.31 316 LEU A N 1
ATOM 2368 C CA . LEU A 1 316 ? -1.081 22.891 24.984 1 98.31 316 LEU A CA 1
ATOM 2369 C C . LEU A 1 316 ? -2.59 22.734 24.828 1 98.31 316 LEU A C 1
ATOM 2371 O O . LEU A 1 316 ? -3.326 23.719 24.844 1 98.31 316 LEU A O 1
ATOM 2375 N N . LEU A 1 317 ? -3.068 21.484 24.656 1 98.44 317 LEU A N 1
ATOM 2376 C CA . LEU A 1 317 ? -4.504 21.25 24.547 1 98.44 317 LEU A CA 1
ATOM 2377 C C . LEU A 1 317 ? -5.223 21.656 25.828 1 98.44 317 LEU A C 1
ATOM 2379 O O . LEU A 1 317 ? -6.309 22.234 25.766 1 98.44 317 LEU A O 1
ATOM 2383 N N . LYS A 1 318 ? -4.648 21.344 26.938 1 97.88 318 LYS A N 1
ATOM 2384 C CA . LYS A 1 318 ? -5.234 21.75 28.203 1 97.88 318 LYS A CA 1
ATOM 2385 C C . LYS A 1 318 ? -5.297 23.266 28.328 1 97.88 318 LYS A C 1
ATOM 2387 O O . LYS A 1 318 ? -6.324 23.828 28.719 1 97.88 318 LYS A O 1
ATOM 2392 N N . LYS A 1 319 ? -4.234 23.922 27.969 1 97.5 319 LYS A N 1
ATOM 2393 C CA . LYS A 1 319 ? -4.105 25.375 28.125 1 97.5 319 LYS A CA 1
ATOM 2394 C C . LYS A 1 319 ? -4.988 26.125 27.141 1 97.5 319 LYS A C 1
ATOM 2396 O O . LYS A 1 319 ? -5.656 27.094 27.516 1 97.5 319 LYS A O 1
ATOM 2401 N N . TRP A 1 320 ? -5.098 25.703 25.922 1 97.75 320 TRP A N 1
ATOM 2402 C CA . TRP A 1 320 ? -5.672 26.516 24.844 1 97.75 320 TRP A CA 1
ATOM 2403 C C . TRP A 1 320 ? -7.062 26.016 24.469 1 97.75 320 TRP A C 1
ATOM 2405 O O . TRP A 1 320 ? -7.824 26.719 23.812 1 97.75 320 TRP A O 1
ATOM 2415 N N . ALA A 1 321 ? -7.445 24.812 24.875 1 97 321 ALA A N 1
ATOM 2416 C CA . ALA A 1 321 ? -8.773 24.281 24.578 1 97 321 ALA A CA 1
ATOM 2417 C C . ALA A 1 321 ? -9.477 23.812 25.844 1 97 321 ALA A C 1
ATOM 2419 O O . ALA A 1 321 ? -10.617 23.344 25.797 1 97 321 ALA A O 1
ATOM 2420 N N . GLN A 1 322 ? -8.82 23.969 27.016 1 96.81 322 GLN A N 1
ATOM 2421 C CA . GLN A 1 322 ? -9.367 23.5 28.281 1 96.81 322 GLN A CA 1
ATOM 2422 C C . GLN A 1 322 ? -9.82 22.047 28.188 1 96.81 322 GLN A C 1
ATOM 2424 O O . GLN A 1 322 ? -10.914 21.703 28.641 1 96.81 322 GLN A O 1
ATOM 2429 N N . GLN A 1 323 ? -9.023 21.297 27.531 1 96.44 323 GLN A N 1
ATOM 2430 C CA . GLN A 1 323 ? -9.289 19.906 27.234 1 96.44 323 GLN A CA 1
ATOM 2431 C C . GLN A 1 323 ? -8.258 18.984 27.906 1 96.44 323 GLN A C 1
ATOM 2433 O O . GLN A 1 323 ? -7.055 19.203 27.766 1 96.44 323 GLN A O 1
ATOM 2438 N N . ASP A 1 324 ? -8.797 18.031 28.703 1 96.75 324 ASP A N 1
ATOM 2439 C CA . ASP A 1 324 ? -7.895 17.047 29.297 1 96.75 324 ASP A CA 1
ATOM 2440 C C . ASP A 1 324 ? -7.688 15.867 28.344 1 96.75 324 ASP A C 1
ATOM 2442 O O . ASP A 1 324 ? -8.625 15.125 28.062 1 96.75 324 ASP A O 1
ATOM 2446 N N . GLY A 1 325 ? -6.473 15.758 27.891 1 97.94 325 GLY A N 1
ATOM 2447 C CA . GLY A 1 325 ? -6.156 14.672 26.984 1 97.94 325 GLY A CA 1
ATOM 2448 C C . GLY A 1 325 ? -6.613 14.93 25.562 1 97.94 325 GLY A C 1
ATOM 2449 O O . GLY A 1 325 ? -7.008 16.047 25.219 1 97.94 325 GLY A O 1
ATOM 2450 N N . TRP A 1 326 ? -6.418 13.961 24.703 1 98.62 326 TRP A N 1
ATOM 2451 C CA . TRP A 1 326 ? -6.852 14.016 23.312 1 98.62 326 TRP A CA 1
ATOM 2452 C C . TRP A 1 326 ? -8.359 13.836 23.203 1 98.62 326 TRP A C 1
ATOM 2454 O O . TRP A 1 326 ? -8.977 13.172 24.047 1 98.62 326 TRP A O 1
ATOM 2464 N N . LYS A 1 327 ? -8.977 14.469 22.203 1 98.31 327 LYS A N 1
ATOM 2465 C CA . LYS A 1 327 ? -10.367 14.148 21.891 1 98.31 327 LYS A CA 1
ATOM 2466 C C . LYS A 1 327 ? -10.531 12.672 21.562 1 98.31 327 LYS A C 1
ATOM 2468 O O . LYS A 1 327 ? -9.719 12.094 20.844 1 98.31 327 LYS A O 1
ATOM 2473 N N . GLY A 1 328 ? -11.609 12.086 22.078 1 98.19 328 GLY A N 1
ATOM 2474 C CA . GLY A 1 328 ? -11.82 10.656 21.922 1 98.19 328 GLY A CA 1
ATOM 2475 C C . GLY A 1 328 ? -12.195 10.266 20.5 1 98.19 328 GLY A C 1
ATOM 2476 O O . GLY A 1 328 ? -12.727 11.078 19.734 1 98.19 328 GLY A O 1
ATOM 2477 N N . LEU A 1 329 ? -11.969 8.961 20.188 1 98.25 329 LEU A N 1
ATOM 2478 C CA . LEU A 1 329 ? -12.242 8.445 18.844 1 98.25 329 LEU A CA 1
ATOM 2479 C C . LEU A 1 329 ? -13.734 8.531 18.516 1 98.25 329 LEU A C 1
ATOM 2481 O O . LEU A 1 329 ? -14.109 8.914 17.406 1 98.25 329 LEU A O 1
ATOM 2485 N N . GLU A 1 330 ? -14.578 8.188 19.453 1 98.06 330 GLU A N 1
ATOM 2486 C CA . GLU A 1 330 ? -16.016 8.188 19.188 1 98.06 330 GLU A CA 1
ATOM 2487 C C . GLU A 1 330 ? -16.516 9.586 18.859 1 98.06 330 GLU A C 1
ATOM 2489 O O . GLU A 1 330 ? -17.281 9.773 17.922 1 98.06 330 GLU A O 1
ATOM 2494 N N . GLU A 1 331 ? -16.109 10.523 19.672 1 97.44 331 GLU A N 1
ATOM 2495 C CA . GLU A 1 331 ? -16.484 11.906 19.391 1 97.44 331 GLU A CA 1
ATOM 2496 C C . GLU A 1 331 ? -15.969 12.367 18.031 1 97.44 331 GLU A C 1
ATOM 2498 O O . GLU A 1 331 ? -16.672 13.055 17.297 1 97.44 331 GLU A O 1
ATOM 2503 N N . THR A 1 332 ? -14.742 11.992 17.766 1 97.94 332 THR A N 1
ATOM 2504 C CA . THR A 1 332 ? -14.117 12.359 16.484 1 97.94 332 THR A CA 1
ATOM 2505 C C . THR A 1 332 ? -14.898 11.773 15.32 1 97.94 332 THR A C 1
ATOM 2507 O O . THR A 1 332 ? -15.172 12.469 14.336 1 97.94 332 THR A O 1
ATOM 2510 N N . VAL A 1 333 ? -15.305 10.516 15.391 1 97.75 333 VAL A N 1
ATOM 2511 C CA . VAL A 1 333 ? -16.047 9.828 14.336 1 97.75 333 VAL A CA 1
ATOM 2512 C C . VAL A 1 333 ? -17.438 10.461 14.195 1 97.75 333 VAL A C 1
ATOM 2514 O O . VAL A 1 333 ? -17.922 10.672 13.078 1 97.75 333 VAL A O 1
ATOM 2517 N N . ARG A 1 334 ? -18.094 10.812 15.336 1 97.12 334 ARG A N 1
ATOM 2518 C CA . ARG A 1 334 ? -19.391 11.484 15.305 1 97.12 334 ARG A CA 1
ATOM 2519 C C . ARG A 1 334 ? -19.297 12.805 14.539 1 97.12 334 ARG A C 1
ATOM 2521 O O . ARG A 1 334 ? -20.172 13.102 13.711 1 97.12 334 ARG A O 1
ATOM 2528 N N . GLU A 1 335 ? -18.266 13.492 14.766 1 96.69 335 GLU A N 1
ATOM 2529 C CA . GLU A 1 335 ? -18.078 14.773 14.094 1 96.69 335 GLU A CA 1
ATOM 2530 C C . GLU A 1 335 ? -17.797 14.578 12.609 1 96.69 335 GLU A C 1
ATOM 2532 O O . GLU A 1 335 ? -18.219 15.398 11.781 1 96.69 335 GLU A O 1
ATOM 2537 N N . ASN A 1 336 ? -17.062 13.516 12.336 1 96.25 336 ASN A N 1
ATOM 2538 C CA . ASN A 1 336 ? -16.797 13.195 10.938 1 96.25 336 ASN A CA 1
ATOM 2539 C C . ASN A 1 336 ? -18.094 12.961 10.156 1 96.25 336 ASN A C 1
ATOM 2541 O O . ASN A 1 336 ? -18.172 13.305 8.977 1 96.25 336 ASN A O 1
ATOM 2545 N N . MET A 1 337 ? -19.062 12.406 10.812 1 95.19 337 MET A N 1
ATOM 2546 C CA . MET A 1 337 ? -20.312 11.992 10.172 1 95.19 337 MET A CA 1
ATOM 2547 C C . MET A 1 337 ? -21.344 13.117 10.219 1 95.19 337 MET A C 1
ATOM 2549 O O . MET A 1 337 ? -22.375 13.039 9.547 1 95.19 337 MET A O 1
ATOM 2553 N N . SER A 1 338 ? -21.141 14.156 10.992 1 88.44 338 SER A N 1
ATOM 2554 C CA . SER A 1 338 ? -22.109 15.234 11.148 1 88.44 338 SER A CA 1
ATOM 2555 C C . SER A 1 338 ? -22.328 15.984 9.836 1 88.44 338 SER A C 1
ATOM 2557 O O . SER A 1 338 ? -23.375 16.594 9.633 1 88.44 338 SER A O 1
ATOM 2559 N N . SER A 1 339 ? -21.328 16.031 8.961 1 66.88 339 SER A N 1
ATOM 2560 C CA . SER A 1 339 ? -21.531 16.719 7.688 1 66.88 339 SER A CA 1
ATOM 2561 C C . SER A 1 339 ? -22.328 15.852 6.715 1 66.88 339 SER A C 1
ATOM 2563 O O . SER A 1 339 ? -22.781 16.344 5.676 1 66.88 339 SER A O 1
ATOM 2565 N N . LEU A 1 340 ? -22.266 14.492 6.941 1 57.59 340 LEU A N 1
ATOM 2566 C CA . LEU A 1 340 ? -23.047 13.602 6.09 1 57.59 340 LEU A CA 1
ATOM 2567 C C . LEU A 1 340 ? -24.516 13.641 6.473 1 57.59 340 LEU A C 1
ATOM 2569 O O . LEU A 1 340 ? -25.375 13.164 5.723 1 57.59 340 LEU A O 1
ATOM 2573 N N . ALA A 1 341 ? -24.828 14.375 7.73 1 44.12 341 ALA A N 1
ATOM 2574 C CA . ALA A 1 341 ? -26.234 14.477 8.125 1 44.12 341 ALA A CA 1
ATOM 2575 C C . ALA A 1 341 ? -26.891 15.695 7.504 1 44.12 341 ALA A C 1
ATOM 2577 O O . ALA A 1 341 ? -26.234 16.703 7.227 1 44.12 341 ALA A O 1
ATOM 2578 N N . MET B 1 1 ? 17.469 -41.312 -8.844 1 46 1 MET B N 1
ATOM 2579 C CA . MET B 1 1 ? 16.406 -42.125 -8.266 1 46 1 MET B CA 1
ATOM 2580 C C . MET B 1 1 ? 15.18 -42.125 -9.172 1 46 1 MET B C 1
ATOM 2582 O O . MET B 1 1 ? 14.953 -41.188 -9.93 1 46 1 MET B O 1
ATOM 2586 N N . ALA B 1 2 ? 14.469 -43.156 -9.211 1 61.66 2 ALA B N 1
ATOM 2587 C CA . ALA B 1 2 ? 13.352 -43.375 -10.125 1 61.66 2 ALA B CA 1
ATOM 2588 C C . ALA B 1 2 ? 12.195 -42.438 -9.805 1 61.66 2 ALA B C 1
ATOM 2590 O O . ALA B 1 2 ? 11.891 -42.188 -8.633 1 61.66 2 ALA B O 1
ATOM 2591 N N . GLU B 1 3 ? 11.742 -41.594 -10.758 1 76.12 3 GLU B N 1
ATOM 2592 C CA . GLU B 1 3 ? 10.555 -40.75 -10.586 1 76.12 3 GLU B CA 1
ATOM 2593 C C . GLU B 1 3 ? 9.367 -41.562 -10.094 1 76.12 3 GLU B C 1
ATOM 2595 O O . GLU B 1 3 ? 9.227 -42.75 -10.453 1 76.12 3 GLU B O 1
ATOM 2600 N N . PRO B 1 4 ? 8.672 -41 -9.117 1 84 4 PRO B N 1
ATOM 2601 C CA . PRO B 1 4 ? 7.488 -41.719 -8.633 1 84 4 PRO B CA 1
ATOM 2602 C C . PRO B 1 4 ? 6.523 -42.094 -9.75 1 84 4 PRO B C 1
ATOM 2604 O O . PRO B 1 4 ? 6.629 -41.594 -10.867 1 84 4 PRO B O 1
ATOM 2607 N N . ALA B 1 5 ? 5.684 -43.094 -9.43 1 87.06 5 ALA B N 1
ATOM 2608 C CA . ALA B 1 5 ? 4.621 -43.438 -10.375 1 87.06 5 ALA B CA 1
ATOM 2609 C C . ALA B 1 5 ? 3.734 -42.219 -10.656 1 87.06 5 ALA B C 1
ATOM 2611 O O . ALA B 1 5 ? 3.359 -41.5 -9.727 1 87.06 5 ALA B O 1
ATOM 2612 N N . ALA B 1 6 ? 3.463 -41.906 -11.914 1 92.69 6 ALA B N 1
ATOM 2613 C CA . ALA B 1 6 ? 2.789 -40.688 -12.336 1 92.69 6 ALA B CA 1
ATOM 2614 C C . ALA B 1 6 ? 1.425 -41 -12.945 1 92.69 6 ALA B C 1
ATOM 2616 O O . ALA B 1 6 ? 1.183 -42.094 -13.414 1 92.69 6 ALA B O 1
ATOM 2617 N N . THR B 1 7 ? 0.562 -40.094 -12.875 1 93.25 7 THR B N 1
ATOM 2618 C CA . THR B 1 7 ? -0.771 -40.188 -13.461 1 93.25 7 THR B CA 1
ATOM 2619 C C . THR B 1 7 ? -0.688 -40.281 -14.984 1 93.25 7 THR B C 1
ATOM 2621 O O . THR B 1 7 ? -1.582 -40.812 -15.633 1 93.25 7 THR B O 1
ATOM 2624 N N . LEU B 1 8 ? 0.347 -39.719 -15.547 1 97.19 8 LEU B N 1
ATOM 2625 C CA . LEU B 1 8 ? 0.562 -39.656 -16.984 1 97.19 8 LEU B CA 1
ATOM 2626 C C . LEU B 1 8 ? 1.899 -40.281 -17.359 1 97.19 8 LEU B C 1
ATOM 2628 O O . LEU B 1 8 ? 2.891 -40.125 -16.656 1 97.19 8 LEU B O 1
ATOM 2632 N N . PRO B 1 9 ? 1.935 -41 -18.438 1 96.56 9 PRO B N 1
ATOM 2633 C CA . PRO B 1 9 ? 3.221 -41.562 -18.875 1 96.56 9 PRO B CA 1
ATOM 2634 C C . PRO B 1 9 ? 4.152 -40.5 -19.438 1 96.56 9 PRO B C 1
ATOM 2636 O O . PRO B 1 9 ? 3.688 -39.438 -19.922 1 96.56 9 PRO B O 1
ATOM 2639 N N . LYS B 1 10 ? 5.445 -40.719 -19.406 1 96.31 10 LYS B N 1
ATOM 2640 C CA . LYS B 1 10 ? 6.41 -39.844 -20.094 1 96.31 10 LYS B CA 1
ATOM 2641 C C . LYS B 1 10 ? 6.055 -39.656 -21.562 1 96.31 10 LYS B C 1
ATOM 2643 O O . LYS B 1 10 ? 5.539 -40.594 -22.203 1 96.31 10 LYS B O 1
ATOM 2648 N N . GLY B 1 11 ? 6.34 -38.5 -22.062 1 97.44 11 GLY B N 1
ATOM 2649 C CA . GLY B 1 11 ? 5.992 -38.188 -23.438 1 97.44 11 GLY B CA 1
ATOM 2650 C C . GLY B 1 11 ? 4.621 -37.562 -23.578 1 97.44 11 GLY B C 1
ATOM 2651 O O . GLY B 1 11 ? 4.289 -37.031 -24.641 1 97.44 11 GLY B O 1
ATOM 2652 N N . SER B 1 12 ? 3.805 -37.625 -22.5 1 98.62 12 SER B N 1
ATOM 2653 C CA . SER B 1 12 ? 2.52 -36.938 -22.531 1 98.62 12 SER B CA 1
ATOM 2654 C C . SER B 1 12 ? 2.701 -35.438 -22.781 1 98.62 12 SER B C 1
ATOM 2656 O O . SER B 1 12 ? 3.754 -34.875 -22.484 1 98.62 12 SER B O 1
ATOM 2658 N N . LEU B 1 13 ? 1.66 -34.75 -23.344 1 98.81 13 LEU B N 1
ATOM 2659 C CA . LEU B 1 13 ? 1.699 -33.344 -23.719 1 98.81 13 LEU B CA 1
ATOM 2660 C C . LEU B 1 13 ? 1.003 -32.469 -22.688 1 98.81 13 LEU B C 1
ATOM 2662 O O . LEU B 1 13 ? -0.187 -32.656 -22.422 1 98.81 13 LEU B O 1
ATOM 2666 N N . ILE B 1 14 ? 1.746 -31.547 -22.094 1 98.88 14 ILE B N 1
ATOM 2667 C CA . ILE B 1 14 ? 1.242 -30.656 -21.047 1 98.88 14 ILE B CA 1
ATOM 2668 C C . ILE B 1 14 ? 1.04 -29.25 -21.641 1 98.88 14 ILE B C 1
ATOM 2670 O O . ILE B 1 14 ? 1.985 -28.641 -22.141 1 98.88 14 ILE B O 1
ATOM 2674 N N . LEU B 1 15 ? -0.171 -28.75 -21.578 1 98.88 15 LEU B N 1
ATOM 2675 C CA . LEU B 1 15 ? -0.434 -27.344 -21.922 1 98.88 15 LEU B CA 1
ATOM 2676 C C . LEU B 1 15 ? -0.112 -26.438 -20.75 1 98.88 15 LEU B C 1
ATOM 2678 O O . LEU B 1 15 ? -0.622 -26.625 -19.641 1 98.88 15 LEU B O 1
ATOM 2682 N N . ILE B 1 16 ? 0.751 -25.484 -20.969 1 98.81 16 ILE B N 1
ATOM 2683 C CA . ILE B 1 16 ? 1.071 -24.484 -19.953 1 98.81 16 ILE B CA 1
ATOM 2684 C C . ILE B 1 16 ? 0.699 -23.094 -20.484 1 98.81 16 ILE B C 1
ATOM 2686 O O . ILE B 1 16 ? 1.245 -22.641 -21.484 1 98.81 16 ILE B O 1
ATOM 2690 N N . THR B 1 17 ? -0.246 -22.438 -19.781 1 97.75 17 THR B N 1
ATOM 2691 C CA . THR B 1 17 ? -0.658 -21.109 -20.234 1 97.75 17 THR B CA 1
ATOM 2692 C C . THR B 1 17 ? 0.317 -20.047 -19.734 1 97.75 17 THR B C 1
ATOM 2694 O O . THR B 1 17 ? 0.805 -20.125 -18.609 1 97.75 17 THR B O 1
ATOM 2697 N N . GLY B 1 18 ? 0.592 -19.125 -20.641 1 96.56 18 GLY B N 1
ATOM 2698 C CA . GLY B 1 18 ? 1.487 -18.031 -20.281 1 96.56 18 GLY B CA 1
ATOM 2699 C C . GLY B 1 18 ? 2.92 -18.484 -20.062 1 96.56 18 GLY B C 1
ATOM 2700 O O . GLY B 1 18 ? 3.533 -18.141 -19.062 1 96.56 18 GLY B O 1
ATOM 2701 N N . LEU B 1 19 ? 3.479 -19.172 -21.031 1 98.25 19 LEU B N 1
ATOM 2702 C CA . LEU B 1 19 ? 4.746 -19.859 -20.812 1 98.25 19 LEU B CA 1
ATOM 2703 C C . LEU B 1 19 ? 5.887 -18.859 -20.656 1 98.25 19 LEU B C 1
ATOM 2705 O O . LEU B 1 19 ? 6.953 -19.203 -20.141 1 98.25 19 LEU B O 1
ATOM 2709 N N . THR B 1 20 ? 5.727 -17.594 -21.047 1 96.81 20 THR B N 1
ATOM 2710 C CA . THR B 1 20 ? 6.777 -16.594 -20.891 1 96.81 20 THR B CA 1
ATOM 2711 C C . THR B 1 20 ? 6.84 -16.094 -19.453 1 96.81 20 THR B C 1
ATOM 2713 O O . THR B 1 20 ? 7.793 -15.414 -19.062 1 96.81 20 THR B O 1
ATOM 2716 N N . GLY B 1 21 ? 5.883 -16.469 -18.641 1 96.31 21 G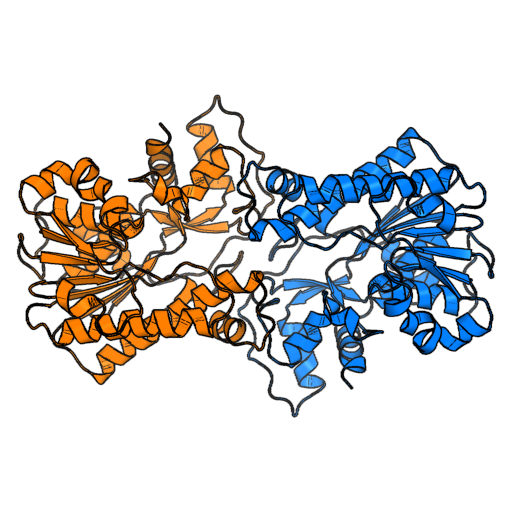LY B N 1
ATOM 2717 C CA . GLY B 1 21 ? 5.82 -15.984 -17.281 1 96.31 21 GLY B CA 1
ATOM 2718 C C . GLY B 1 21 ? 6.863 -16.609 -16.375 1 96.31 21 GLY B C 1
ATOM 2719 O O . GLY B 1 21 ? 7.359 -17.703 -16.656 1 96.31 21 GLY B O 1
ATOM 2720 N N . TYR B 1 22 ? 7.105 -16 -15.289 1 96.12 22 TYR B N 1
ATOM 2721 C CA . TYR B 1 22 ? 8.141 -16.375 -14.328 1 96.12 22 TYR B CA 1
ATOM 2722 C C . TYR B 1 22 ? 7.918 -17.797 -13.805 1 96.12 22 TYR B C 1
ATOM 2724 O O . TYR B 1 22 ? 8.742 -18.688 -14.023 1 96.12 22 TYR B O 1
ATOM 2732 N N . ILE B 1 23 ? 6.75 -18.047 -13.234 1 97.88 23 ILE B N 1
ATOM 2733 C CA . ILE B 1 23 ? 6.438 -19.359 -12.688 1 97.88 23 ILE B CA 1
ATOM 2734 C C . ILE B 1 23 ? 6.258 -20.359 -13.82 1 97.88 23 ILE B C 1
ATOM 2736 O O . ILE B 1 23 ? 6.766 -21.484 -13.75 1 97.88 23 ILE B O 1
ATOM 2740 N N . ALA B 1 24 ? 5.664 -19.922 -14.906 1 98.5 24 ALA B N 1
ATOM 2741 C CA . ALA B 1 24 ? 5.32 -20.797 -16.016 1 98.5 24 ALA B CA 1
ATOM 2742 C C . ALA B 1 24 ? 6.574 -21.375 -16.656 1 98.5 24 ALA B C 1
ATOM 2744 O O . ALA B 1 24 ? 6.613 -22.562 -17.016 1 98.5 24 ALA B O 1
ATOM 2745 N N . THR B 1 25 ? 7.555 -20.547 -16.812 1 98.19 25 THR B N 1
ATOM 2746 C CA . THR B 1 25 ? 8.789 -21.016 -17.438 1 98.19 25 THR B CA 1
ATOM 2747 C C . THR B 1 25 ? 9.461 -22.078 -16.594 1 98.19 25 THR B C 1
ATOM 2749 O O . THR B 1 25 ? 9.977 -23.062 -17.109 1 98.19 25 THR B O 1
ATOM 2752 N N . HIS B 1 26 ? 9.453 -21.906 -15.305 1 98.44 26 HIS B N 1
ATOM 2753 C CA . HIS B 1 26 ? 10.023 -22.906 -14.398 1 98.44 26 HIS B CA 1
ATOM 2754 C C . HIS B 1 26 ? 9.227 -24.203 -14.43 1 98.44 26 HIS B C 1
ATOM 2756 O O . HIS B 1 26 ? 9.805 -25.297 -14.375 1 98.44 26 HIS B O 1
ATOM 2762 N N . VAL B 1 27 ? 7.93 -24.078 -14.492 1 98.88 27 VAL B N 1
ATOM 2763 C CA . VAL B 1 27 ? 7.078 -25.25 -14.586 1 98.88 27 VAL B CA 1
ATOM 2764 C C . VAL B 1 27 ? 7.363 -26 -15.883 1 98.88 27 VAL B C 1
ATOM 2766 O O . VAL B 1 27 ? 7.516 -27.219 -15.891 1 98.88 27 VAL B O 1
ATOM 2769 N N . GLY B 1 28 ? 7.465 -25.25 -17 1 98.88 28 GLY B N 1
ATOM 2770 C CA . GLY B 1 28 ? 7.836 -25.859 -18.266 1 98.88 28 GLY B CA 1
ATOM 2771 C C . GLY B 1 28 ? 9.164 -26.594 -18.203 1 98.88 28 GLY B C 1
ATOM 2772 O O . GLY B 1 28 ? 9.273 -27.719 -18.703 1 98.88 28 GLY B O 1
ATOM 2773 N N . GLN B 1 29 ? 10.109 -25.953 -17.562 1 98.5 29 GLN B N 1
ATOM 2774 C CA . GLN B 1 29 ? 11.43 -26.547 -17.422 1 98.5 29 GLN B CA 1
ATOM 2775 C C . GLN B 1 29 ? 11.352 -27.875 -16.656 1 98.5 29 GLN B C 1
ATOM 2777 O O . GLN B 1 29 ? 12.008 -28.844 -17.016 1 98.5 29 GLN B O 1
ATOM 2782 N N . GLN B 1 30 ? 10.617 -27.906 -15.625 1 98.31 30 GLN B N 1
ATOM 2783 C CA . GLN B 1 30 ? 10.484 -29.109 -14.797 1 98.31 30 GLN B CA 1
ATOM 2784 C C . GLN B 1 30 ? 9.852 -30.25 -15.586 1 98.31 30 GLN B C 1
ATOM 2786 O O . GLN B 1 30 ? 10.297 -31.391 -15.492 1 98.31 30 GLN B O 1
ATOM 2791 N N . PHE B 1 31 ? 8.781 -29.984 -16.375 1 98.69 31 PHE B N 1
ATOM 2792 C CA . PHE B 1 31 ? 8.141 -31.031 -17.156 1 98.69 31 PHE B CA 1
ATOM 2793 C C . PHE B 1 31 ? 9.086 -31.547 -18.25 1 98.69 31 PHE B C 1
ATOM 2795 O O . PHE B 1 31 ? 9.219 -32.75 -18.438 1 98.69 31 PHE B O 1
ATOM 2802 N N . LEU B 1 32 ? 9.758 -30.625 -18.953 1 98.69 32 LEU B N 1
ATOM 2803 C CA . LEU B 1 32 ? 10.672 -31.016 -20.016 1 98.69 32 LEU B CA 1
ATOM 2804 C C . LEU B 1 32 ? 11.805 -31.875 -19.484 1 98.69 32 LEU B C 1
ATOM 2806 O O . LEU B 1 32 ? 12.148 -32.906 -20.078 1 98.69 32 LEU B O 1
ATOM 2810 N N . LYS B 1 33 ? 12.32 -31.5 -18.359 1 97.25 33 LYS B N 1
ATOM 2811 C CA . LYS B 1 33 ? 13.406 -32.25 -17.734 1 97.25 33 LYS B CA 1
ATOM 2812 C C . LYS B 1 33 ? 12.961 -33.656 -17.344 1 97.25 33 LYS B C 1
ATOM 2814 O O . LYS B 1 33 ? 13.773 -34.594 -17.297 1 97.25 33 LYS B O 1
ATOM 2819 N N . ARG B 1 34 ? 11.703 -33.844 -17.172 1 97.12 34 ARG B N 1
ATOM 2820 C CA . ARG B 1 34 ? 11.172 -35.125 -16.703 1 97.12 34 ARG B CA 1
ATOM 2821 C C . ARG B 1 34 ? 10.695 -35.969 -17.891 1 97.12 34 ARG B C 1
ATOM 2823 O O . ARG B 1 34 ? 10.117 -37.062 -17.688 1 97.12 34 ARG B O 1
ATOM 2830 N N . GLY B 1 35 ? 10.836 -35.438 -19.078 1 97.44 35 GLY B N 1
ATOM 2831 C CA . GLY B 1 35 ? 10.562 -36.25 -20.266 1 97.44 35 GLY B CA 1
ATOM 2832 C C . GLY B 1 35 ? 9.164 -36.031 -20.812 1 97.44 35 GLY B C 1
ATOM 2833 O O . GLY B 1 35 ? 8.672 -36.875 -21.594 1 97.44 35 GLY B O 1
ATOM 2834 N N . TYR B 1 36 ? 8.492 -35.031 -20.375 1 98.62 36 TYR B N 1
ATOM 2835 C CA . TYR B 1 36 ? 7.191 -34.656 -20.938 1 98.62 36 TYR B CA 1
ATOM 2836 C C . TYR B 1 36 ? 7.332 -33.656 -22.062 1 98.62 36 TYR B C 1
ATOM 2838 O O . TYR B 1 36 ? 8.406 -33.062 -22.234 1 98.62 36 TYR B O 1
ATOM 2846 N N . LYS B 1 37 ? 6.332 -33.531 -22.875 1 98.81 37 LYS B N 1
ATOM 2847 C CA . LYS B 1 37 ? 6.258 -32.5 -23.891 1 98.81 37 LYS B CA 1
ATOM 2848 C C . LYS B 1 37 ? 5.449 -31.281 -23.406 1 98.81 37 LYS B C 1
ATOM 2850 O O . LYS B 1 37 ? 4.574 -31.422 -22.547 1 98.81 37 LYS B O 1
ATOM 2855 N N . VAL B 1 38 ? 5.812 -30.125 -23.922 1 98.94 38 VAL B N 1
ATOM 2856 C CA . VAL B 1 38 ? 5.152 -28.906 -23.453 1 98.94 38 VAL B CA 1
ATOM 2857 C C . VAL B 1 38 ? 4.586 -28.141 -24.656 1 98.94 38 VAL B C 1
ATOM 2859 O O . VAL B 1 38 ? 5.277 -27.938 -25.656 1 98.94 38 VAL B O 1
ATOM 2862 N N . ARG B 1 39 ? 3.336 -27.859 -24.641 1 98.81 39 ARG B N 1
ATOM 2863 C CA . ARG B 1 39 ? 2.705 -26.828 -25.453 1 98.81 39 ARG B CA 1
ATOM 2864 C C . ARG B 1 39 ? 2.455 -25.562 -24.641 1 98.81 39 ARG B C 1
ATOM 2866 O O . ARG B 1 39 ? 1.634 -25.562 -23.719 1 98.81 39 ARG B O 1
ATOM 2873 N N . GLY B 1 40 ? 3.205 -24.5 -24.984 1 98.56 40 GLY B N 1
ATOM 2874 C CA . GLY B 1 40 ? 3.066 -23.25 -24.25 1 98.56 40 GLY B CA 1
ATOM 2875 C C . GLY B 1 40 ? 2.268 -22.203 -25 1 98.56 40 GLY B C 1
ATOM 2876 O O . GLY B 1 40 ? 2.498 -21.984 -26.188 1 98.56 40 GLY B O 1
ATOM 2877 N N . THR B 1 41 ? 1.29 -21.594 -24.312 1 97.69 41 THR B N 1
ATOM 2878 C CA . THR B 1 41 ? 0.644 -20.438 -24.922 1 97.69 41 THR B CA 1
ATOM 2879 C C . THR B 1 41 ? 1.418 -19.156 -24.625 1 97.69 41 THR B C 1
ATOM 2881 O O . THR B 1 41 ? 2.027 -19.031 -23.562 1 97.69 41 THR B O 1
ATOM 2884 N N . VAL B 1 42 ? 1.408 -18.312 -25.562 1 97.06 42 VAL B N 1
ATOM 2885 C CA . VAL B 1 42 ? 2.059 -17.016 -25.453 1 97.06 42 VAL B CA 1
ATOM 2886 C C . VAL B 1 42 ? 1.183 -15.945 -26.094 1 97.06 42 VAL B C 1
ATOM 2888 O O . VAL B 1 42 ? 0.342 -16.25 -26.938 1 97.06 42 VAL B O 1
ATOM 2891 N N . ARG B 1 43 ? 1.262 -14.656 -25.734 1 93.38 43 ARG B N 1
ATOM 2892 C CA . ARG B 1 43 ? 0.479 -13.562 -26.297 1 93.38 43 ARG B CA 1
ATOM 2893 C C . ARG B 1 43 ? 0.999 -13.172 -27.672 1 93.38 43 ARG B C 1
ATOM 2895 O O . ARG B 1 43 ? 0.217 -12.82 -28.562 1 93.38 43 ARG B O 1
ATOM 2902 N N . ASP B 1 44 ? 2.385 -13.281 -27.734 1 95.44 44 ASP B N 1
ATOM 2903 C CA . ASP B 1 44 ? 3.107 -12.875 -28.922 1 95.44 44 ASP B CA 1
ATOM 2904 C C . ASP B 1 44 ? 4.254 -13.836 -29.234 1 95.44 44 ASP B C 1
ATOM 2906 O O . ASP B 1 44 ? 5.211 -13.93 -28.453 1 95.44 44 ASP B O 1
ATOM 2910 N N . LEU B 1 45 ? 4.176 -14.445 -30.422 1 96.69 45 LEU B N 1
ATOM 2911 C CA . LEU B 1 45 ? 5.137 -15.484 -30.781 1 96.69 45 LEU B CA 1
ATOM 2912 C C . LEU B 1 45 ? 6.531 -14.898 -30.969 1 96.69 45 LEU B C 1
ATOM 2914 O O . LEU B 1 45 ? 7.527 -15.516 -30.594 1 96.69 45 LEU B O 1
ATOM 2918 N N . ALA B 1 46 ? 6.559 -13.711 -31.453 1 96.56 46 ALA B N 1
ATOM 2919 C CA . ALA B 1 46 ? 7.852 -13.078 -31.703 1 96.56 46 ALA B CA 1
ATOM 2920 C C . ALA B 1 46 ? 8.547 -12.727 -30.391 1 96.56 46 ALA B C 1
ATOM 2922 O O . ALA B 1 46 ? 9.742 -12.977 -30.219 1 96.56 46 ALA B O 1
ATOM 2923 N N . LYS B 1 47 ? 7.855 -12.18 -29.453 1 95.44 47 LYS B N 1
ATOM 2924 C CA . LYS B 1 47 ? 8.398 -11.781 -28.156 1 95.44 47 LYS B CA 1
ATOM 2925 C C . LYS B 1 47 ? 8.773 -13 -27.328 1 95.44 47 LYS B C 1
ATOM 2927 O O . LYS B 1 47 ? 9.625 -12.914 -26.438 1 95.44 47 LYS B O 1
ATOM 2932 N N . ALA B 1 48 ? 8.164 -14.172 -27.641 1 98 48 ALA B N 1
ATOM 2933 C CA . ALA B 1 48 ? 8.383 -15.391 -26.875 1 98 48 ALA B CA 1
ATOM 2934 C C . ALA B 1 48 ? 9.453 -16.266 -27.516 1 98 48 ALA B C 1
ATOM 2936 O O . ALA B 1 48 ? 9.719 -17.375 -27.047 1 98 48 ALA B O 1
ATOM 2937 N N . ALA B 1 49 ? 10.125 -15.789 -28.547 1 97.88 49 ALA B N 1
ATOM 2938 C CA . ALA B 1 49 ? 11.039 -16.594 -29.344 1 97.88 49 ALA B CA 1
ATOM 2939 C C . ALA B 1 49 ? 12.188 -17.141 -28.5 1 97.88 49 ALA B C 1
ATOM 2941 O O . ALA B 1 49 ? 12.734 -18.203 -28.797 1 97.88 49 ALA B O 1
ATOM 2942 N N . TRP B 1 50 ? 12.492 -16.391 -27.406 1 97.75 50 TRP B N 1
ATOM 2943 C CA . TRP B 1 50 ? 13.602 -16.797 -26.547 1 97.75 50 TRP B CA 1
ATOM 2944 C C . TRP B 1 50 ? 13.328 -18.156 -25.906 1 97.75 50 TRP B C 1
ATOM 2946 O O . TRP B 1 50 ? 14.266 -18.875 -25.562 1 97.75 50 TRP B O 1
ATOM 2956 N N . LEU B 1 51 ? 12.117 -18.578 -25.781 1 98.5 51 LEU B N 1
ATOM 2957 C CA . LEU B 1 51 ? 11.766 -19.891 -25.234 1 98.5 51 LEU B CA 1
ATOM 2958 C C . LEU B 1 51 ? 12.273 -21 -26.156 1 98.5 51 LEU B C 1
ATOM 2960 O O . LEU B 1 51 ? 12.914 -21.953 -25.688 1 98.5 51 LEU B O 1
ATOM 2964 N N . LYS B 1 52 ? 12.039 -20.922 -27.453 1 97.75 52 LYS B N 1
ATOM 2965 C CA . LYS B 1 52 ? 12.375 -21.984 -28.391 1 97.75 52 LYS B CA 1
ATOM 2966 C C . LYS B 1 52 ? 13.797 -21.828 -28.922 1 97.75 52 LYS B C 1
ATOM 2968 O O . LYS B 1 52 ? 14.477 -22.828 -29.203 1 97.75 52 LYS B O 1
ATOM 2973 N N . ASP B 1 53 ? 14.219 -20.547 -28.984 1 97.56 53 ASP B N 1
ATOM 2974 C CA . ASP B 1 53 ? 15.5 -20.297 -29.641 1 97.56 53 ASP B CA 1
ATOM 2975 C C . ASP B 1 53 ? 16.641 -20.328 -28.641 1 97.56 53 ASP B C 1
ATOM 2977 O O . ASP B 1 53 ? 17.797 -20.531 -29.016 1 97.56 53 ASP B O 1
ATOM 2981 N N . ASP B 1 54 ? 16.375 -20.078 -27.359 1 97.69 54 ASP B N 1
ATOM 2982 C CA . ASP B 1 54 ? 17.453 -19.953 -26.375 1 97.69 54 ASP B CA 1
ATOM 2983 C C . ASP B 1 54 ? 17.25 -20.922 -25.219 1 97.69 54 ASP B C 1
ATOM 2985 O O . ASP B 1 54 ? 17.859 -21.984 -25.172 1 97.69 54 ASP B O 1
ATOM 2989 N N . LEU B 1 55 ? 16.328 -20.766 -24.375 1 97.69 55 LEU B N 1
ATOM 2990 C CA . LEU B 1 55 ? 16.203 -21.453 -23.094 1 97.69 55 LEU B CA 1
ATOM 2991 C C . LEU B 1 55 ? 15.906 -22.938 -23.297 1 97.69 55 LEU B C 1
ATOM 2993 O O . LEU B 1 55 ? 16.469 -23.797 -22.609 1 97.69 55 LEU B O 1
ATOM 2997 N N . PHE B 1 56 ? 14.93 -23.188 -24.219 1 98.38 56 PHE B N 1
ATOM 2998 C CA . PHE B 1 56 ? 14.516 -24.562 -24.484 1 98.38 56 PHE B CA 1
ATOM 2999 C C . PHE B 1 56 ? 14.844 -24.984 -25.906 1 98.38 56 PHE B C 1
ATOM 3001 O O . PHE B 1 56 ? 14.055 -25.656 -26.562 1 98.38 56 PHE B O 1
ATOM 3008 N N . SER B 1 57 ? 15.938 -24.5 -26.469 1 97.94 57 SER B N 1
ATOM 3009 C CA . SER B 1 57 ? 16.297 -24.734 -27.859 1 97.94 57 SER B CA 1
ATOM 3010 C C . SER B 1 57 ? 16.453 -26.234 -28.156 1 97.94 57 SER B C 1
ATOM 3012 O O . SER B 1 57 ? 16.016 -26.719 -29.203 1 97.94 57 SER B O 1
ATOM 3014 N N . ALA B 1 58 ? 17.062 -27.016 -27.266 1 98 58 ALA B N 1
ATOM 3015 C CA . ALA B 1 58 ? 17.25 -28.453 -27.453 1 98 58 ALA B CA 1
ATOM 3016 C C . ALA B 1 58 ? 15.922 -29.188 -27.453 1 98 58 ALA B C 1
ATOM 3018 O O . ALA B 1 58 ? 15.695 -30.078 -28.281 1 98 58 ALA B O 1
ATOM 3019 N N . GLU B 1 59 ? 15.102 -28.844 -26.5 1 98 59 GLU B N 1
ATOM 3020 C CA . GLU B 1 59 ? 13.789 -29.469 -26.406 1 98 59 GLU B CA 1
ATOM 3021 C C . GLU B 1 59 ? 12.93 -29.141 -27.625 1 98 59 GLU B C 1
ATOM 3023 O O . GLU B 1 59 ? 12.188 -30 -28.109 1 98 59 GLU B O 1
ATOM 3028 N N . HIS B 1 60 ? 13.016 -27.906 -28.062 1 98 60 HIS B N 1
ATOM 3029 C CA . HIS B 1 60 ? 12.289 -27.531 -29.266 1 98 60 HIS B CA 1
ATOM 3030 C C . HIS B 1 60 ? 12.773 -28.312 -30.484 1 98 60 HIS B C 1
ATOM 3032 O O . HIS B 1 60 ? 11.961 -28.797 -31.266 1 98 60 HIS B O 1
ATOM 3038 N N . ALA B 1 61 ? 14.055 -28.406 -30.672 1 97.88 61 ALA B N 1
ATOM 3039 C CA . ALA B 1 61 ? 14.648 -29.141 -31.797 1 97.88 61 ALA B CA 1
ATOM 3040 C C . ALA B 1 61 ? 14.219 -30.594 -31.781 1 97.88 61 ALA B C 1
ATOM 3042 O O . ALA B 1 61 ? 14.039 -31.203 -32.844 1 97.88 61 ALA B O 1
ATOM 3043 N N . ALA B 1 62 ? 14.016 -31.109 -30.609 1 98.25 62 ALA B N 1
ATOM 3044 C CA . ALA B 1 62 ? 13.641 -32.531 -30.453 1 98.25 62 ALA B CA 1
ATOM 3045 C C . ALA B 1 62 ? 12.141 -32.719 -30.609 1 98.25 62 ALA B C 1
ATOM 3047 O O . ALA B 1 62 ? 11.641 -33.844 -30.562 1 98.25 62 ALA B O 1
ATOM 3048 N N . GLY B 1 63 ? 11.43 -31.625 -30.781 1 98.06 63 GLY B N 1
ATOM 3049 C CA . GLY B 1 63 ? 9.992 -31.703 -30.969 1 98.06 63 GLY B CA 1
ATOM 3050 C C . GLY B 1 63 ? 9.219 -31.797 -29.672 1 98.06 63 GLY B C 1
ATOM 3051 O O . GLY B 1 63 ? 8.039 -32.156 -29.672 1 98.06 63 GLY B O 1
ATOM 3052 N N . ASN B 1 64 ? 9.852 -31.469 -28.547 1 98.62 64 ASN B N 1
ATOM 3053 C CA . ASN B 1 64 ? 9.234 -31.625 -27.234 1 98.62 64 ASN B CA 1
ATOM 3054 C C . ASN B 1 64 ? 8.625 -30.312 -26.75 1 98.62 64 ASN B C 1
ATOM 3056 O O . ASN B 1 64 ? 7.98 -30.266 -25.703 1 98.62 64 ASN B O 1
ATOM 3060 N N . LEU B 1 65 ? 8.828 -29.203 -27.484 1 98.81 65 LEU B N 1
ATOM 3061 C CA . LEU B 1 65 ? 8.258 -27.906 -27.156 1 98.81 65 LEU B CA 1
ATOM 3062 C C . LEU B 1 65 ? 7.57 -27.297 -28.375 1 98.81 65 LEU B C 1
ATOM 3064 O O . LEU B 1 65 ? 8.148 -27.25 -29.453 1 98.81 65 LEU B O 1
ATOM 3068 N N . GLU B 1 66 ? 6.445 -26.828 -28.203 1 98 66 GLU B N 1
ATOM 3069 C CA . GLU B 1 66 ? 5.758 -26.016 -29.219 1 98 66 GLU B CA 1
ATOM 3070 C C . GLU B 1 66 ? 5.051 -24.828 -28.578 1 98 66 GLU B C 1
ATOM 3072 O O . GLU B 1 66 ? 4.664 -24.875 -27.406 1 98 66 GLU B O 1
ATOM 3077 N N . LEU B 1 67 ? 4.945 -23.75 -29.297 1 98.19 67 LEU B N 1
ATOM 3078 C CA . LEU B 1 67 ? 4.297 -22.531 -28.828 1 98.19 67 LEU B CA 1
ATOM 3079 C C . LEU B 1 67 ? 3.031 -22.25 -29.641 1 98.19 67 LEU B C 1
ATOM 3081 O O . LEU B 1 67 ? 3.002 -22.453 -30.844 1 98.19 67 LEU B O 1
ATOM 3085 N N . VAL B 1 68 ? 2.021 -21.891 -28.953 1 97.56 68 VAL B N 1
ATOM 3086 C CA . VAL B 1 68 ? 0.759 -21.5 -29.578 1 97.56 68 VAL B CA 1
ATOM 3087 C C . VAL B 1 68 ? 0.368 -20.094 -29.125 1 97.56 68 VAL B C 1
ATOM 3089 O O . VAL B 1 68 ? 0.54 -19.75 -27.953 1 97.56 68 VAL B O 1
ATOM 3092 N N . GLN B 1 69 ? -0.133 -19.328 -30.078 1 96.31 69 GLN B N 1
ATOM 3093 C CA . GLN B 1 69 ? -0.503 -17.953 -29.75 1 96.31 69 GLN B CA 1
ATOM 3094 C C . GLN B 1 69 ? -1.921 -17.875 -29.188 1 96.31 69 GLN B C 1
ATOM 3096 O O . GLN B 1 69 ? -2.863 -18.375 -29.812 1 96.31 69 GLN B O 1
ATOM 3101 N N . VAL B 1 70 ? -2.088 -17.344 -27.984 1 93.44 70 VAL B N 1
ATOM 3102 C CA . VAL B 1 70 ? -3.348 -16.938 -27.359 1 93.44 70 VAL B CA 1
ATOM 3103 C C . VAL B 1 70 ? -3.277 -15.477 -26.938 1 93.44 70 VAL B C 1
ATOM 3105 O O . VAL B 1 70 ? -2.809 -15.164 -25.844 1 93.44 70 VAL B O 1
ATOM 3108 N N . PRO B 1 71 ? -3.752 -14.562 -27.781 1 89.06 71 PRO B N 1
ATOM 3109 C CA . PRO B 1 71 ? -3.529 -13.133 -27.562 1 89.06 71 PRO B CA 1
ATOM 3110 C C . PRO B 1 71 ? -4.391 -12.57 -26.438 1 89.06 71 PRO B C 1
ATOM 3112 O O . PRO B 1 71 ? -4.008 -11.594 -25.781 1 89.06 71 PRO B O 1
ATOM 3115 N N . ASP B 1 72 ? -5.598 -13.148 -26.266 1 87.69 72 ASP B N 1
ATOM 3116 C CA . ASP B 1 72 ? -6.543 -12.664 -25.266 1 87.69 72 ASP B CA 1
ATOM 3117 C C . ASP B 1 72 ? -7.082 -13.82 -24.422 1 87.69 72 ASP B C 1
ATOM 3119 O O . ASP B 1 72 ? -7.922 -14.594 -24.875 1 87.69 72 ASP B O 1
ATOM 3123 N N . LEU B 1 73 ? -6.711 -13.789 -23.109 1 84.69 73 LEU B N 1
ATOM 3124 C CA . LEU B 1 73 ? -7.059 -14.875 -22.203 1 84.69 73 LEU B CA 1
ATOM 3125 C C . LEU B 1 73 ? -8.547 -14.867 -21.891 1 84.69 73 LEU B C 1
ATOM 3127 O O . LEU B 1 73 ? -9.117 -15.906 -21.516 1 84.69 73 LEU B O 1
ATOM 3131 N N . GLY B 1 74 ? -9.109 -13.719 -22 1 82.69 74 GLY B N 1
ATOM 3132 C CA . GLY B 1 74 ? -10.5 -13.57 -21.609 1 82.69 74 GLY B CA 1
ATOM 3133 C C . GLY B 1 74 ? -11.477 -13.836 -22.75 1 82.69 74 GLY B C 1
ATOM 3134 O O . GLY B 1 74 ? -12.688 -13.828 -22.547 1 82.69 74 GLY B O 1
ATOM 3135 N N . ALA B 1 75 ? -10.938 -14.07 -23.953 1 84.38 75 ALA B N 1
ATOM 3136 C CA . ALA B 1 75 ? -11.797 -14.32 -25.109 1 84.38 75 ALA B CA 1
ATOM 3137 C C . ALA B 1 75 ? -12.508 -15.664 -24.969 1 84.38 75 ALA B C 1
ATOM 3139 O O . ALA B 1 75 ? -11.945 -16.625 -24.453 1 84.38 75 ALA B O 1
ATOM 3140 N N . PRO B 1 76 ? -13.766 -15.594 -25.5 1 82.69 76 PRO B N 1
ATOM 3141 C CA . PRO B 1 76 ? -14.445 -16.891 -25.531 1 82.69 76 PRO B CA 1
ATOM 3142 C C . PRO B 1 76 ? -13.664 -17.938 -26.328 1 82.69 76 PRO B C 1
ATOM 3144 O O . PRO B 1 76 ? -13.102 -17.641 -27.375 1 82.69 76 PRO B O 1
ATOM 3147 N N . ASP B 1 77 ? -13.445 -19.062 -25.875 1 87.06 77 ASP B N 1
ATOM 3148 C CA . ASP B 1 77 ? -12.82 -20.203 -26.531 1 87.06 77 ASP B CA 1
ATOM 3149 C C . ASP B 1 77 ? -11.336 -19.953 -26.766 1 87.06 77 ASP B C 1
ATOM 3151 O O . ASP B 1 77 ? -10.75 -20.5 -27.703 1 87.06 77 ASP B O 1
ATOM 3155 N N . ALA B 1 78 ? -10.789 -19.031 -26.016 1 87.88 78 ALA B N 1
ATOM 3156 C CA . ALA B 1 78 ? -9.398 -18.625 -26.156 1 87.88 78 ALA B CA 1
ATOM 3157 C C . ALA B 1 78 ? -8.477 -19.828 -26.25 1 87.88 78 ALA B C 1
ATOM 3159 O O . ALA B 1 78 ? -7.438 -19.781 -26.906 1 87.88 78 ALA B O 1
ATOM 3160 N N . PHE B 1 79 ? -8.93 -20.969 -25.703 1 93.38 79 PHE B N 1
ATOM 3161 C CA . PHE B 1 79 ? -7.996 -22.062 -25.547 1 93.38 79 PHE B CA 1
ATOM 3162 C C . PHE B 1 79 ? -8.414 -23.266 -26.391 1 93.38 79 PHE B C 1
ATOM 3164 O O . PHE B 1 79 ? -7.785 -24.328 -26.328 1 93.38 79 PHE B O 1
ATOM 3171 N N . SER B 1 80 ? -9.422 -23.188 -27.188 1 91.69 80 SER B N 1
ATOM 3172 C CA . SER B 1 80 ? -10.008 -24.297 -27.922 1 91.69 80 SER B CA 1
ATOM 3173 C C . SER B 1 80 ? -8.977 -24.984 -28.797 1 91.69 80 SER B C 1
ATOM 3175 O O . SER B 1 80 ? -8.922 -26.219 -28.859 1 91.69 80 SER B O 1
ATOM 3177 N N . ALA B 1 81 ? -8.203 -24.188 -29.469 1 93.75 81 ALA B N 1
ATOM 3178 C CA . ALA B 1 81 ? -7.18 -24.766 -30.344 1 93.75 81 ALA B CA 1
ATOM 3179 C C . ALA B 1 81 ? -6 -25.281 -29.531 1 93.75 81 ALA B C 1
ATOM 3181 O O . ALA B 1 81 ? -5.473 -26.359 -29.812 1 93.75 81 ALA B O 1
ATOM 3182 N N . ALA B 1 82 ? -5.629 -24.625 -28.516 1 96.75 82 ALA B N 1
ATOM 3183 C CA . ALA B 1 82 ? -4.441 -24.938 -27.734 1 96.75 82 ALA B CA 1
ATOM 3184 C C . ALA B 1 82 ? -4.629 -26.234 -26.953 1 96.75 82 ALA B C 1
ATOM 3186 O O . ALA B 1 82 ? -3.668 -26.969 -26.719 1 96.75 82 ALA B O 1
ATOM 3187 N N . ILE B 1 83 ? -5.832 -26.594 -26.641 1 97.62 83 ILE B N 1
ATOM 3188 C CA . ILE B 1 83 ? -6.098 -27.672 -25.703 1 97.62 83 ILE B CA 1
ATOM 3189 C C . ILE B 1 83 ? -6.172 -29 -26.453 1 97.62 83 ILE B C 1
ATOM 3191 O O . ILE B 1 83 ? -6.145 -30.062 -25.844 1 97.62 83 ILE B O 1
ATOM 3195 N N . LYS B 1 84 ? -6.23 -28.953 -27.75 1 97.75 84 LYS B N 1
ATOM 3196 C CA . LYS B 1 84 ? -6.445 -30.172 -28.547 1 97.75 84 LYS B CA 1
ATOM 3197 C C . LYS B 1 84 ? -5.293 -31.156 -28.359 1 97.75 84 LYS B C 1
ATOM 3199 O O . LYS B 1 84 ? -4.133 -30.797 -28.578 1 97.75 84 LYS B O 1
ATOM 3204 N N . GLY B 1 85 ? -5.633 -32.312 -27.875 1 98.31 85 GLY B N 1
ATOM 3205 C CA . GLY B 1 85 ? -4.695 -33.406 -27.844 1 98.31 85 GLY B CA 1
ATOM 3206 C C . GLY B 1 85 ? -3.793 -33.406 -26.625 1 98.31 85 GLY B C 1
ATOM 3207 O O . GLY B 1 85 ? -2.938 -34.281 -26.469 1 98.31 85 GLY B O 1
ATOM 3208 N N . VAL B 1 86 ? -3.979 -32.469 -25.766 1 98.69 86 VAL B N 1
ATOM 3209 C CA . VAL B 1 86 ? -3.102 -32.438 -24.609 1 98.69 86 VAL B CA 1
ATOM 3210 C C . VAL B 1 86 ? -3.611 -33.375 -23.531 1 98.69 86 VAL B C 1
ATOM 3212 O O . VAL B 1 86 ? -4.785 -33.781 -23.531 1 98.69 86 VAL B O 1
ATOM 3215 N N . ASP B 1 87 ? -2.695 -33.781 -22.641 1 98.81 87 ASP B N 1
ATOM 3216 C CA . ASP B 1 87 ? -3.031 -34.719 -21.594 1 98.81 87 ASP B CA 1
ATOM 3217 C C . ASP B 1 87 ? -3.312 -34.031 -20.266 1 98.81 87 ASP B C 1
ATOM 3219 O O . ASP B 1 87 ? -4.035 -34.562 -19.422 1 98.81 87 ASP B O 1
ATOM 3223 N N . ALA B 1 88 ?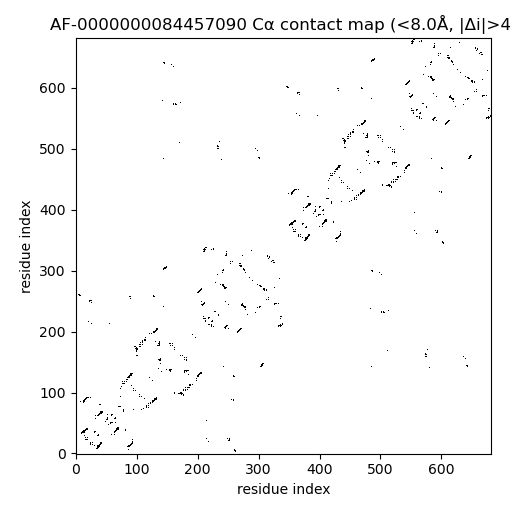 -2.727 -32.875 -20.094 1 98.88 88 ALA B N 1
ATOM 3224 C CA . ALA B 1 88 ? -2.9 -32.094 -18.875 1 98.88 88 ALA B CA 1
ATOM 3225 C C . ALA B 1 88 ? -2.727 -30.594 -19.141 1 98.88 88 ALA B C 1
ATOM 3227 O O . ALA B 1 88 ? -2.189 -30.203 -20.188 1 98.88 88 ALA B O 1
ATOM 3228 N N . VAL B 1 89 ? -3.248 -29.781 -18.188 1 98.81 89 VAL B N 1
ATOM 3229 C CA . VAL B 1 89 ? -3.191 -28.328 -18.312 1 98.81 89 VAL B CA 1
ATOM 3230 C C . VAL B 1 89 ? -2.656 -27.719 -17.016 1 98.81 89 VAL B C 1
ATOM 3232 O O . VAL B 1 89 ? -3.117 -28.047 -15.93 1 98.81 89 VAL B O 1
ATOM 3235 N N . ALA B 1 90 ? -1.645 -26.938 -17.156 1 98.81 90 ALA B N 1
ATOM 3236 C CA . ALA B 1 90 ? -1.238 -26 -16.109 1 98.81 90 ALA B CA 1
ATOM 3237 C C . ALA B 1 90 ? -1.622 -24.562 -16.469 1 98.81 90 ALA B C 1
ATOM 3239 O O . ALA B 1 90 ? -0.982 -23.938 -17.312 1 98.81 90 ALA B O 1
ATOM 3240 N N . HIS B 1 91 ? -2.654 -24.094 -15.836 1 98.12 91 HIS B N 1
ATOM 3241 C CA . HIS B 1 91 ? -3.105 -22.734 -16.062 1 98.12 91 HIS B CA 1
ATOM 3242 C C . HIS B 1 91 ? -2.41 -21.75 -15.125 1 98.12 91 HIS B C 1
ATOM 3244 O O . HIS B 1 91 ? -2.863 -21.531 -14 1 98.12 91 HIS B O 1
ATOM 3250 N N . ILE B 1 92 ? -1.429 -21.016 -15.664 1 97.25 92 ILE B N 1
ATOM 3251 C CA . ILE B 1 92 ? -0.575 -20.156 -14.852 1 97.25 92 ILE B CA 1
ATOM 3252 C C . ILE B 1 92 ? -0.757 -18.703 -15.273 1 97.25 92 ILE B C 1
ATOM 3254 O O . ILE B 1 92 ? -0.606 -17.797 -14.453 1 97.25 92 ILE B O 1
ATOM 3258 N N . ALA B 1 93 ? -1.171 -18.469 -16.469 1 88.94 93 ALA B N 1
ATOM 3259 C CA . ALA B 1 93 ? -1.386 -17.125 -17 1 88.94 93 ALA B CA 1
ATOM 3260 C C . ALA B 1 93 ? -2.467 -16.391 -16.203 1 88.94 93 ALA B C 1
ATOM 3262 O O . ALA B 1 93 ? -3.457 -17 -15.789 1 88.94 93 ALA B O 1
ATOM 3263 N N . THR B 1 94 ? -2.227 -15.203 -15.898 1 82.06 94 THR B N 1
ATOM 3264 C CA . THR B 1 94 ? -3.248 -14.359 -15.289 1 82.06 94 THR B CA 1
ATOM 3265 C C . THR B 1 94 ? -3.182 -12.938 -15.852 1 82.06 94 THR B C 1
ATOM 3267 O O . THR B 1 94 ? -2.166 -12.539 -16.422 1 82.06 94 THR B O 1
ATOM 3270 N N . VAL B 1 95 ? -4.312 -12.32 -15.797 1 76.19 95 VAL B N 1
ATOM 3271 C CA . VAL B 1 95 ? -4.379 -10.906 -16.172 1 76.19 95 VAL B CA 1
ATOM 3272 C C . VAL B 1 95 ? -3.678 -10.062 -15.109 1 76.19 95 VAL B C 1
ATOM 3274 O O . VAL B 1 95 ? -4.055 -10.094 -13.938 1 76.19 95 VAL B O 1
ATOM 3277 N N . THR B 1 96 ? -2.572 -9.297 -15.5 1 68 96 THR B N 1
ATOM 3278 C CA . THR B 1 96 ? -1.775 -8.633 -14.469 1 68 96 THR B CA 1
ATOM 3279 C C . THR B 1 96 ? -1.692 -7.137 -14.734 1 68 96 THR B C 1
ATOM 3281 O O . THR B 1 96 ? -0.708 -6.488 -14.375 1 68 96 THR B O 1
ATOM 3284 N N . ASN B 1 97 ? -2.697 -6.551 -15.375 1 68.5 97 ASN B N 1
ATOM 3285 C CA . ASN B 1 97 ? -2.576 -5.125 -15.656 1 68.5 97 ASN B CA 1
ATOM 3286 C C . ASN B 1 97 ? -2.893 -4.285 -14.422 1 68.5 97 ASN B C 1
ATOM 3288 O O . ASN B 1 97 ? -2.697 -3.066 -14.422 1 68.5 97 ASN B O 1
ATOM 3292 N N . PHE B 1 98 ? -3.324 -4.781 -13.367 1 74.62 98 PHE B N 1
ATOM 3293 C CA . PHE B 1 98 ? -3.6 -4.16 -12.078 1 74.62 98 PHE B CA 1
ATOM 3294 C C . PHE B 1 98 ? -4.508 -2.949 -12.242 1 74.62 98 PHE B C 1
ATOM 3296 O O . PHE B 1 98 ? -4.336 -1.94 -11.555 1 74.62 98 PHE B O 1
ATOM 3303 N N . ASP B 1 99 ? -5.422 -3.039 -13.227 1 83.69 99 ASP B N 1
ATOM 3304 C CA . ASP B 1 99 ? -6.484 -2.045 -13.344 1 83.69 99 ASP B CA 1
ATOM 3305 C C . ASP B 1 99 ? -7.305 -1.96 -12.062 1 83.69 99 ASP B C 1
ATOM 3307 O O . ASP B 1 99 ? -7.73 -2.982 -11.523 1 83.69 99 ASP B O 1
ATOM 3311 N N . PRO B 1 100 ? -7.449 -0.766 -11.57 1 87.62 100 PRO B N 1
ATOM 3312 C CA . PRO B 1 100 ? -8.141 -0.634 -10.281 1 87.62 100 PRO B CA 1
ATOM 3313 C C . PRO B 1 100 ? -9.641 -0.917 -10.391 1 87.62 100 PRO B C 1
ATOM 3315 O O . PRO B 1 100 ? -10.32 -1.07 -9.367 1 87.62 100 PRO B O 1
ATOM 3318 N N . ASP B 1 101 ? -10.242 -0.985 -11.586 1 90.31 101 ASP B N 1
ATOM 3319 C CA . ASP B 1 101 ? -11.656 -1.238 -11.797 1 90.31 101 ASP B CA 1
ATOM 3320 C C . ASP B 1 101 ? -11.945 -2.736 -11.867 1 90.31 101 ASP B C 1
ATOM 3322 O O . ASP B 1 101 ? -11.609 -3.398 -12.844 1 90.31 101 ASP B O 1
ATOM 3326 N N . PRO B 1 102 ? -12.625 -3.281 -10.812 1 92.81 102 PRO B N 1
ATOM 3327 C CA . PRO B 1 102 ? -12.875 -4.723 -10.797 1 92.81 102 PRO B CA 1
ATOM 3328 C C . PRO B 1 102 ? -13.719 -5.191 -11.984 1 92.81 102 PRO B C 1
ATOM 3330 O O . PRO B 1 102 ? -13.617 -6.352 -12.391 1 92.81 102 PRO B O 1
ATOM 3333 N N . ASN B 1 103 ? -14.484 -4.332 -12.625 1 92.62 103 ASN B N 1
ATOM 3334 C CA . ASN B 1 103 ? -15.305 -4.691 -13.781 1 92.62 103 ASN B CA 1
ATOM 3335 C C . ASN B 1 103 ? -14.445 -5.035 -14.992 1 92.62 103 ASN B C 1
ATOM 3337 O O . ASN B 1 103 ? -14.891 -5.734 -15.898 1 92.62 103 ASN B O 1
ATOM 3341 N N . GLN B 1 104 ? -13.281 -4.559 -14.914 1 89.56 104 GLN B N 1
ATOM 3342 C CA . GLN B 1 104 ? -12.383 -4.762 -16.047 1 89.56 104 GLN B CA 1
ATOM 3343 C C . GLN B 1 104 ? -11.492 -5.98 -15.836 1 89.56 104 GLN B C 1
ATOM 3345 O O . GLN B 1 104 ? -10.93 -6.52 -16.797 1 89.56 104 GLN B O 1
ATOM 3350 N N . VAL B 1 105 ? -11.359 -6.422 -14.586 1 90 105 VAL B N 1
ATOM 3351 C CA . VAL B 1 105 ? -10.367 -7.441 -14.281 1 90 105 VAL B CA 1
ATOM 3352 C C . VAL B 1 105 ? -11.062 -8.734 -13.875 1 90 105 VAL B C 1
ATOM 3354 O O . VAL B 1 105 ? -10.781 -9.805 -14.43 1 90 105 VAL B O 1
ATOM 3357 N N . VAL B 1 106 ? -12.016 -8.68 -12.992 1 92.62 106 VAL B N 1
ATOM 3358 C CA . VAL B 1 106 ? -12.578 -9.844 -12.328 1 92.62 106 VAL B CA 1
ATOM 3359 C C . VAL B 1 106 ? -13.328 -10.711 -13.336 1 92.62 106 VAL B C 1
ATOM 3361 O O . VAL B 1 106 ? -13.062 -11.906 -13.469 1 92.62 106 VAL B O 1
ATOM 3364 N N . PRO B 1 107 ? -14.211 -10.141 -14.203 1 90.44 107 PRO B N 1
ATOM 3365 C CA . PRO B 1 107 ? -14.922 -11 -15.156 1 90.44 107 PRO B CA 1
ATOM 3366 C C . PRO B 1 107 ? -13.984 -11.68 -16.156 1 90.44 107 PRO B C 1
ATOM 3368 O O . PRO B 1 107 ? -14.195 -12.844 -16.5 1 90.44 107 PRO B O 1
ATOM 3371 N N . GLN B 1 108 ? -13 -10.977 -16.547 1 88.19 108 GLN B N 1
ATOM 3372 C CA . GLN B 1 108 ? -12.062 -11.547 -17.516 1 88.19 108 GLN B CA 1
ATOM 3373 C C . GLN B 1 108 ? -11.273 -12.695 -16.891 1 88.19 108 GLN B C 1
ATOM 3375 O O . GLN B 1 108 ? -11.023 -13.711 -17.547 1 88.19 108 GLN B O 1
ATOM 3380 N N . THR B 1 109 ? -10.844 -12.5 -15.664 1 90.38 109 THR B N 1
ATOM 3381 C CA . THR B 1 109 ? -10.094 -13.539 -14.977 1 90.38 109 THR B CA 1
ATOM 3382 C C . THR B 1 109 ? -10.969 -14.773 -14.734 1 90.38 109 THR B C 1
ATOM 3384 O O . THR B 1 109 ? -10.531 -15.898 -14.969 1 90.38 109 THR B O 1
ATOM 3387 N N . VAL B 1 110 ? -12.164 -14.547 -14.344 1 93.5 110 VAL B N 1
ATOM 3388 C CA . VAL B 1 110 ? -13.109 -15.633 -14.086 1 93.5 110 VAL B CA 1
ATOM 3389 C C . VAL B 1 110 ? -13.438 -16.359 -15.398 1 93.5 110 VAL B C 1
ATOM 3391 O O . VAL B 1 110 ? -13.391 -17.578 -15.461 1 93.5 110 VAL B O 1
ATOM 3394 N N . SER B 1 111 ? -13.711 -15.578 -16.438 1 90.62 111 SER B N 1
ATOM 3395 C CA . SER B 1 111 ? -14.016 -16.156 -17.75 1 90.62 111 SER B CA 1
ATOM 3396 C C . SER B 1 111 ? -12.828 -16.953 -18.281 1 90.62 111 SER B C 1
ATOM 3398 O O . SER B 1 111 ? -13.008 -18 -18.922 1 90.62 111 SER B O 1
ATOM 3400 N N . GLY B 1 112 ? -11.688 -16.422 -18.031 1 89.25 112 GLY B N 1
ATOM 3401 C CA . GLY B 1 112 ? -10.492 -17.109 -18.484 1 89.25 112 GLY B CA 1
ATOM 3402 C C . GLY B 1 112 ? -10.352 -18.5 -17.891 1 89.25 112 GLY B C 1
ATOM 3403 O O . GLY B 1 112 ? -10.109 -19.469 -18.609 1 89.25 112 GLY B O 1
ATOM 3404 N N . VAL B 1 113 ? -10.578 -18.625 -16.609 1 93.88 113 VAL B N 1
ATOM 3405 C CA . VAL B 1 113 ? -10.406 -19.922 -15.961 1 93.88 113 VAL B CA 1
ATOM 3406 C C . VAL B 1 113 ? -11.57 -20.844 -16.328 1 93.88 113 VAL B C 1
ATOM 3408 O O . VAL B 1 113 ? -11.375 -22.016 -16.625 1 93.88 113 VAL B O 1
ATOM 3411 N N . VAL B 1 114 ? -12.781 -20.344 -16.422 1 93.75 114 VAL B N 1
ATOM 3412 C CA . VAL B 1 114 ? -13.961 -21.156 -16.703 1 93.75 114 VAL B CA 1
ATOM 3413 C C . VAL B 1 114 ? -13.906 -21.641 -18.156 1 93.75 114 VAL B C 1
ATOM 3415 O O . VAL B 1 114 ? -14.211 -22.812 -18.438 1 93.75 114 VAL B O 1
ATOM 3418 N N . SER B 1 115 ? -13.547 -20.734 -19.047 1 92.5 115 SER B N 1
ATOM 3419 C CA . SER B 1 115 ? -13.43 -21.125 -20.453 1 92.5 115 SER B CA 1
ATOM 3420 C C . SER B 1 115 ? -12.375 -22.203 -20.641 1 92.5 115 SER B C 1
ATOM 3422 O O . SER B 1 115 ? -12.555 -23.125 -21.453 1 92.5 115 SER B O 1
ATOM 3424 N N . LEU B 1 116 ? -11.32 -22.078 -19.969 1 95.62 116 LEU B N 1
ATOM 3425 C CA . LEU B 1 116 ? -10.273 -23.078 -20.031 1 95.62 116 LEU B CA 1
ATOM 3426 C C . LEU B 1 116 ? -10.766 -24.422 -19.516 1 95.62 116 LEU B C 1
ATOM 3428 O O . LEU B 1 116 ? -10.516 -25.469 -20.125 1 95.62 116 LEU B O 1
ATOM 3432 N N . LEU B 1 117 ? -11.477 -24.422 -18.391 1 97.06 117 LEU B N 1
ATOM 3433 C CA . LEU B 1 117 ? -11.984 -25.641 -17.797 1 97.06 117 LEU B CA 1
ATOM 3434 C C . LEU B 1 117 ? -13.031 -26.297 -18.703 1 97.06 117 LEU B C 1
ATOM 3436 O O . LEU B 1 117 ? -13.078 -27.516 -18.828 1 97.06 117 LEU B O 1
ATOM 3440 N N . ARG B 1 118 ? -13.805 -25.484 -19.312 1 95.88 118 ARG B N 1
ATOM 3441 C CA . ARG B 1 118 ? -14.789 -26 -20.25 1 95.88 118 ARG B CA 1
ATOM 3442 C C . ARG B 1 118 ? -14.109 -26.641 -21.453 1 95.88 118 ARG B C 1
ATOM 3444 O O . ARG B 1 118 ? -14.523 -27.719 -21.906 1 95.88 118 ARG B O 1
ATOM 3451 N N . ALA B 1 119 ? -13.133 -25.969 -21.969 1 96.56 119 ALA B N 1
ATOM 3452 C CA . ALA B 1 119 ? -12.359 -26.531 -23.078 1 96.56 119 ALA B CA 1
ATOM 3453 C C . ALA B 1 119 ? -11.727 -27.859 -22.672 1 96.56 119 ALA B C 1
ATOM 3455 O O . ALA B 1 119 ? -11.719 -28.812 -23.453 1 96.56 119 ALA B O 1
ATOM 3456 N N . ALA B 1 120 ? -11.188 -27.906 -21.484 1 98 120 ALA B N 1
ATOM 3457 C CA . ALA B 1 120 ? -10.586 -29.125 -20.969 1 98 120 ALA B CA 1
ATOM 3458 C C . ALA B 1 120 ? -11.625 -30.25 -20.859 1 98 120 ALA B C 1
ATOM 3460 O O . ALA B 1 120 ? -11.344 -31.391 -21.203 1 98 120 ALA B O 1
ATOM 3461 N N . ALA B 1 121 ? -12.797 -29.922 -20.422 1 97.38 121 ALA B N 1
ATOM 3462 C CA . ALA B 1 121 ? -13.867 -30.906 -20.25 1 97.38 121 ALA B CA 1
ATOM 3463 C C . ALA B 1 121 ? -14.305 -31.469 -21.609 1 97.38 121 ALA B C 1
ATOM 3465 O O . ALA B 1 121 ? -14.734 -32.625 -21.703 1 97.38 121 ALA B O 1
ATOM 3466 N N . ALA B 1 122 ? -14.141 -30.656 -22.609 1 96.25 122 ALA B N 1
ATOM 3467 C CA . ALA B 1 122 ? -14.562 -31.047 -23.953 1 96.25 122 ALA B CA 1
ATOM 3468 C C . ALA B 1 122 ? -13.484 -31.859 -24.656 1 96.25 122 ALA B C 1
ATOM 3470 O O . ALA B 1 122 ? -13.711 -32.406 -25.734 1 96.25 122 ALA B O 1
ATOM 3471 N N . GLU B 1 123 ? -12.336 -31.938 -24.141 1 97.88 123 GLU B N 1
ATOM 3472 C CA . GLU B 1 123 ? -11.203 -32.656 -24.703 1 97.88 123 GLU B CA 1
ATOM 3473 C C . GLU B 1 123 ? -10.898 -33.938 -23.891 1 97.88 123 GLU B C 1
ATOM 3475 O O . GLU B 1 123 ? -10.102 -33.906 -22.953 1 97.88 123 GLU B O 1
ATOM 3480 N N . PRO B 1 124 ? -11.312 -35.094 -24.312 1 97.19 124 PRO B N 1
ATOM 3481 C CA . PRO B 1 124 ? -11.273 -36.312 -23.5 1 97.19 124 PRO B CA 1
ATOM 3482 C C . PRO B 1 124 ? -9.852 -36.719 -23.109 1 97.19 124 PRO B C 1
ATOM 3484 O O . PRO B 1 124 ? -9.664 -37.438 -22.125 1 97.19 124 PRO B O 1
ATOM 3487 N N . SER B 1 125 ? -8.898 -36.281 -23.875 1 98.12 125 SER B N 1
ATOM 3488 C CA . SER B 1 125 ? -7.52 -36.625 -23.562 1 98.12 125 SER B CA 1
ATOM 3489 C C . SER B 1 125 ? -7.039 -35.938 -22.297 1 98.12 125 SER B C 1
ATOM 3491 O O . SER B 1 125 ? -6.066 -36.375 -21.672 1 98.12 125 SER B O 1
ATOM 3493 N N . VAL B 1 126 ? -7.66 -34.875 -21.875 1 98.69 126 VAL B N 1
ATOM 3494 C CA . VAL B 1 126 ? -7.23 -34.125 -20.688 1 98.69 126 VAL B CA 1
ATOM 3495 C C . VAL B 1 126 ? -7.621 -34.906 -19.438 1 98.69 126 VAL B C 1
ATOM 3497 O O . VAL B 1 126 ? -8.805 -35.188 -19.219 1 98.69 126 VAL B O 1
ATOM 3500 N N . LYS B 1 127 ? -6.605 -35.156 -18.594 1 98.38 127 LYS B N 1
ATOM 3501 C CA . LYS B 1 127 ? -6.855 -35.969 -17.406 1 98.38 127 LYS B CA 1
ATOM 3502 C C . LYS B 1 127 ? -6.578 -35.156 -16.141 1 98.38 127 LYS B C 1
ATOM 3504 O O . LYS B 1 127 ? -7.113 -35.469 -15.07 1 98.38 127 LYS B O 1
ATOM 3509 N N . GLN B 1 128 ? -5.742 -34.188 -16.25 1 98.5 128 GLN B N 1
ATOM 3510 C CA . GLN B 1 128 ? -5.277 -33.406 -15.094 1 98.5 128 GLN B CA 1
ATOM 3511 C C . GLN B 1 128 ? -5.246 -31.922 -15.414 1 98.5 128 GLN B C 1
ATOM 3513 O O . GLN B 1 128 ? -4.867 -31.516 -16.516 1 98.5 128 GLN B O 1
ATOM 3518 N N . VAL B 1 129 ? -5.691 -31.062 -14.453 1 98.75 129 VAL B N 1
ATOM 3519 C CA . VAL B 1 129 ? -5.598 -29.609 -14.547 1 98.75 129 VAL B CA 1
ATOM 3520 C C . VAL B 1 129 ? -5.078 -29.047 -13.227 1 98.75 129 VAL B C 1
ATOM 3522 O O . VAL B 1 129 ? -5.492 -29.469 -12.148 1 98.75 129 VAL B O 1
ATOM 3525 N N . VAL B 1 130 ? -4.102 -28.203 -13.297 1 98.81 130 VAL B N 1
ATOM 3526 C CA . VAL B 1 130 ? -3.686 -27.422 -12.141 1 98.81 130 VAL B CA 1
ATOM 3527 C C . VAL B 1 130 ? -3.906 -25.938 -12.406 1 98.81 130 VAL B C 1
ATOM 3529 O O . VAL B 1 130 ? -3.584 -25.438 -13.492 1 98.81 130 VAL B O 1
ATOM 3532 N N . PHE B 1 131 ? -4.559 -25.25 -11.508 1 98.38 131 PHE B N 1
ATOM 3533 C CA . PHE B 1 131 ? -4.797 -23.812 -11.555 1 98.38 131 PHE B CA 1
ATOM 3534 C C . PHE B 1 131 ? -3.885 -23.078 -10.578 1 98.38 131 PHE B C 1
ATOM 3536 O O . PHE B 1 131 ? -3.77 -23.469 -9.414 1 98.38 131 PHE B O 1
ATOM 3543 N N . THR B 1 132 ? -3.182 -22.047 -11.07 1 98.19 132 THR B N 1
ATOM 3544 C CA . THR B 1 132 ? -2.324 -21.219 -10.219 1 98.19 132 THR B CA 1
ATOM 3545 C C . THR B 1 132 ? -3.115 -20.078 -9.602 1 98.19 132 THR B C 1
ATOM 3547 O O . THR B 1 132 ? -3.42 -19.094 -10.281 1 98.19 132 THR B O 1
ATOM 3550 N N . SER B 1 133 ? -3.393 -20.203 -8.391 1 97.44 133 SER B N 1
ATOM 3551 C CA . SER B 1 133 ? -4.023 -19.141 -7.617 1 97.44 133 SER B CA 1
ATOM 3552 C C . SER B 1 133 ? -2.982 -18.281 -6.914 1 97.44 133 SER B C 1
ATOM 3554 O O . SER B 1 133 ? -1.952 -17.938 -7.496 1 97.44 133 SER B O 1
ATOM 3556 N N . SER B 1 134 ? -3.252 -17.719 -5.805 1 95.94 134 SER B N 1
ATOM 3557 C CA . SER B 1 134 ? -2.367 -16.828 -5.062 1 95.94 134 SER B CA 1
ATOM 3558 C C . SER B 1 134 ? -2.746 -16.781 -3.588 1 95.94 134 SER B C 1
ATOM 3560 O O . SER B 1 134 ? -3.895 -17.047 -3.227 1 95.94 134 SER B O 1
ATOM 3562 N N . VAL B 1 135 ? -1.765 -16.453 -2.775 1 96.44 135 VAL B N 1
ATOM 3563 C CA . VAL B 1 135 ? -2.068 -16.203 -1.371 1 96.44 135 VAL B CA 1
ATOM 3564 C C . VAL B 1 135 ? -3.162 -15.141 -1.268 1 96.44 135 VAL B C 1
ATOM 3566 O O . VAL B 1 135 ? -3.988 -15.18 -0.352 1 96.44 135 VAL B O 1
ATOM 3569 N N . GLY B 1 136 ? -3.223 -14.297 -2.227 1 94.81 136 GLY B N 1
ATOM 3570 C CA . GLY B 1 136 ? -4.199 -13.219 -2.242 1 94.81 136 GLY B CA 1
ATOM 3571 C C . GLY B 1 136 ? -5.633 -13.711 -2.309 1 94.81 136 GLY B C 1
ATOM 3572 O O . GLY B 1 136 ? -6.566 -12.969 -1.994 1 94.81 136 GLY B O 1
ATOM 3573 N N . ALA B 1 137 ? -5.805 -14.906 -2.791 1 97.38 137 ALA B N 1
ATOM 3574 C CA . ALA B 1 137 ? -7.145 -15.492 -2.83 1 97.38 137 ALA B CA 1
ATOM 3575 C C . ALA B 1 137 ? -7.594 -15.93 -1.438 1 97.38 137 ALA B C 1
ATOM 3577 O O . ALA B 1 137 ? -8.781 -16.141 -1.202 1 97.38 137 ALA B O 1
ATOM 3578 N N . ALA B 1 138 ? -6.629 -16.016 -0.492 1 96.56 138 ALA B N 1
ATOM 3579 C CA . ALA B 1 138 ? -6.941 -16.578 0.82 1 96.56 138 ALA B CA 1
ATOM 3580 C C . ALA B 1 138 ? -6.906 -15.5 1.898 1 96.56 138 ALA B C 1
ATOM 3582 O O . ALA B 1 138 ? -7.754 -15.477 2.793 1 96.56 138 ALA B O 1
ATOM 3583 N N . ILE B 1 139 ? -5.938 -14.609 1.844 1 93.62 139 ILE B N 1
ATOM 3584 C CA . ILE B 1 139 ? -5.801 -13.594 2.885 1 93.62 139 ILE B CA 1
ATOM 3585 C C . ILE B 1 139 ? -5.309 -12.289 2.27 1 93.62 139 ILE B C 1
ATOM 3587 O O . ILE B 1 139 ? -4.812 -12.273 1.141 1 93.62 139 ILE B O 1
ATOM 3591 N N . MET B 1 140 ? -5.547 -11.203 3.062 1 89.44 140 MET B N 1
ATOM 3592 C CA . MET B 1 140 ? -4.824 -9.969 2.775 1 89.44 140 MET B CA 1
ATOM 3593 C C . MET B 1 140 ? -3.379 -10.055 3.256 1 89.44 140 MET B C 1
ATOM 3595 O O . MET B 1 140 ? -3.123 -10.102 4.461 1 89.44 140 MET B O 1
ATOM 3599 N N . PRO B 1 141 ? -2.414 -10.062 2.305 1 88.56 141 PRO B N 1
ATOM 3600 C CA . PRO B 1 141 ? -1.02 -10.25 2.713 1 88.56 141 PRO B CA 1
ATOM 3601 C C . PRO B 1 141 ? -0.352 -8.953 3.156 1 88.56 141 PRO B C 1
ATOM 3603 O O . PRO B 1 141 ? 0.527 -8.438 2.461 1 88.56 141 PRO B O 1
ATOM 3606 N N . ILE B 1 142 ? -0.677 -8.477 4.301 1 84.56 142 ILE B N 1
ATOM 3607 C CA . ILE B 1 142 ? -0.115 -7.258 4.871 1 84.56 142 ILE B CA 1
ATOM 3608 C C . ILE B 1 142 ? 0.76 -7.605 6.074 1 84.56 142 ILE B C 1
ATOM 3610 O O . ILE B 1 142 ? 0.665 -8.703 6.621 1 84.56 142 ILE B O 1
ATOM 3614 N N . PRO B 1 143 ? 1.65 -6.672 6.465 1 80.81 143 PRO B N 1
ATOM 3615 C CA . PRO B 1 143 ? 2.463 -6.949 7.652 1 80.81 143 PRO B CA 1
ATOM 3616 C C . PRO B 1 143 ? 1.62 -7.277 8.883 1 80.81 143 PRO B C 1
ATOM 3618 O O . PRO B 1 143 ? 0.601 -6.625 9.125 1 80.81 143 PRO B O 1
ATOM 3621 N N . GLY B 1 144 ? 1.992 -8.352 9.562 1 80.94 144 GLY B N 1
ATOM 3622 C CA . GLY B 1 144 ? 1.326 -8.742 10.789 1 80.94 144 GLY B CA 1
ATOM 3623 C C . GLY B 1 144 ? 0.074 -9.562 10.555 1 80.94 144 GLY B C 1
ATOM 3624 O O . GLY B 1 144 ? -0.592 -9.977 11.5 1 80.94 144 GLY B O 1
ATOM 3625 N N . ALA B 1 145 ? -0.308 -9.805 9.281 1 85 145 ALA B N 1
ATOM 3626 C CA . ALA B 1 145 ? -1.451 -10.664 8.992 1 85 145 ALA B CA 1
ATOM 3627 C C . ALA B 1 145 ? -1.36 -11.969 9.781 1 85 145 ALA B C 1
ATOM 3629 O O . ALA B 1 145 ? -0.274 -12.531 9.945 1 85 145 ALA B O 1
ATOM 3630 N N . SER B 1 146 ? -2.484 -12.445 10.25 1 87.38 146 SER B N 1
ATOM 3631 C CA . SER B 1 146 ? -2.537 -13.625 11.102 1 87.38 146 SER B CA 1
ATOM 3632 C C . SER B 1 146 ? -3.705 -14.531 10.727 1 87.38 146 SER B C 1
ATOM 3634 O O . SER B 1 146 ? -4.387 -14.289 9.727 1 87.38 146 SER B O 1
ATOM 3636 N N . GLY B 1 147 ? -3.812 -15.656 11.523 1 89.5 147 GLY B N 1
ATOM 3637 C CA . GLY B 1 147 ? -4.879 -16.609 11.266 1 89.5 147 GLY B CA 1
ATOM 3638 C C . GLY B 1 147 ? -4.398 -17.875 10.57 1 89.5 147 GLY B C 1
ATOM 3639 O O . GLY B 1 147 ? -3.197 -18.047 10.336 1 89.5 147 GLY B O 1
ATOM 3640 N N . HIS B 1 148 ? -5.355 -18.812 10.367 1 94.88 148 HIS B N 1
ATOM 3641 C CA . HIS B 1 148 ? -5.051 -20.078 9.734 1 94.88 148 HIS B CA 1
ATOM 3642 C C . HIS B 1 148 ? -5.863 -20.266 8.453 1 94.88 148 HIS B C 1
ATOM 3644 O O . HIS B 1 148 ? -7.086 -20.109 8.461 1 94.88 148 HIS B O 1
ATOM 3650 N N . VAL B 1 149 ? -5.207 -20.516 7.352 1 95.38 149 VAL B N 1
ATOM 3651 C CA . VAL B 1 149 ? -5.832 -20.719 6.051 1 95.38 149 VAL B CA 1
ATOM 3652 C C . VAL B 1 149 ? -6.098 -22.203 5.828 1 95.38 149 VAL B C 1
ATOM 3654 O O . VAL B 1 149 ? -5.172 -23.016 5.883 1 95.38 149 VAL B O 1
ATOM 3657 N N . GLY B 1 150 ? -7.34 -22.5 5.652 1 95.12 150 GLY B N 1
ATOM 3658 C CA . GLY B 1 150 ? -7.758 -23.828 5.25 1 95.12 150 GLY B CA 1
ATOM 3659 C C . GLY B 1 150 ? -8.383 -23.875 3.871 1 95.12 150 GLY B C 1
ATOM 3660 O O . GLY B 1 150 ? -8.203 -22.953 3.074 1 95.12 150 GLY B O 1
ATOM 3661 N N . ARG B 1 151 ? -9.094 -24.953 3.594 1 94.06 151 ARG B N 1
ATOM 3662 C CA . ARG B 1 151 ? -9.664 -25.219 2.279 1 94.06 151 ARG B CA 1
ATOM 3663 C C . ARG B 1 151 ? -10.711 -24.172 1.917 1 94.06 151 ARG B C 1
ATOM 3665 O O . ARG B 1 151 ? -10.852 -23.797 0.75 1 94.06 151 ARG B O 1
ATOM 3672 N N . ASP B 1 152 ? -11.391 -23.625 2.908 1 94.44 152 ASP B N 1
ATOM 3673 C CA . ASP B 1 152 ? -12.523 -22.75 2.623 1 94.44 152 ASP B CA 1
ATOM 3674 C C . ASP B 1 152 ? -12.258 -21.328 3.092 1 94.44 152 ASP B C 1
ATOM 3676 O O . ASP B 1 152 ? -13.195 -20.547 3.312 1 94.44 152 ASP B O 1
ATOM 3680 N N . THR B 1 153 ? -11.023 -21.078 3.377 1 96.31 153 THR B N 1
ATOM 3681 C CA . THR B 1 153 ? -10.664 -19.703 3.732 1 96.31 153 THR B CA 1
ATOM 3682 C C . THR B 1 153 ? -10.523 -18.844 2.482 1 96.31 153 THR B C 1
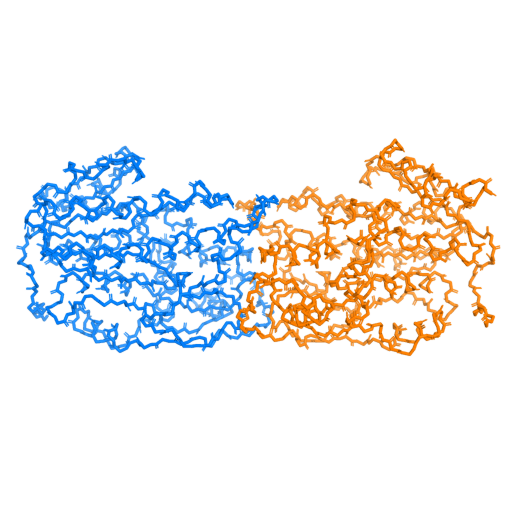ATOM 3684 O O . THR B 1 153 ? -9.781 -19.188 1.562 1 96.31 153 THR B O 1
ATOM 3687 N N . TRP B 1 154 ? -11.328 -17.719 2.439 1 97 154 TRP B N 1
ATOM 3688 C CA . TRP B 1 154 ? -11.289 -16.828 1.29 1 97 154 TRP B CA 1
ATOM 3689 C C . TRP B 1 154 ? -10.977 -15.398 1.725 1 97 154 TRP B C 1
ATOM 3691 O O . TRP B 1 154 ? -11.312 -14.992 2.838 1 97 154 TRP B O 1
ATOM 3701 N N . ASN B 1 155 ? -10.352 -14.672 0.874 1 95.88 155 ASN B N 1
ATOM 3702 C CA . ASN B 1 155 ? -10.016 -13.266 1.093 1 95.88 155 ASN B CA 1
ATOM 3703 C C . ASN B 1 155 ? -11.227 -12.359 0.865 1 95.88 155 ASN B C 1
ATOM 3705 O O . ASN B 1 155 ? -11.227 -11.539 -0.051 1 95.88 155 ASN B O 1
ATOM 3709 N N . ASP B 1 156 ? -12.18 -12.438 1.736 1 92.19 156 ASP B N 1
ATOM 3710 C CA . ASP B 1 156 ? -13.422 -11.672 1.622 1 92.19 156 ASP B CA 1
ATOM 3711 C C . ASP B 1 156 ? -13.148 -10.172 1.721 1 92.19 156 ASP B C 1
ATOM 3713 O O . ASP B 1 156 ? -13.859 -9.367 1.115 1 92.19 156 ASP B O 1
ATOM 3717 N N . ALA B 1 157 ? -12.102 -9.867 2.447 1 89.88 157 ALA B N 1
ATOM 3718 C CA . ALA B 1 157 ? -11.742 -8.453 2.582 1 89.88 157 ALA B CA 1
ATOM 3719 C C . ALA B 1 157 ? -11.383 -7.848 1.229 1 89.88 157 ALA B C 1
ATOM 3721 O O . ALA B 1 157 ? -11.758 -6.707 0.936 1 89.88 157 ALA B O 1
ATOM 3722 N N . ALA B 1 158 ? -10.641 -8.547 0.407 1 92.06 158 ALA B N 1
ATOM 3723 C CA . ALA B 1 158 ? -10.297 -8.07 -0.93 1 92.06 158 ALA B CA 1
ATOM 3724 C C . ALA B 1 158 ? -11.539 -7.914 -1.796 1 92.06 158 ALA B C 1
ATOM 3726 O O . ALA B 1 158 ? -11.656 -6.949 -2.557 1 92.06 158 ALA B O 1
ATOM 3727 N N . LEU B 1 159 ? -12.508 -8.867 -1.701 1 93.75 159 LEU B N 1
ATOM 3728 C CA . LEU B 1 159 ? -13.75 -8.789 -2.463 1 93.75 159 LEU B CA 1
ATOM 3729 C C . LEU B 1 159 ? -14.523 -7.52 -2.117 1 93.75 159 LEU B C 1
ATOM 3731 O O . LEU B 1 159 ? -14.922 -6.77 -3.01 1 93.75 159 LEU B O 1
ATOM 3735 N N . GLN B 1 160 ? -14.68 -7.332 -0.859 1 90.19 160 GLN B N 1
ATOM 3736 C CA . GLN B 1 160 ? -15.422 -6.168 -0.385 1 90.19 160 GLN B CA 1
ATOM 3737 C C . GLN B 1 160 ? -14.766 -4.871 -0.84 1 90.19 160 GLN B C 1
ATOM 3739 O O . GLN B 1 160 ? -15.445 -3.949 -1.297 1 90.19 160 GLN B O 1
ATOM 3744 N N . ALA B 1 161 ? -13.492 -4.812 -0.738 1 90.31 161 ALA B N 1
ATOM 3745 C CA . ALA B 1 161 ? -12.742 -3.605 -1.075 1 90.31 161 ALA B CA 1
ATOM 3746 C C . ALA B 1 161 ? -12.766 -3.346 -2.578 1 90.31 161 ALA B C 1
ATOM 3748 O O . ALA B 1 161 ? -12.969 -2.211 -3.016 1 90.31 161 ALA B O 1
ATOM 3749 N N . ALA B 1 162 ? -12.547 -4.328 -3.35 1 92.25 162 ALA B N 1
ATOM 3750 C CA . ALA B 1 162 ? -12.492 -4.188 -4.801 1 92.25 162 ALA B CA 1
ATOM 3751 C C . ALA B 1 162 ? -13.828 -3.717 -5.363 1 92.25 162 ALA B C 1
ATOM 3753 O O . ALA B 1 162 ? -13.875 -2.879 -6.266 1 92.25 162 ALA B O 1
ATOM 3754 N N . TRP B 1 163 ? -14.914 -4.238 -4.836 1 92.38 163 TRP B N 1
ATOM 3755 C CA . TRP B 1 163 ? -16.234 -3.986 -5.406 1 92.38 163 TRP B CA 1
ATOM 3756 C C . TRP B 1 163 ? -16.906 -2.801 -4.727 1 92.38 163 TRP B C 1
ATOM 3758 O O . TRP B 1 163 ? -18.094 -2.549 -4.934 1 92.38 163 TRP B O 1
ATOM 3768 N N . ALA B 1 164 ? -16.188 -2.152 -3.814 1 86.12 164 ALA B N 1
ATOM 3769 C CA . ALA B 1 164 ? -16.703 -0.9 -3.264 1 86.12 164 ALA B CA 1
ATOM 3770 C C . ALA B 1 164 ? -16.984 0.112 -4.371 1 86.12 164 ALA B C 1
ATOM 3772 O O . ALA B 1 164 ? -16.391 0.038 -5.453 1 86.12 164 ALA B O 1
ATOM 3773 N N . PRO B 1 165 ? -17.875 1.004 -4.168 1 83.38 165 PRO B N 1
ATOM 3774 C CA . PRO B 1 165 ? -18.219 1.992 -5.191 1 83.38 165 PRO B CA 1
ATOM 3775 C C . PRO B 1 165 ? -17.016 2.857 -5.602 1 83.38 165 PRO B C 1
ATOM 3777 O O . PRO B 1 165 ? -16.062 2.992 -4.84 1 83.38 165 PRO B O 1
ATOM 3780 N N . PRO B 1 166 ? -17.047 3.354 -6.828 1 84.56 166 PRO B N 1
ATOM 3781 C CA . PRO B 1 166 ? -16 4.293 -7.246 1 84.56 166 PRO B CA 1
ATOM 3782 C C . PRO B 1 166 ? -15.922 5.527 -6.348 1 84.56 166 PRO B C 1
ATOM 3784 O O . PRO B 1 166 ? -16.828 5.781 -5.559 1 84.56 166 PRO B O 1
ATOM 3787 N N . PRO B 1 167 ? -14.703 6.297 -6.449 1 81.5 167 PRO B N 1
ATOM 3788 C CA . PRO B 1 167 ? -13.727 6.234 -7.539 1 81.5 167 PRO B CA 1
ATOM 3789 C C . PRO B 1 167 ? -12.742 5.078 -7.379 1 81.5 167 PRO B C 1
ATOM 3791 O O . PRO B 1 167 ? -12.391 4.711 -6.254 1 81.5 167 PRO B O 1
ATOM 3794 N N . TYR B 1 168 ? -12.344 4.539 -8.539 1 84.12 168 TYR B N 1
ATOM 3795 C CA . TYR B 1 168 ? -11.352 3.471 -8.578 1 84.12 168 TYR B CA 1
ATOM 3796 C C . TYR B 1 168 ? -9.938 4.039 -8.648 1 84.12 168 TYR B C 1
ATOM 3798 O O . TYR B 1 168 ? -9.336 4.098 -9.727 1 84.12 168 TYR B O 1
ATOM 3806 N N . GLU B 1 169 ? -9.398 4.34 -7.492 1 75.88 169 GLU B N 1
ATOM 3807 C CA . GLU B 1 169 ? -8.07 4.934 -7.41 1 75.88 169 GLU B CA 1
ATOM 3808 C C . GLU B 1 169 ? -6.984 3.885 -7.641 1 75.88 169 GLU B C 1
ATOM 3810 O O . GLU B 1 169 ? -7.207 2.691 -7.422 1 75.88 169 GLU B O 1
ATOM 3815 N N . ALA B 1 170 ? -5.852 4.352 -8.039 1 71.06 170 ALA B N 1
ATOM 3816 C CA . ALA B 1 170 ? -4.734 3.484 -8.391 1 71.06 170 ALA B CA 1
ATOM 3817 C C . ALA B 1 170 ? -4.367 2.557 -7.238 1 71.06 170 ALA B C 1
ATOM 3819 O O . ALA B 1 170 ? -3.973 1.409 -7.453 1 71.06 170 ALA B O 1
ATOM 3820 N N . SER B 1 171 ? -4.605 2.955 -6.109 1 71.12 171 SER B N 1
ATOM 3821 C CA . SER B 1 171 ? -4.258 2.17 -4.93 1 71.12 171 SER B CA 1
ATOM 3822 C C . SER B 1 171 ? -5.105 0.904 -4.836 1 71.12 171 SER B C 1
ATOM 3824 O O . SER B 1 171 ? -4.77 -0.022 -4.098 1 71.12 171 SER B O 1
ATOM 3826 N N . ARG B 1 172 ? -6.148 0.877 -5.664 1 82.5 172 ARG B N 1
ATOM 3827 C CA . ARG B 1 172 ? -7.051 -0.269 -5.621 1 82.5 172 ARG B CA 1
ATOM 3828 C C . ARG B 1 172 ? -6.59 -1.366 -6.574 1 82.5 172 ARG B C 1
ATOM 3830 O O . ARG B 1 172 ? -7.195 -2.439 -6.633 1 82.5 172 ARG B O 1
ATOM 3837 N N . GLY B 1 173 ? -5.57 -1.15 -7.305 1 84.69 173 GLY B N 1
ATOM 3838 C CA . GLY B 1 173 ? -5.102 -2.09 -8.312 1 84.69 173 GLY B CA 1
ATOM 3839 C C . GLY B 1 173 ? -4.762 -3.455 -7.742 1 84.69 173 GLY B C 1
ATOM 3840 O O . GLY B 1 173 ? -5.297 -4.473 -8.188 1 84.69 173 GLY B O 1
ATOM 3841 N N . MET B 1 174 ? -3.932 -3.453 -6.699 1 85.5 174 MET B N 1
ATOM 3842 C CA . MET B 1 174 ? -3.533 -4.719 -6.086 1 85.5 174 MET B CA 1
ATOM 3843 C C . MET B 1 174 ? -4.73 -5.414 -5.449 1 85.5 174 MET B C 1
ATOM 3845 O O . MET B 1 174 ? -4.84 -6.641 -5.5 1 85.5 174 MET B O 1
ATOM 3849 N N . ILE B 1 175 ? -5.621 -4.688 -4.941 1 89 175 ILE B N 1
ATOM 3850 C CA . ILE B 1 175 ? -6.824 -5.223 -4.312 1 89 175 ILE B CA 1
ATOM 3851 C C . ILE B 1 175 ? -7.695 -5.902 -5.363 1 89 175 ILE B C 1
ATOM 3853 O O . ILE B 1 175 ? -8.211 -7 -5.137 1 89 175 ILE B O 1
ATOM 3857 N N . THR B 1 176 ? -7.84 -5.199 -6.445 1 91.25 176 THR B N 1
ATOM 3858 C CA . THR B 1 176 ? -8.625 -5.738 -7.547 1 91.25 176 THR B CA 1
ATOM 3859 C C . THR B 1 176 ? -8.023 -7.039 -8.062 1 91.25 176 THR B C 1
ATOM 3861 O O . THR B 1 176 ? -8.742 -8 -8.336 1 91.25 176 THR B O 1
ATOM 3864 N N . TYR B 1 177 ? -6.723 -7.102 -8.133 1 90.88 177 TYR B N 1
ATOM 3865 C CA . TYR B 1 177 ? -6.027 -8.328 -8.508 1 90.88 177 TYR B CA 1
ATOM 3866 C C . TYR B 1 177 ? -6.352 -9.453 -7.527 1 90.88 177 TYR B C 1
ATOM 3868 O O . TYR B 1 177 ? -6.707 -10.562 -7.945 1 90.88 177 TYR B O 1
ATOM 3876 N N . MET B 1 178 ? -6.266 -9.219 -6.254 1 93.38 178 MET B N 1
ATOM 3877 C CA . MET B 1 178 ? -6.543 -10.234 -5.246 1 93.38 178 MET B CA 1
ATOM 3878 C C . MET B 1 178 ? -7.992 -10.711 -5.34 1 93.38 178 MET B C 1
ATOM 3880 O O . MET B 1 178 ? -8.258 -11.914 -5.27 1 93.38 178 MET B O 1
ATOM 3884 N N . ALA B 1 179 ? -8.867 -9.789 -5.555 1 94.81 179 ALA B N 1
ATOM 3885 C CA . ALA B 1 179 ? -10.281 -10.141 -5.703 1 94.81 179 ALA B CA 1
ATOM 3886 C C . ALA B 1 179 ? -10.492 -11.039 -6.922 1 94.81 179 ALA B C 1
ATOM 3888 O O . ALA B 1 179 ? -11.297 -11.969 -6.883 1 94.81 179 ALA B O 1
ATOM 3889 N N . SER B 1 180 ? -9.773 -10.703 -7.969 1 95.06 180 SER B N 1
ATOM 3890 C CA . SER B 1 180 ? -9.891 -11.516 -9.18 1 95.06 180 SER B CA 1
ATOM 3891 C C . SER B 1 180 ? -9.445 -12.953 -8.93 1 95.06 180 SER B C 1
ATOM 3893 O O . SER B 1 180 ? -10.039 -13.891 -9.453 1 95.06 180 SER B O 1
ATOM 3895 N N . LYS B 1 181 ? -8.414 -13.094 -8.141 1 95.94 181 LYS B N 1
ATOM 3896 C CA . LYS B 1 181 ? -7.938 -14.43 -7.812 1 95.94 181 LYS B CA 1
ATOM 3897 C C . LYS B 1 181 ? -8.93 -15.164 -6.914 1 95.94 181 LYS B C 1
ATOM 3899 O O . LYS B 1 181 ? -9.117 -16.375 -7.051 1 95.94 181 LYS B O 1
ATOM 3904 N N . VAL B 1 182 ? -9.57 -14.492 -6.02 1 97.5 182 VAL B N 1
ATOM 3905 C CA . VAL B 1 182 ? -10.602 -15.094 -5.184 1 97.5 182 VAL B CA 1
ATOM 3906 C C . VAL B 1 182 ? -11.727 -15.648 -6.059 1 97.5 182 VAL B C 1
ATOM 3908 O O . VAL B 1 182 ? -12.047 -16.828 -5.988 1 97.5 182 VAL B O 1
ATOM 3911 N N . GLU B 1 183 ? -12.242 -14.797 -6.867 1 97.44 183 GLU B N 1
ATOM 3912 C CA . GLU B 1 183 ? -13.422 -15.164 -7.633 1 97.44 183 GLU B CA 1
ATOM 3913 C C . GLU B 1 183 ? -13.094 -16.219 -8.695 1 97.44 183 GLU B C 1
ATOM 3915 O O . GLU B 1 183 ? -13.906 -17.094 -8.984 1 97.44 183 GLU B O 1
ATOM 3920 N N . ALA B 1 184 ? -11.953 -16.094 -9.266 1 96.81 184 ALA B N 1
ATOM 3921 C CA . ALA B 1 184 ? -11.539 -17.094 -10.25 1 96.81 184 ALA B CA 1
ATOM 3922 C C . ALA B 1 184 ? -11.398 -18.469 -9.617 1 96.81 184 ALA B C 1
ATOM 3924 O O . ALA B 1 184 ? -11.836 -19.469 -10.188 1 96.81 184 ALA B O 1
ATOM 3925 N N . GLU B 1 185 ? -10.734 -18.578 -8.477 1 98.25 185 GLU B N 1
ATOM 3926 C CA . GLU B 1 185 ? -10.57 -19.859 -7.816 1 98.25 185 GLU B CA 1
ATOM 3927 C C . GLU B 1 185 ? -11.922 -20.438 -7.387 1 98.25 185 GLU B C 1
ATOM 3929 O O . GLU B 1 185 ? -12.172 -21.641 -7.555 1 98.25 185 GLU B O 1
ATOM 3934 N N . LYS B 1 186 ? -12.773 -19.594 -6.805 1 98.12 186 LYS B N 1
ATOM 3935 C CA . LYS B 1 186 ? -14.117 -20.047 -6.453 1 98.12 186 LYS B CA 1
ATOM 3936 C C . LYS B 1 186 ? -14.852 -20.578 -7.68 1 98.12 186 LYS B C 1
ATOM 3938 O O . LYS B 1 186 ? -15.531 -21.609 -7.598 1 98.12 186 LYS B O 1
ATOM 3943 N N . ALA B 1 187 ? -14.734 -19.891 -8.758 1 97.69 187 ALA B N 1
ATOM 3944 C CA . ALA B 1 187 ? -15.383 -20.312 -9.992 1 97.69 187 ALA B CA 1
ATOM 3945 C C . ALA B 1 187 ? -14.836 -21.656 -10.469 1 97.69 187 ALA B C 1
ATOM 3947 O O . ALA B 1 187 ? -15.586 -22.5 -10.977 1 97.69 187 ALA B O 1
ATOM 3948 N N . ALA B 1 188 ? -13.586 -21.844 -10.344 1 98.06 188 ALA B N 1
ATOM 3949 C CA . ALA B 1 188 ? -12.977 -23.109 -10.727 1 98.06 188 ALA B CA 1
ATOM 3950 C C . ALA B 1 188 ? -13.539 -24.266 -9.898 1 98.06 188 ALA B C 1
ATOM 3952 O O . ALA B 1 188 ? -13.938 -25.297 -10.453 1 98.06 188 ALA B O 1
ATOM 3953 N N . TRP B 1 189 ? -13.586 -24.109 -8.617 1 98.38 189 TRP B N 1
ATOM 3954 C CA . TRP B 1 189 ? -14.109 -25.141 -7.734 1 98.38 189 TRP B CA 1
ATOM 3955 C C . TRP B 1 189 ? -15.586 -25.406 -8.008 1 98.38 189 TRP B C 1
ATOM 3957 O O . TRP B 1 189 ? -16.031 -26.547 -8 1 98.38 189 TRP B O 1
ATOM 3967 N N . LYS B 1 190 ? -16.328 -24.297 -8.188 1 98 190 LYS B N 1
ATOM 3968 C CA . LYS B 1 190 ? -17.75 -24.438 -8.523 1 98 190 LYS B CA 1
ATOM 3969 C C . LYS B 1 190 ? -17.938 -25.25 -9.812 1 98 190 LYS B C 1
ATOM 3971 O O . LYS B 1 190 ? -18.844 -26.078 -9.906 1 98 190 LYS B O 1
ATOM 3976 N N . PHE B 1 191 ? -17.109 -24.984 -10.781 1 97.94 191 PHE B N 1
ATOM 3977 C CA . PHE B 1 191 ? -17.156 -25.719 -12.039 1 97.94 191 PHE B CA 1
ATOM 3978 C C . PHE B 1 191 ? -17 -27.203 -11.805 1 97.94 191 PHE B C 1
ATOM 3980 O O . PHE B 1 191 ? -17.75 -28.016 -12.352 1 97.94 191 PHE B O 1
ATOM 3987 N N . ILE B 1 192 ? -16.031 -27.578 -11.016 1 98.19 192 ILE B N 1
ATOM 3988 C CA . ILE B 1 192 ? -15.766 -28.984 -10.727 1 98.19 192 ILE B CA 1
ATOM 3989 C C . ILE B 1 192 ? -16.969 -29.609 -10.039 1 98.19 192 ILE B C 1
ATOM 3991 O O . ILE B 1 192 ? -17.391 -30.719 -10.391 1 98.19 192 ILE B O 1
ATOM 3995 N N . LYS B 1 193 ? -17.484 -28.906 -9.062 1 97.75 193 LYS B N 1
ATOM 3996 C CA . LYS B 1 193 ? -18.625 -29.391 -8.297 1 97.75 193 LYS B CA 1
ATOM 3997 C C . LYS B 1 193 ? -19.844 -29.594 -9.188 1 97.75 193 LYS B C 1
ATOM 3999 O O . LYS B 1 193 ? -20.531 -30.609 -9.102 1 97.75 193 LYS B O 1
ATOM 4004 N N . ASP B 1 194 ? -20.062 -28.641 -10.078 1 98.06 194 ASP B N 1
ATOM 4005 C CA . ASP B 1 194 ? -21.297 -28.625 -10.859 1 98.06 194 ASP B CA 1
ATOM 4006 C C . ASP B 1 194 ? -21.188 -29.516 -12.086 1 98.06 194 ASP B C 1
ATOM 4008 O O . ASP B 1 194 ? -22.141 -30.234 -12.422 1 98.06 194 ASP B O 1
ATOM 4012 N N . GLU B 1 195 ? -20.062 -29.469 -12.773 1 97.44 195 GLU B N 1
ATOM 4013 C CA . GLU B 1 195 ? -19.922 -30.125 -14.07 1 97.44 195 GLU B CA 1
ATOM 4014 C C . GLU B 1 195 ? -19.344 -31.531 -13.914 1 97.44 195 GLU B C 1
ATOM 4016 O O . GLU B 1 195 ? -19.5 -32.375 -14.805 1 97.44 195 GLU B O 1
ATOM 4021 N N . LYS B 1 196 ? -18.656 -31.812 -12.875 1 97.25 196 LYS B N 1
ATOM 4022 C CA . LYS B 1 196 ? -18.047 -33.094 -12.57 1 97.25 196 LYS B CA 1
ATOM 4023 C C . LYS B 1 196 ? -17.297 -33.656 -13.781 1 97.25 196 LYS B C 1
ATOM 4025 O O . LYS B 1 196 ? -17.578 -34.781 -14.234 1 97.25 196 LYS B O 1
ATOM 4030 N N . PRO B 1 197 ? -16.375 -32.844 -14.297 1 97.88 197 PRO B N 1
ATOM 4031 C CA . PRO B 1 197 ? -15.617 -33.312 -15.461 1 97.88 197 PRO B CA 1
ATOM 4032 C C . PRO B 1 197 ? -14.789 -34.562 -15.172 1 97.88 197 PRO B C 1
ATOM 4034 O O . PRO B 1 197 ? -14.688 -34.969 -14.023 1 97.88 197 PRO B O 1
ATOM 4037 N N . SER B 1 198 ? -14.258 -35.188 -16.234 1 97.12 198 SER B N 1
ATOM 4038 C CA . SER B 1 198 ? -13.516 -36.438 -16.125 1 97.12 198 SER B CA 1
ATOM 4039 C C . SER B 1 198 ? -12.086 -36.188 -15.664 1 97.12 198 SER B C 1
ATOM 4041 O O . SER B 1 198 ? -11.391 -37.125 -15.258 1 97.12 198 SER B O 1
ATOM 4043 N N . PHE B 1 199 ? -11.641 -34.938 -15.711 1 98.31 199 PHE B N 1
ATOM 4044 C CA . PHE B 1 199 ? -10.289 -34.625 -15.266 1 98.31 199 PHE B CA 1
ATOM 4045 C C . PHE B 1 199 ? -10.281 -34.25 -13.797 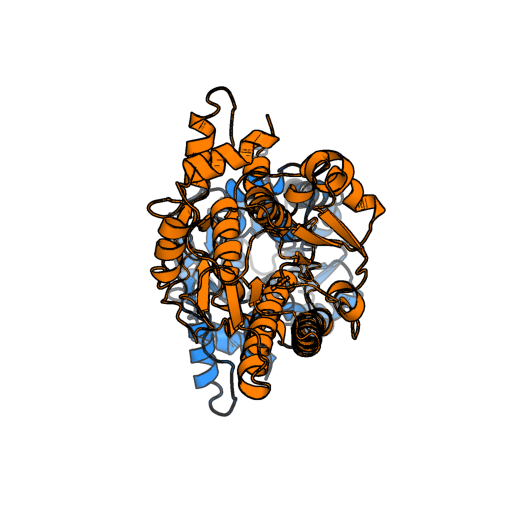1 98.31 199 PHE B C 1
ATOM 4047 O O . PHE B 1 199 ? -11.328 -33.938 -13.219 1 98.31 199 PHE B O 1
ATOM 4054 N N . VAL B 1 200 ? -9.094 -34.281 -13.188 1 98.12 200 VAL B N 1
ATOM 4055 C CA . VAL B 1 200 ? -8.859 -33.875 -11.812 1 98.12 200 VAL B CA 1
ATOM 4056 C C . VAL B 1 200 ? -8.312 -32.438 -11.797 1 98.12 200 VAL B C 1
ATOM 4058 O O . VAL B 1 200 ? -7.461 -32.094 -12.617 1 98.12 200 VAL B O 1
ATOM 4061 N N . LEU B 1 201 ? -8.875 -31.594 -10.883 1 98.62 201 LEU B N 1
ATOM 4062 C CA . LEU B 1 201 ? -8.352 -30.25 -10.672 1 98.62 201 LEU B CA 1
ATOM 4063 C C . LEU B 1 201 ? -7.625 -30.141 -9.336 1 98.62 201 LEU B C 1
ATOM 4065 O O . LEU B 1 201 ? -8.133 -30.625 -8.312 1 98.62 201 LEU B O 1
ATOM 4069 N N . ASN B 1 202 ? -6.43 -29.672 -9.328 1 98.69 202 ASN B N 1
ATOM 4070 C CA . ASN B 1 202 ? -5.738 -29.172 -8.141 1 98.69 202 ASN B CA 1
ATOM 4071 C C . ASN B 1 202 ? -5.371 -27.703 -8.289 1 98.69 202 ASN B C 1
ATOM 4073 O O . ASN B 1 202 ? -5.316 -27.188 -9.406 1 98.69 202 ASN B O 1
ATOM 4077 N N . VAL B 1 203 ? -5.238 -27 -7.168 1 98.62 203 VAL B N 1
ATOM 4078 C CA . VAL B 1 203 ? -4.879 -25.594 -7.16 1 98.62 203 VAL B CA 1
ATOM 4079 C C . VAL B 1 203 ? -3.586 -25.391 -6.371 1 98.62 203 VAL B C 1
ATOM 4081 O O . VAL B 1 203 ? -3.396 -26 -5.312 1 98.62 203 VAL B O 1
ATOM 4084 N N . VAL B 1 204 ? -2.654 -24.641 -6.891 1 98.75 204 VAL B N 1
ATOM 4085 C CA . VAL B 1 204 ? -1.45 -24.203 -6.191 1 98.75 204 VAL B CA 1
ATOM 4086 C C . VAL B 1 204 ? -1.517 -22.703 -5.938 1 98.75 204 VAL B C 1
ATOM 4088 O O . VAL B 1 204 ? -1.774 -21.922 -6.859 1 98.75 204 VAL B O 1
ATOM 4091 N N . SER B 1 205 ? -1.342 -22.281 -4.738 1 98.31 205 SER B N 1
ATOM 4092 C CA . SER B 1 205 ? -1.426 -20.891 -4.324 1 98.31 205 SER B CA 1
ATOM 4093 C C . SER B 1 205 ? -0.111 -20.406 -3.717 1 98.31 205 SER B C 1
ATOM 4095 O O . SER B 1 205 ? 0.086 -20.5 -2.502 1 98.31 205 SER B O 1
ATOM 4097 N N . PRO B 1 206 ? 0.734 -19.844 -4.512 1 98.12 206 PRO B N 1
ATOM 4098 C CA . PRO B 1 206 ? 2.025 -19.375 -4.008 1 98.12 206 PRO B CA 1
ATOM 4099 C C . PRO B 1 206 ? 1.909 -18.078 -3.203 1 98.12 206 PRO B C 1
ATOM 4101 O O . PRO B 1 206 ? 0.964 -17.312 -3.396 1 98.12 206 PRO B O 1
ATOM 4104 N N . PHE B 1 207 ? 2.844 -17.891 -2.275 1 97.44 207 PHE B N 1
ATOM 4105 C CA . PHE B 1 207 ? 3.07 -16.594 -1.63 1 97.44 207 PHE B CA 1
ATOM 4106 C C . PHE B 1 207 ? 4.121 -15.789 -2.385 1 97.44 207 PHE B C 1
ATOM 4108 O O . PHE B 1 207 ? 4.141 -15.789 -3.617 1 97.44 207 PHE B O 1
ATOM 4115 N N . THR B 1 208 ? 4.934 -14.922 -1.76 1 96.69 208 THR B N 1
ATOM 4116 C CA . THR B 1 208 ? 5.98 -14.164 -2.432 1 96.69 208 THR B CA 1
ATOM 4117 C C . THR B 1 208 ? 7.012 -15.094 -3.055 1 96.69 208 THR B C 1
ATOM 4119 O O . THR B 1 208 ? 7.891 -15.609 -2.359 1 96.69 208 THR B O 1
ATOM 4122 N N . THR B 1 209 ? 6.949 -15.227 -4.32 1 97.81 209 THR B N 1
ATOM 4123 C CA . THR B 1 209 ? 7.797 -16.188 -5.016 1 97.81 209 THR B CA 1
ATOM 4124 C C . THR B 1 209 ? 9.133 -15.547 -5.406 1 97.81 209 THR B C 1
ATOM 4126 O O . THR B 1 209 ? 9.156 -14.523 -6.094 1 97.81 209 THR B O 1
ATOM 4129 N N . LEU B 1 210 ? 10.203 -16.109 -4.93 1 97.69 210 LEU B N 1
ATOM 4130 C CA . LEU B 1 210 ? 11.57 -15.656 -5.188 1 97.69 210 LEU B CA 1
ATOM 4131 C C . LEU B 1 210 ? 12.398 -16.766 -5.82 1 97.69 210 LEU B C 1
ATOM 4133 O O . LEU B 1 210 ? 11.977 -17.922 -5.836 1 97.69 210 LEU B O 1
ATOM 4137 N N . GLY B 1 211 ? 13.531 -16.422 -6.383 1 97.56 211 GLY B N 1
ATOM 4138 C CA . GLY B 1 211 ? 14.422 -17.422 -6.953 1 97.56 211 GLY B CA 1
ATOM 4139 C C . GLY B 1 211 ? 14.93 -17.031 -8.328 1 97.56 211 GLY B C 1
ATOM 4140 O O . GLY B 1 211 ? 14.844 -15.875 -8.734 1 97.56 211 GLY B O 1
ATOM 4141 N N . ALA B 1 212 ? 15.438 -17.938 -9.039 1 96.81 212 ALA B N 1
ATOM 4142 C CA . ALA B 1 212 ? 16.172 -17.734 -10.281 1 96.81 212 ALA B CA 1
ATOM 4143 C C . ALA B 1 212 ? 15.281 -17.109 -11.352 1 96.81 212 ALA B C 1
ATOM 4145 O O . ALA B 1 212 ? 14.117 -17.484 -11.492 1 96.81 212 ALA B O 1
ATOM 4146 N N . LEU B 1 213 ? 15.82 -16.141 -12.023 1 95.88 213 LEU B N 1
ATOM 4147 C CA . LEU B 1 213 ? 15.203 -15.625 -13.242 1 95.88 213 LEU B CA 1
ATOM 4148 C C . LEU B 1 213 ? 15.711 -16.375 -14.469 1 95.88 213 LEU B C 1
ATOM 4150 O O . LEU B 1 213 ? 16.922 -16.547 -14.641 1 95.88 213 LEU B O 1
ATOM 4154 N N . LEU B 1 214 ? 14.797 -16.828 -15.297 1 95.5 214 LEU B N 1
ATOM 4155 C CA . LEU B 1 214 ? 15.211 -17.578 -16.484 1 95.5 214 LEU B CA 1
ATOM 4156 C C . LEU B 1 214 ? 15.211 -16.672 -17.719 1 95.5 214 LEU B C 1
ATOM 4158 O O . LEU B 1 214 ? 15.68 -17.078 -18.781 1 95.5 214 LEU B O 1
ATOM 4162 N N . HIS B 1 215 ? 14.727 -15.5 -17.609 1 94.88 215 HIS B N 1
ATOM 4163 C CA . HIS B 1 215 ? 14.695 -14.461 -18.625 1 94.88 215 HIS B CA 1
ATOM 4164 C C . HIS B 1 215 ? 14.656 -13.07 -18 1 94.88 215 HIS B C 1
ATOM 4166 O O . HIS B 1 215 ? 14.078 -12.891 -16.922 1 94.88 215 HIS B O 1
ATOM 4172 N N . PRO B 1 216 ? 15.211 -12.039 -18.625 1 92.44 216 PRO B N 1
ATOM 4173 C CA . PRO B 1 216 ? 15.203 -10.695 -18.047 1 92.44 216 PRO B CA 1
ATOM 4174 C C . PRO B 1 216 ? 13.797 -10.172 -17.781 1 92.44 216 PRO B C 1
ATOM 4176 O O . PRO B 1 216 ? 13.594 -9.398 -16.844 1 92.44 216 PRO B O 1
ATOM 4179 N N . SER B 1 217 ? 12.867 -10.617 -18.516 1 91.25 217 SER B N 1
ATOM 4180 C CA . SER B 1 217 ? 11.5 -10.125 -18.359 1 91.25 217 SER B CA 1
ATOM 4181 C C . SER B 1 217 ? 10.883 -10.617 -17.062 1 91.25 217 SER B C 1
ATOM 4183 O O . SER B 1 217 ? 9.852 -10.094 -16.625 1 91.25 217 SER B O 1
ATOM 4185 N N . HIS B 1 218 ? 11.5 -11.578 -16.406 1 93.38 218 HIS B N 1
ATOM 4186 C CA . HIS B 1 218 ? 10.977 -12.133 -15.164 1 93.38 218 HIS B CA 1
ATOM 4187 C C . HIS B 1 218 ? 11.195 -11.172 -14 1 93.38 218 HIS B C 1
ATOM 4189 O O . HIS B 1 218 ? 10.672 -11.383 -12.906 1 93.38 218 HIS B O 1
ATOM 4195 N N . GLN B 1 219 ? 11.836 -10.016 -14.211 1 89.69 219 GLN B N 1
ATOM 4196 C CA . GLN B 1 219 ? 12.141 -9.039 -13.164 1 89.69 219 GLN B CA 1
ATOM 4197 C C . GLN B 1 219 ? 10.914 -8.211 -12.812 1 89.69 219 GLN B C 1
ATOM 4199 O O . GLN B 1 219 ? 10.883 -7.551 -11.773 1 89.69 219 GLN B O 1
ATOM 4204 N N . ARG B 1 220 ? 9.875 -8.195 -13.594 1 80.75 220 ARG B N 1
ATOM 4205 C CA . ARG B 1 220 ? 8.703 -7.355 -13.383 1 80.75 220 ARG B CA 1
ATOM 4206 C C . ARG B 1 220 ? 7.875 -7.855 -12.203 1 80.75 220 ARG B C 1
ATOM 4208 O O . ARG B 1 220 ? 7.109 -7.094 -11.609 1 80.75 220 ARG B O 1
ATOM 4215 N N . GLY B 1 221 ? 8.07 -8.898 -11.641 1 83.38 221 GLY B N 1
ATOM 4216 C CA . GLY B 1 221 ? 7.348 -9.461 -10.516 1 83.38 221 GLY B CA 1
ATOM 4217 C C . GLY B 1 221 ? 8.203 -9.625 -9.273 1 83.38 221 GLY B C 1
ATOM 4218 O O . GLY B 1 221 ? 9.195 -8.914 -9.102 1 83.38 221 GLY B O 1
ATOM 4219 N N . THR B 1 222 ? 7.762 -10.398 -8.391 1 90.88 222 THR B N 1
ATOM 4220 C CA . THR B 1 222 ? 8.414 -10.578 -7.094 1 90.88 222 THR B CA 1
ATOM 4221 C C . THR B 1 222 ? 9.859 -11.031 -7.273 1 90.88 222 THR B C 1
ATOM 4223 O O . THR B 1 222 ? 10.711 -10.734 -6.434 1 90.88 222 THR B O 1
ATOM 4226 N N . ALA B 1 223 ? 10.133 -11.68 -8.352 1 92.31 223 ALA B N 1
ATOM 4227 C CA . ALA B 1 223 ? 11.492 -12.141 -8.609 1 92.31 223 ALA B CA 1
ATOM 4228 C C . ALA B 1 223 ? 12.453 -10.969 -8.758 1 92.31 223 ALA B C 1
ATOM 4230 O O . ALA B 1 223 ? 13.664 -11.117 -8.562 1 92.31 223 ALA B O 1
ATOM 4231 N N . GLY B 1 224 ? 11.938 -9.828 -9.18 1 92.12 224 GLY B N 1
ATOM 4232 C CA . GLY B 1 224 ? 12.766 -8.656 -9.391 1 92.12 224 GLY B CA 1
ATOM 4233 C C . GLY B 1 224 ? 13.07 -7.895 -8.117 1 92.12 224 GLY B C 1
ATOM 4234 O O . GLY B 1 224 ? 13.93 -7.016 -8.094 1 92.12 224 GLY B O 1
ATOM 4235 N N . MET B 1 225 ? 12.461 -8.273 -7.055 1 93.25 225 MET B N 1
ATOM 4236 C CA . MET B 1 225 ? 12.57 -7.496 -5.824 1 93.25 225 MET B CA 1
ATOM 4237 C C . MET B 1 225 ? 13.953 -7.648 -5.199 1 93.25 225 MET B C 1
ATOM 4239 O O . MET B 1 225 ? 14.508 -6.68 -4.676 1 93.25 225 MET B O 1
ATOM 4243 N N . VAL B 1 226 ? 14.547 -8.844 -5.301 1 95.94 226 VAL B N 1
ATOM 4244 C CA . VAL B 1 226 ? 15.859 -9.078 -4.703 1 95.94 226 VAL B CA 1
ATOM 4245 C C . VAL B 1 226 ? 16.922 -8.297 -5.473 1 95.94 226 VAL B C 1
ATOM 4247 O O . VAL B 1 226 ? 17.703 -7.547 -4.883 1 95.94 226 VAL B O 1
ATOM 4250 N N . PRO B 1 227 ? 16.953 -8.375 -6.793 1 94 227 PRO B N 1
ATOM 4251 C CA . PRO B 1 227 ? 17.906 -7.547 -7.527 1 94 227 PRO B CA 1
ATOM 4252 C C . PRO B 1 227 ? 17.688 -6.051 -7.312 1 94 227 PRO B C 1
ATOM 4254 O O . PRO B 1 227 ? 18.656 -5.285 -7.258 1 94 227 PRO B O 1
ATOM 4257 N N . ALA B 1 228 ? 16.469 -5.641 -7.273 1 91.31 228 ALA B N 1
ATOM 4258 C CA . ALA B 1 228 ? 16.188 -4.23 -7.031 1 91.31 228 ALA B CA 1
ATOM 4259 C C . ALA B 1 228 ? 16.734 -3.779 -5.684 1 91.31 228 ALA B C 1
ATOM 4261 O O . ALA B 1 228 ? 17.344 -2.711 -5.578 1 91.31 228 ALA B O 1
ATOM 4262 N N . LEU B 1 229 ? 16.562 -4.617 -4.703 1 93.56 229 LEU B N 1
ATOM 4263 C CA . LEU B 1 229 ? 17.078 -4.336 -3.367 1 93.56 229 LEU B CA 1
ATOM 4264 C C . LEU B 1 229 ? 18.609 -4.266 -3.381 1 93.56 229 LEU B C 1
ATOM 4266 O O . LEU B 1 229 ? 19.203 -3.395 -2.738 1 93.56 229 LEU B O 1
ATOM 4270 N N . PHE B 1 230 ? 19.219 -5.094 -4.098 1 94.62 230 PHE B N 1
ATOM 4271 C CA . PHE B 1 230 ? 20.672 -5.113 -4.238 1 94.62 230 PHE B CA 1
ATOM 4272 C C . PHE B 1 230 ? 21.172 -3.801 -4.836 1 94.62 230 PHE B C 1
ATOM 4274 O O . PHE B 1 230 ? 22.234 -3.305 -4.453 1 94.62 230 PHE B O 1
ATOM 4281 N N . LYS B 1 231 ? 20.375 -3.25 -5.73 1 91.69 231 LYS B N 1
ATOM 4282 C CA . LYS B 1 231 ? 20.75 -2.008 -6.398 1 91.69 231 LYS B CA 1
ATOM 4283 C C . LYS B 1 231 ? 20.328 -0.793 -5.578 1 91.69 231 LYS B C 1
ATOM 4285 O O . LYS B 1 231 ? 20.469 0.346 -6.027 1 91.69 231 LYS B O 1
ATOM 4290 N N . GLY B 1 232 ? 19.672 -1.059 -4.453 1 90.69 232 GLY B N 1
ATOM 4291 C CA . GLY B 1 232 ? 19.359 0.022 -3.531 1 90.69 232 GLY B CA 1
ATOM 4292 C C . GLY B 1 232 ? 17.938 0.522 -3.666 1 90.69 232 GLY B C 1
ATOM 4293 O O . GLY B 1 232 ? 17.562 1.526 -3.055 1 90.69 232 GLY B O 1
ATOM 4294 N N . ASP B 1 233 ? 17.188 -0.161 -4.441 1 90.38 233 ASP B N 1
ATOM 4295 C CA . ASP B 1 233 ? 15.781 0.218 -4.594 1 90.38 233 ASP B CA 1
ATOM 4296 C C . ASP B 1 233 ? 14.914 -0.447 -3.527 1 90.38 233 ASP B C 1
ATOM 4298 O O . ASP B 1 233 ? 14.578 -1.628 -3.639 1 90.38 233 ASP B O 1
ATOM 4302 N N . THR B 1 234 ? 14.453 0.359 -2.549 1 90.75 234 THR B N 1
ATOM 4303 C CA . THR B 1 234 ? 13.656 -0.178 -1.447 1 90.75 234 THR B CA 1
ATOM 4304 C C . THR B 1 234 ? 12.188 0.189 -1.61 1 90.75 234 THR B C 1
ATOM 4306 O O . THR B 1 234 ? 11.391 -0.013 -0.694 1 90.75 234 THR B O 1
ATOM 4309 N N . SER B 1 235 ? 11.766 0.719 -2.721 1 84.94 235 SER B N 1
ATOM 4310 C CA . SER B 1 235 ? 10.43 1.276 -2.908 1 84.94 235 SER B CA 1
ATOM 4311 C C . SER B 1 235 ? 9.352 0.208 -2.738 1 84.94 235 SER B C 1
ATOM 4313 O O . SER B 1 235 ? 8.312 0.457 -2.127 1 84.94 235 SER B O 1
ATOM 4315 N N . GLN B 1 236 ? 9.602 -0.997 -3.184 1 84.19 236 GLN B N 1
ATOM 4316 C CA . GLN B 1 236 ? 8.594 -2.049 -3.131 1 84.19 236 GLN B CA 1
ATOM 4317 C C . GLN B 1 236 ? 8.562 -2.717 -1.759 1 84.19 236 GLN B C 1
ATOM 4319 O O . GLN B 1 236 ? 7.516 -3.182 -1.31 1 84.19 236 GLN B O 1
ATOM 4324 N N . VAL B 1 237 ? 9.703 -2.705 -1.104 1 89.19 237 VAL B N 1
ATOM 4325 C CA . VAL B 1 237 ? 9.812 -3.533 0.092 1 89.19 237 VAL B CA 1
ATOM 4326 C C . VAL B 1 237 ? 9.555 -2.686 1.335 1 89.19 237 VAL B C 1
ATOM 4328 O O . VAL B 1 237 ? 9.273 -3.219 2.41 1 89.19 237 VAL B O 1
ATOM 4331 N N . SER B 1 238 ? 9.633 -1.369 1.205 1 86.5 238 SER B N 1
ATOM 4332 C CA . SER B 1 238 ? 9.492 -0.491 2.361 1 86.5 238 SER B CA 1
ATOM 4333 C C . SER B 1 238 ? 8.062 -0.515 2.9 1 86.5 238 SER B C 1
ATOM 4335 O O . SER B 1 238 ? 7.844 -0.31 4.098 1 86.5 238 SER B O 1
ATOM 4337 N N . MET B 1 239 ? 7.113 -0.841 2.023 1 80.81 239 MET B N 1
ATOM 4338 C CA . MET B 1 239 ? 5.719 -0.855 2.453 1 80.81 239 MET B CA 1
ATOM 4339 C C . MET B 1 239 ? 5.289 -2.26 2.865 1 80.81 239 MET B C 1
ATOM 4341 O O . MET B 1 239 ? 4.242 -2.434 3.49 1 80.81 239 MET B O 1
ATOM 4345 N N . MET B 1 240 ? 6.066 -3.24 2.531 1 85.94 240 MET B N 1
ATOM 4346 C CA . MET B 1 240 ? 5.82 -4.637 2.873 1 85.94 240 MET B CA 1
ATOM 4347 C C . MET B 1 240 ? 7.098 -5.316 3.354 1 85.94 240 MET B C 1
ATOM 4349 O O . MET B 1 240 ? 7.566 -6.273 2.736 1 85.94 240 MET B O 1
ATOM 4353 N N . PRO B 1 241 ? 7.484 -4.906 4.535 1 87.06 241 PRO B N 1
ATOM 4354 C CA . PRO B 1 241 ? 8.82 -5.32 4.961 1 87.06 241 PRO B CA 1
ATOM 4355 C C . PRO B 1 241 ? 8.875 -6.773 5.426 1 87.06 241 PRO B C 1
ATOM 4357 O O . PRO B 1 241 ? 9.961 -7.344 5.566 1 87.06 241 PRO B O 1
ATOM 4360 N N . SER B 1 242 ? 7.766 -7.324 5.762 1 91 242 SER B N 1
ATOM 4361 C CA . SER B 1 242 ? 7.719 -8.703 6.242 1 91 242 SER B CA 1
ATOM 4362 C C . SER B 1 242 ? 6.625 -9.492 5.535 1 91 242 SER B C 1
ATOM 4364 O O . SER B 1 242 ? 5.469 -9.055 5.48 1 91 242 SER B O 1
ATOM 4366 N N . LEU B 1 243 ? 7 -10.656 4.992 1 93.06 243 LEU B N 1
ATOM 4367 C CA . LEU B 1 243 ? 6.102 -11.539 4.254 1 93.06 243 LEU B CA 1
ATOM 4368 C C . LEU B 1 243 ? 6.488 -13 4.453 1 93.06 243 LEU B C 1
ATOM 4370 O O . LEU B 1 243 ? 7.23 -13.328 5.383 1 93.06 243 LEU B O 1
ATOM 4374 N N . ILE B 1 244 ? 5.867 -13.898 3.758 1 96.94 244 ILE B N 1
ATOM 4375 C CA . ILE B 1 244 ? 6.289 -15.289 3.609 1 96.94 244 ILE B CA 1
ATOM 4376 C C . ILE B 1 244 ? 6.848 -15.516 2.205 1 96.94 244 ILE B C 1
ATOM 4378 O O . ILE B 1 244 ? 6.27 -15.047 1.22 1 96.94 244 ILE B O 1
ATOM 4382 N N . TYR B 1 245 ? 8.047 -16.094 2.1 1 97.56 245 TYR B N 1
ATOM 4383 C CA . TYR B 1 245 ? 8.602 -16.359 0.777 1 97.56 245 TYR B CA 1
ATOM 4384 C C . TYR B 1 245 ? 8.344 -17.812 0.366 1 97.56 245 TYR B C 1
ATOM 4386 O O . TYR B 1 245 ? 7.965 -18.641 1.195 1 97.56 245 TYR B O 1
ATOM 4394 N N . VAL B 1 246 ? 8.5 -18.109 -0.887 1 98.69 246 VAL B N 1
ATOM 4395 C CA . VAL B 1 246 ? 8.617 -19.469 -1.422 1 98.69 246 VAL B CA 1
ATOM 4396 C C . VAL B 1 246 ? 9.539 -19.453 -2.641 1 98.69 246 VAL B C 1
ATOM 4398 O O . VAL B 1 246 ? 9.539 -18.5 -3.424 1 98.69 246 VAL B O 1
ATOM 4401 N N . SER B 1 247 ? 10.312 -20.5 -2.752 1 98.69 247 SER B N 1
ATOM 4402 C CA . SER B 1 247 ? 11.172 -20.641 -3.92 1 98.69 247 SER B CA 1
ATOM 4403 C C . SER B 1 247 ? 10.367 -20.969 -5.168 1 98.69 247 SER B C 1
ATOM 4405 O O . SER B 1 247 ? 9.477 -21.828 -5.133 1 98.69 247 SER B O 1
ATOM 4407 N N . VAL B 1 248 ? 10.742 -20.297 -6.273 1 98.38 248 VAL B N 1
AT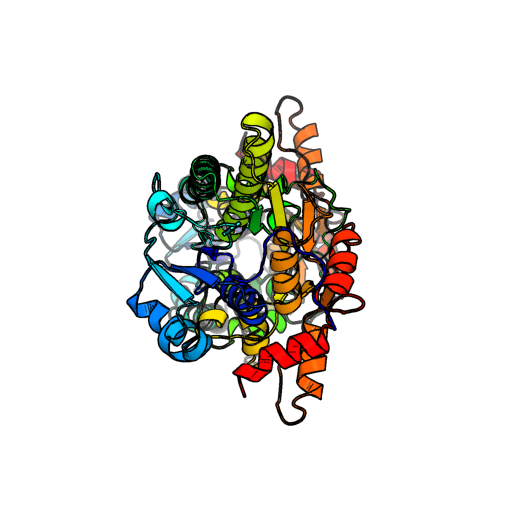OM 4408 C CA . VAL B 1 248 ? 10.055 -20.562 -7.531 1 98.38 248 VAL B CA 1
ATOM 4409 C C . VAL B 1 248 ? 10.258 -22.016 -7.941 1 98.38 248 VAL B C 1
ATOM 4411 O O . VAL B 1 248 ? 9.375 -22.625 -8.547 1 98.38 248 VAL B O 1
ATOM 4414 N N . LYS B 1 249 ? 11.359 -22.625 -7.598 1 98.31 249 LYS B N 1
ATOM 4415 C CA . LYS B 1 249 ? 11.617 -24.031 -7.91 1 98.31 249 LYS B CA 1
ATOM 4416 C C . LYS B 1 249 ? 10.68 -24.953 -7.133 1 98.31 249 LYS B C 1
ATOM 4418 O O . LYS B 1 249 ? 10.188 -25.953 -7.668 1 98.31 249 LYS B O 1
ATOM 4423 N N . ASP B 1 250 ? 10.461 -24.578 -5.859 1 98.88 250 ASP B N 1
ATOM 4424 C CA . ASP B 1 250 ? 9.477 -25.344 -5.094 1 98.88 250 ASP B CA 1
ATOM 4425 C C . ASP B 1 250 ? 8.086 -25.203 -5.703 1 98.88 250 ASP B C 1
ATOM 4427 O O . ASP B 1 250 ? 7.352 -26.188 -5.809 1 98.88 250 ASP B O 1
ATOM 4431 N N . VAL B 1 251 ? 7.73 -23.969 -6.082 1 98.88 251 VAL B N 1
ATOM 4432 C CA . VAL B 1 251 ? 6.434 -23.734 -6.703 1 98.88 251 VAL B CA 1
ATOM 4433 C C . VAL B 1 251 ? 6.297 -24.562 -7.973 1 98.88 251 VAL B C 1
ATOM 4435 O O . VAL B 1 251 ? 5.246 -25.156 -8.219 1 98.88 251 VAL B O 1
ATOM 4438 N N . ALA B 1 252 ? 7.32 -24.641 -8.758 1 98.88 252 ALA B N 1
ATOM 4439 C CA . ALA B 1 252 ? 7.305 -25.406 -10 1 98.88 252 ALA B CA 1
ATOM 4440 C C . ALA B 1 252 ? 7.113 -26.891 -9.734 1 98.88 252 ALA B C 1
ATOM 4442 O O . ALA B 1 252 ? 6.305 -27.547 -10.391 1 98.88 252 ALA B O 1
ATOM 4443 N N . VAL B 1 253 ? 7.824 -27.391 -8.75 1 98.69 253 VAL B N 1
ATOM 4444 C CA . VAL B 1 253 ? 7.711 -28.812 -8.398 1 98.69 253 VAL B CA 1
ATOM 4445 C C . VAL B 1 253 ? 6.285 -29.109 -7.941 1 98.69 253 VAL B C 1
ATOM 4447 O O . VAL B 1 253 ? 5.727 -30.156 -8.281 1 98.69 253 VAL B O 1
ATOM 4450 N N . LEU B 1 254 ? 5.723 -28.203 -7.188 1 98.88 254 LEU B N 1
ATOM 4451 C CA . LEU B 1 254 ? 4.363 -28.422 -6.699 1 98.88 254 LEU B CA 1
ATOM 4452 C C . LEU B 1 254 ? 3.365 -28.422 -7.852 1 98.88 254 LEU B C 1
ATOM 4454 O O . LEU B 1 254 ? 2.367 -29.156 -7.805 1 98.88 254 LEU B O 1
ATOM 4458 N N . HIS B 1 255 ? 3.611 -27.625 -8.883 1 98.88 255 HIS B N 1
ATOM 4459 C CA . HIS B 1 255 ? 2.756 -27.672 -10.062 1 98.88 255 HIS B CA 1
ATOM 4460 C C . HIS B 1 255 ? 2.885 -29.016 -10.789 1 98.88 255 HIS B C 1
ATOM 4462 O O . HIS B 1 255 ? 1.883 -29.594 -11.211 1 98.88 255 HIS B O 1
ATOM 4468 N N . VAL B 1 256 ? 4.102 -29.516 -10.914 1 98.69 256 VAL B N 1
ATOM 4469 C CA . VAL B 1 256 ? 4.34 -30.812 -11.531 1 98.69 256 VAL B CA 1
ATOM 4470 C C . VAL B 1 256 ? 3.625 -31.906 -10.734 1 98.69 256 VAL B C 1
ATOM 4472 O O . VAL B 1 256 ? 2.908 -32.719 -11.305 1 98.69 256 VAL B O 1
ATOM 4475 N N . ALA B 1 257 ? 3.805 -31.828 -9.461 1 98.69 257 ALA B N 1
ATOM 4476 C CA . ALA B 1 257 ? 3.207 -32.844 -8.586 1 98.69 257 ALA B CA 1
ATOM 4477 C C . ALA B 1 257 ? 1.683 -32.781 -8.641 1 98.69 257 ALA B C 1
ATOM 4479 O O . ALA B 1 257 ? 1.009 -33.812 -8.586 1 98.69 257 ALA B O 1
ATOM 4480 N N . ALA B 1 258 ? 1.155 -31.547 -8.711 1 98.62 258 ALA B N 1
ATOM 4481 C CA . ALA B 1 258 ? -0.292 -31.359 -8.766 1 98.62 258 ALA B CA 1
ATOM 4482 C C . ALA B 1 258 ? -0.892 -32.031 -9.984 1 98.62 258 ALA B C 1
ATOM 4484 O O . ALA B 1 258 ? -2.072 -32.406 -9.992 1 98.62 258 ALA B O 1
ATOM 4485 N N . ILE B 1 259 ? -0.111 -32.25 -11.016 1 98.62 259 ILE B N 1
ATOM 4486 C CA . ILE B 1 259 ? -0.558 -32.906 -12.242 1 98.62 259 ILE B CA 1
ATOM 4487 C C . ILE B 1 259 ? -0.221 -34.375 -12.188 1 98.62 259 ILE B C 1
ATOM 4489 O O . ILE B 1 259 ? -1.039 -35.219 -12.562 1 98.62 259 ILE B O 1
ATOM 4493 N N . LEU B 1 260 ? 0.919 -34.781 -11.617 1 98.44 260 LEU B N 1
ATOM 4494 C CA . LEU B 1 260 ? 1.453 -36.125 -11.852 1 98.44 260 LEU B CA 1
ATOM 4495 C C . LEU B 1 260 ? 1.198 -37.031 -10.648 1 98.44 260 LEU B C 1
ATOM 4497 O O . LEU B 1 260 ? 1.259 -38.25 -10.758 1 98.44 260 LEU B O 1
ATOM 4501 N N . ASP B 1 261 ? 1.014 -36.438 -9.469 1 98.19 261 ASP B N 1
ATOM 4502 C CA . ASP B 1 261 ? 0.904 -37.281 -8.273 1 98.19 261 ASP B CA 1
ATOM 4503 C C . ASP B 1 261 ? -0.444 -38 -8.227 1 98.19 261 ASP B C 1
ATOM 4505 O O . ASP B 1 261 ? -1.495 -37.344 -8.266 1 98.19 261 ASP B O 1
ATOM 4509 N N . LYS B 1 262 ? -0.462 -39.312 -8.086 1 96 262 LYS B N 1
ATOM 4510 C CA . LYS B 1 262 ? -1.669 -40.125 -8.133 1 96 262 LYS B CA 1
ATOM 4511 C C . LYS B 1 262 ? -2.482 -39.969 -6.852 1 96 262 LYS B C 1
ATOM 4513 O O . LYS B 1 262 ? -3.67 -40.312 -6.824 1 96 262 LYS B O 1
ATOM 4518 N N . ASP B 1 263 ? -1.858 -39.438 -5.852 1 95.19 263 ASP B N 1
ATOM 4519 C CA . ASP B 1 263 ? -2.486 -39.469 -4.531 1 95.19 263 ASP B CA 1
ATOM 4520 C C . ASP B 1 263 ? -3.174 -38.125 -4.23 1 95.19 263 ASP B C 1
ATOM 4522 O O . ASP B 1 263 ? -3.736 -37.969 -3.146 1 95.19 263 ASP B O 1
ATOM 4526 N N . ILE B 1 264 ? -3.127 -37.156 -5.129 1 93.31 264 ILE B N 1
ATOM 4527 C CA . ILE B 1 264 ? -3.785 -35.906 -4.801 1 93.31 264 ILE B CA 1
ATOM 4528 C C . ILE B 1 264 ? -4.879 -35.625 -5.824 1 93.31 264 ILE B C 1
ATOM 4530 O O . ILE B 1 264 ? -4.691 -35.844 -7.023 1 93.31 264 ILE B O 1
ATOM 4534 N N . LYS B 1 265 ? -6.008 -35.312 -5.324 1 96.06 265 LYS B N 1
ATOM 4535 C CA . LYS B 1 265 ? -7.199 -34.906 -6.074 1 96.06 265 LYS B CA 1
ATOM 4536 C C . LYS B 1 265 ? -7.93 -33.75 -5.379 1 96.06 265 LYS B C 1
ATOM 4538 O O . LYS B 1 265 ? -8.18 -33.812 -4.172 1 96.06 265 LYS B O 1
ATOM 4543 N N . GLU B 1 266 ? -8.211 -32.719 -6.184 1 97.44 266 GLU B N 1
ATOM 4544 C CA . GLU B 1 266 ? -8.984 -31.562 -5.711 1 97.44 266 GLU B CA 1
ATOM 4545 C C . GLU B 1 266 ? -8.344 -30.938 -4.477 1 97.44 266 GLU B C 1
ATOM 4547 O O . GLU B 1 266 ? -9.031 -30.641 -3.5 1 97.44 266 GLU B O 1
ATOM 4552 N N . GLU B 1 267 ? -7.035 -30.844 -4.512 1 97.62 267 GLU B N 1
ATOM 4553 C CA . GLU B 1 267 ? -6.281 -30.219 -3.43 1 97.62 267 GLU B CA 1
ATOM 4554 C C . GLU B 1 267 ? -6.078 -28.734 -3.689 1 97.62 267 GLU B C 1
ATOM 4556 O O . GLU B 1 267 ? -5.887 -28.312 -4.836 1 97.62 267 GLU B O 1
ATOM 4561 N N . ARG B 1 268 ? -6.23 -27.938 -2.607 1 97.81 268 ARG B N 1
ATOM 4562 C CA . ARG B 1 268 ? -5.816 -26.547 -2.576 1 97.81 268 ARG B CA 1
ATOM 4563 C C . ARG B 1 268 ? -4.48 -26.375 -1.857 1 97.81 268 ARG B C 1
ATOM 4565 O O . ARG B 1 268 ? -4.441 -26.25 -0.632 1 97.81 268 ARG B O 1
ATOM 4572 N N . ILE B 1 269 ? -3.416 -26.391 -2.635 1 98.19 269 ILE B N 1
ATOM 4573 C CA . ILE B 1 269 ? -2.068 -26.453 -2.082 1 98.19 269 ILE B CA 1
ATOM 4574 C C . ILE B 1 269 ? -1.549 -25.031 -1.848 1 98.19 269 ILE B C 1
ATOM 4576 O O . ILE B 1 269 ? -1.345 -24.266 -2.799 1 98.19 269 ILE B O 1
ATOM 4580 N N . GLN B 1 270 ? -1.384 -24.688 -0.588 1 97.81 270 GLN B N 1
ATOM 4581 C CA . GLN B 1 270 ? -0.729 -23.438 -0.247 1 97.81 270 GLN B CA 1
ATOM 4582 C C . GLN B 1 270 ? 0.791 -23.578 -0.283 1 97.81 270 GLN B C 1
ATOM 4584 O O . GLN B 1 270 ? 1.363 -24.359 0.473 1 97.81 270 GLN B O 1
ATOM 4589 N N . ALA B 1 271 ? 1.414 -22.844 -1.177 1 98.38 271 ALA B N 1
ATOM 4590 C CA . ALA B 1 271 ? 2.871 -22.859 -1.271 1 98.38 271 ALA B CA 1
ATOM 4591 C C . ALA B 1 271 ? 3.488 -21.703 -0.485 1 98.38 271 ALA B C 1
ATOM 4593 O O . ALA B 1 271 ? 3.83 -20.672 -1.058 1 98.38 271 ALA B O 1
ATOM 4594 N N . TRP B 1 272 ? 3.621 -21.938 0.825 1 97.56 272 TRP B N 1
ATOM 4595 C CA . TRP B 1 272 ? 4.164 -20.984 1.787 1 97.56 272 TRP B CA 1
ATOM 4596 C C . TRP B 1 272 ? 5.414 -21.531 2.461 1 97.56 272 TRP B C 1
ATOM 4598 O O . TRP B 1 272 ? 5.332 -22.484 3.248 1 97.56 272 TRP B O 1
ATOM 4608 N N . ALA B 1 273 ? 6.488 -21.094 2.201 1 97.88 273 ALA B N 1
ATOM 4609 C CA . ALA B 1 273 ? 7.664 -21.562 2.934 1 97.88 273 ALA B CA 1
ATOM 4610 C C . ALA B 1 273 ? 7.719 -20.938 4.332 1 97.88 273 ALA B C 1
ATOM 4612 O O . ALA B 1 273 ? 6.867 -21.234 5.172 1 97.88 273 ALA B O 1
ATOM 4613 N N . THR B 1 274 ? 8.672 -19.984 4.586 1 96.31 274 THR B N 1
ATOM 4614 C CA . THR B 1 274 ? 8.82 -19.406 5.922 1 96.31 274 THR B CA 1
ATOM 4615 C C . THR B 1 274 ? 8.648 -17.891 5.891 1 96.31 274 THR B C 1
ATOM 4617 O O . THR B 1 274 ? 8.992 -17.25 4.902 1 96.31 274 THR B O 1
ATOM 4620 N N . ALA B 1 275 ? 8.094 -17.438 7.016 1 95.69 275 ALA B N 1
ATOM 4621 C CA . ALA B 1 275 ? 8.055 -15.992 7.191 1 95.69 275 ALA B CA 1
ATOM 4622 C C . ALA B 1 275 ? 9.461 -15.398 7.156 1 95.69 275 ALA B C 1
ATOM 4624 O O . ALA B 1 275 ? 10.414 -16 7.641 1 95.69 275 ALA B O 1
ATOM 4625 N N . PHE B 1 276 ? 9.586 -14.188 6.562 1 94.94 276 PHE B N 1
ATOM 4626 C CA . PHE B 1 276 ? 10.859 -13.492 6.5 1 94.94 276 PHE B CA 1
ATOM 4627 C C . PHE B 1 276 ? 10.656 -11.984 6.523 1 94.94 276 PHE B C 1
ATOM 4629 O O . PHE B 1 276 ? 9.531 -11.5 6.398 1 94.94 276 PHE B O 1
ATOM 4636 N N . ASN B 1 277 ? 11.773 -11.305 6.812 1 93.5 277 ASN B N 1
ATOM 4637 C CA . ASN B 1 277 ? 11.906 -9.859 6.664 1 93.5 277 ASN B CA 1
ATOM 4638 C C . ASN B 1 277 ? 12.938 -9.5 5.598 1 93.5 277 ASN B C 1
ATOM 4640 O O . ASN B 1 277 ? 13.922 -10.211 5.414 1 93.5 277 ASN B O 1
ATOM 4644 N N . TRP B 1 278 ? 12.68 -8.438 4.93 1 95.94 278 TRP B N 1
ATOM 4645 C CA . TRP B 1 278 ? 13.617 -8.062 3.875 1 95.94 278 TRP B CA 1
ATOM 4646 C C . TRP B 1 278 ? 14.992 -7.75 4.449 1 95.94 278 TRP B C 1
ATOM 4648 O O . TRP B 1 278 ? 15.992 -7.785 3.734 1 95.94 278 TRP B O 1
ATOM 4658 N N . ASN B 1 279 ? 15.094 -7.457 5.754 1 96.12 279 ASN B N 1
ATOM 4659 C CA . ASN B 1 279 ? 16.391 -7.34 6.41 1 96.12 279 ASN B CA 1
ATOM 4660 C C . ASN B 1 279 ? 17.141 -8.672 6.426 1 96.12 279 ASN B C 1
ATOM 4662 O O . ASN B 1 279 ? 18.359 -8.703 6.414 1 96.12 279 ASN B O 1
ATOM 4666 N N . ASP B 1 280 ? 16.359 -9.797 6.473 1 97.5 280 ASP B N 1
ATOM 4667 C CA . ASP B 1 280 ? 16.984 -11.109 6.32 1 97.5 280 ASP B CA 1
ATOM 4668 C C . ASP B 1 280 ? 17.672 -11.234 4.961 1 97.5 280 ASP B C 1
ATOM 4670 O O . ASP B 1 280 ? 18.766 -11.773 4.863 1 97.5 280 ASP B O 1
ATOM 4674 N N . VAL B 1 281 ? 17 -10.766 3.938 1 97.94 281 VAL B N 1
ATOM 4675 C CA . VAL B 1 281 ? 17.547 -10.797 2.584 1 97.94 281 VAL B CA 1
ATOM 4676 C C . VAL B 1 281 ? 18.781 -9.898 2.504 1 97.94 281 VAL B C 1
ATOM 4678 O O . VAL B 1 281 ? 19.797 -10.289 1.924 1 97.94 281 VAL B O 1
ATOM 4681 N N . LEU B 1 282 ? 18.672 -8.664 3.104 1 97.5 282 LEU B N 1
ATOM 4682 C CA . LEU B 1 282 ? 19.828 -7.766 3.133 1 97.5 282 LEU B CA 1
ATOM 4683 C C . LEU B 1 282 ? 21.016 -8.43 3.807 1 97.5 282 LEU B C 1
ATOM 4685 O O . LEU B 1 282 ? 22.156 -8.312 3.326 1 97.5 282 LEU B O 1
ATOM 4689 N N . ALA B 1 283 ? 20.812 -9.109 4.906 1 98 283 ALA B N 1
ATOM 4690 C CA . ALA B 1 283 ? 21.891 -9.812 5.613 1 98 283 ALA B CA 1
ATOM 4691 C C . ALA B 1 283 ? 22.531 -10.875 4.727 1 98 283 ALA B C 1
ATOM 4693 O O . ALA B 1 283 ? 23.75 -11.008 4.699 1 98 283 ALA B O 1
ATOM 4694 N N . ILE B 1 284 ? 21.734 -11.617 4.039 1 98.25 284 ILE B N 1
ATOM 4695 C CA . ILE B 1 284 ? 22.219 -12.648 3.127 1 98.25 284 ILE B CA 1
ATOM 4696 C C . ILE B 1 284 ? 23.047 -12 2.02 1 98.25 284 ILE B C 1
ATOM 4698 O O . ILE B 1 284 ? 24.156 -12.461 1.708 1 98.25 284 ILE B O 1
ATOM 4702 N N . LEU B 1 285 ? 22.516 -10.922 1.414 1 97.94 285 LEU B N 1
ATOM 4703 C CA . LEU B 1 285 ? 23.219 -10.234 0.334 1 97.94 285 LEU B CA 1
ATOM 4704 C C . LEU B 1 285 ? 24.562 -9.711 0.81 1 97.94 285 LEU B C 1
ATOM 4706 O O . LEU B 1 285 ? 25.562 -9.781 0.079 1 97.94 285 LEU B O 1
ATOM 4710 N N . ARG B 1 286 ? 24.609 -9.148 2.029 1 97.81 286 ARG B N 1
ATOM 4711 C CA . ARG B 1 286 ? 25.859 -8.633 2.582 1 97.81 286 ARG B CA 1
ATOM 4712 C C . ARG B 1 286 ? 26.891 -9.758 2.756 1 97.81 286 ARG B C 1
ATOM 4714 O O . ARG B 1 286 ? 28.094 -9.539 2.58 1 97.81 286 ARG B O 1
ATOM 4721 N N . ARG B 1 287 ? 26.469 -10.938 3.088 1 97.25 287 ARG B N 1
ATOM 4722 C CA . ARG B 1 287 ? 27.375 -12.078 3.205 1 97.25 287 ARG B CA 1
ATOM 4723 C C . ARG B 1 287 ? 27.844 -12.547 1.834 1 97.25 287 ARG B C 1
ATOM 4725 O O . ARG B 1 287 ? 29 -12.922 1.667 1 97.25 287 ARG B O 1
ATOM 4732 N N . LEU B 1 288 ? 26.984 -12.547 0.888 1 95.75 288 LEU B N 1
ATOM 4733 C CA . LEU B 1 288 ? 27.297 -13.031 -0.452 1 95.75 288 LEU B CA 1
ATOM 4734 C C . LEU B 1 288 ? 28.188 -12.047 -1.197 1 95.75 288 LEU B C 1
ATOM 4736 O O . LEU B 1 288 ? 28.984 -12.445 -2.035 1 95.75 288 LEU B O 1
ATOM 4740 N N . TYR B 1 289 ? 28 -10.797 -0.894 1 96.12 289 TYR B N 1
ATOM 4741 C CA . TYR B 1 289 ? 28.734 -9.734 -1.579 1 96.12 289 TYR B CA 1
ATOM 4742 C C . TYR B 1 289 ? 29.328 -8.758 -0.58 1 96.12 289 TYR B C 1
ATOM 4744 O O . TYR B 1 289 ? 28.969 -7.578 -0.566 1 96.12 289 TYR B O 1
ATOM 4752 N N . PRO B 1 290 ? 30.328 -9.133 0.103 1 95.75 290 PRO B N 1
ATOM 4753 C CA . PRO B 1 290 ? 30.875 -8.344 1.211 1 95.75 290 PRO B CA 1
ATOM 4754 C C . PRO B 1 290 ? 31.531 -7.043 0.744 1 95.75 290 PRO B C 1
ATOM 4756 O O . PRO B 1 290 ? 31.719 -6.121 1.542 1 95.75 290 PRO B O 1
ATOM 4759 N N . ASN B 1 291 ? 31.828 -6.891 -0.522 1 96 291 ASN B N 1
ATOM 4760 C CA . ASN B 1 291 ? 32.5 -5.695 -1.014 1 96 291 ASN B CA 1
ATOM 4761 C C . ASN B 1 291 ? 31.5 -4.668 -1.548 1 96 291 ASN B C 1
ATOM 4763 O O . ASN B 1 291 ? 31.891 -3.574 -1.956 1 96 291 ASN B O 1
ATOM 4767 N N . GLU B 1 292 ? 30.219 -5.031 -1.591 1 95 292 GLU B N 1
ATOM 4768 C CA . GLU B 1 292 ? 29.188 -4.113 -2.059 1 95 292 GLU B CA 1
ATOM 4769 C C . GLU B 1 292 ? 28.547 -3.363 -0.893 1 95 292 GLU B C 1
ATOM 4771 O O . GLU B 1 292 ? 28.328 -3.938 0.176 1 95 292 GLU B O 1
ATOM 4776 N N . LYS B 1 293 ? 28.453 -2.041 -1.077 1 93.25 293 LYS B N 1
ATOM 4777 C CA . LYS B 1 293 ? 27.719 -1.25 -0.089 1 93.25 293 LYS B CA 1
ATOM 4778 C C . LYS B 1 293 ? 26.219 -1.295 -0.349 1 93.25 293 LYS B C 1
ATOM 4780 O O . LYS B 1 293 ? 25.75 -0.836 -1.394 1 93.25 293 LYS B O 1
ATOM 4785 N N . LEU B 1 294 ? 25.5 -1.861 0.532 1 94.81 294 LEU B N 1
ATOM 4786 C CA . LEU B 1 294 ? 24.047 -1.974 0.419 1 94.81 294 LEU B CA 1
ATOM 4787 C C . LEU B 1 294 ? 23.359 -0.936 1.293 1 94.81 294 LEU B C 1
ATOM 4789 O O . LEU B 1 294 ? 23.984 -0.326 2.16 1 94.81 294 LEU B O 1
ATOM 4793 N N . VAL B 1 295 ? 22.109 -0.763 1.026 1 92.44 295 VAL B N 1
ATOM 4794 C CA . VAL B 1 295 ? 21.297 0.159 1.812 1 92.44 295 VAL B CA 1
ATOM 4795 C C . VAL B 1 295 ? 21.234 -0.31 3.264 1 92.44 295 VAL B C 1
ATOM 4797 O O . VAL B 1 295 ? 21.469 -1.487 3.553 1 92.44 295 VAL B O 1
ATOM 4800 N N . ASP B 1 296 ? 20.891 0.646 4.16 1 90.62 296 ASP B N 1
ATOM 4801 C CA . ASP B 1 296 ? 20.719 0.304 5.57 1 90.62 296 ASP B CA 1
ATOM 4802 C C . ASP B 1 296 ? 19.484 -0.554 5.777 1 90.62 296 ASP B C 1
ATOM 4804 O O . ASP B 1 296 ? 18.594 -0.586 4.922 1 90.62 296 ASP B O 1
ATOM 4808 N N . ASP B 1 297 ? 19.469 -1.251 6.926 1 92.62 297 ASP B N 1
ATOM 4809 C CA . ASP B 1 297 ? 18.312 -2.059 7.277 1 92.62 297 ASP B CA 1
ATOM 4810 C C . ASP B 1 297 ? 17.047 -1.202 7.348 1 92.62 297 ASP B C 1
ATOM 4812 O O . ASP B 1 297 ? 17.109 -0.039 7.754 1 92.62 297 ASP B O 1
ATOM 4816 N N . LEU B 1 298 ? 16 -1.81 6.902 1 89.5 298 LEU B N 1
ATOM 4817 C CA . LEU B 1 298 ? 14.688 -1.185 7.031 1 89.5 298 LEU B CA 1
ATOM 4818 C C . LEU B 1 298 ? 14.234 -1.162 8.484 1 89.5 298 LEU B C 1
ATOM 4820 O O . LEU B 1 298 ? 14.742 -1.932 9.305 1 89.5 298 LEU B O 1
ATOM 4824 N N . PRO B 1 299 ? 13.266 -0.249 8.781 1 84.81 299 PRO B N 1
ATOM 4825 C CA . PRO B 1 299 ? 12.711 -0.264 10.133 1 84.81 299 PRO B CA 1
ATOM 4826 C C . PRO B 1 299 ? 12.078 -1.605 10.492 1 84.81 299 PRO B C 1
ATOM 4828 O O . PRO B 1 299 ? 11.594 -2.322 9.617 1 84.81 299 PRO B O 1
ATOM 4831 N N . ASP B 1 300 ? 12.062 -1.851 11.766 1 82.25 300 ASP B N 1
ATOM 4832 C CA . ASP B 1 300 ? 11.461 -3.092 12.242 1 82.25 300 ASP B CA 1
ATOM 4833 C C . ASP B 1 300 ? 9.977 -3.158 11.875 1 82.25 300 ASP B C 1
ATOM 4835 O O . ASP B 1 300 ? 9.281 -2.141 11.891 1 82.25 300 ASP B O 1
ATOM 4839 N N . SER B 1 301 ? 9.578 -4.344 11.5 1 83.44 301 SER B N 1
ATOM 4840 C CA . SER B 1 301 ? 8.188 -4.605 11.141 1 83.44 301 SER B CA 1
ATOM 4841 C C . SER B 1 301 ? 7.707 -5.93 11.727 1 83.44 301 SER B C 1
ATOM 4843 O O . SER B 1 301 ? 8.477 -6.887 11.828 1 83.44 301 SER B O 1
ATOM 4845 N N . PRO B 1 302 ? 6.391 -5.934 12.117 1 83.88 302 PRO B N 1
ATOM 4846 C CA . PRO B 1 302 ? 5.891 -7.199 12.656 1 83.88 302 PRO B CA 1
ATOM 4847 C C . PRO B 1 302 ? 5.902 -8.328 11.625 1 83.88 302 PRO B C 1
ATOM 4849 O O . PRO B 1 302 ? 5.602 -8.094 10.445 1 83.88 302 PRO B O 1
ATOM 4852 N N . ALA B 1 303 ? 6.219 -9.477 12.117 1 87.31 303 ALA B N 1
ATOM 4853 C CA . ALA B 1 303 ? 6.219 -10.656 11.258 1 87.31 303 ALA B CA 1
ATOM 4854 C C . ALA B 1 303 ? 4.797 -11.094 10.922 1 87.31 303 ALA B C 1
ATOM 4856 O O . ALA B 1 303 ? 3.893 -10.977 11.75 1 87.31 303 ALA B O 1
ATOM 4857 N N . ILE B 1 304 ? 4.613 -11.531 9.727 1 89.19 304 ILE B N 1
ATOM 4858 C CA . ILE B 1 304 ? 3.371 -12.219 9.391 1 89.19 304 ILE B CA 1
ATOM 4859 C C . ILE B 1 304 ? 3.295 -13.539 10.156 1 89.19 304 ILE B C 1
ATOM 4861 O O . ILE B 1 304 ? 4.281 -14.273 10.234 1 89.19 304 ILE B O 1
ATOM 4865 N N . THR B 1 305 ? 2.143 -13.812 10.742 1 91.12 305 THR B N 1
ATOM 4866 C CA . THR B 1 305 ? 2.008 -15.016 11.555 1 91.12 305 THR B CA 1
ATOM 4867 C C . THR B 1 305 ? 0.907 -15.922 11 1 91.12 305 THR B C 1
ATOM 4869 O O . THR B 1 305 ? 0.518 -16.891 11.648 1 91.12 305 THR B O 1
ATOM 4872 N N . ALA B 1 306 ? 0.328 -15.57 9.859 1 92.81 306 ALA B N 1
ATOM 4873 C CA . ALA B 1 306 ? -0.647 -16.438 9.211 1 92.81 306 ALA B CA 1
ATOM 4874 C C . ALA B 1 306 ? -0.047 -17.812 8.914 1 92.81 306 ALA B C 1
ATOM 4876 O O . ALA B 1 306 ? 1.12 -17.922 8.531 1 92.81 306 ALA B O 1
ATOM 4877 N N . THR B 1 307 ? -0.838 -18.844 9.102 1 95.62 307 THR B N 1
ATOM 4878 C CA . THR B 1 307 ? -0.368 -20.219 8.898 1 95.62 307 THR B CA 1
ATOM 4879 C C . THR B 1 307 ? -1.293 -20.969 7.945 1 95.62 307 THR B C 1
ATOM 4881 O O . THR B 1 307 ? -2.395 -20.5 7.641 1 95.62 307 THR B O 1
ATOM 4884 N N . THR B 1 308 ? -0.835 -22.016 7.402 1 97.12 308 THR B N 1
ATOM 4885 C CA . THR B 1 308 ? -1.604 -22.984 6.637 1 97.12 308 THR B CA 1
ATOM 4886 C C . THR B 1 308 ? -1.104 -24.406 6.906 1 97.12 308 THR B C 1
ATOM 4888 O O . THR B 1 308 ? -0.055 -24.594 7.527 1 97.12 308 THR B O 1
ATOM 4891 N N . ASP B 1 309 ? -1.94 -25.422 6.582 1 96 309 ASP B N 1
ATOM 4892 C CA . ASP B 1 309 ? -1.455 -26.797 6.57 1 96 309 ASP B CA 1
ATOM 4893 C C . ASP B 1 309 ? -0.581 -27.062 5.348 1 96 309 ASP B C 1
ATOM 4895 O O . ASP B 1 309 ? -1.084 -27.156 4.227 1 96 309 ASP B O 1
ATOM 4899 N N . ASP B 1 310 ? 0.715 -27.203 5.621 1 96 310 ASP B N 1
ATOM 4900 C CA . ASP B 1 310 ? 1.597 -27.391 4.473 1 96 310 ASP B CA 1
ATOM 4901 C C . ASP B 1 310 ? 2.025 -28.844 4.34 1 96 310 ASP B C 1
ATOM 4903 O O . ASP B 1 310 ? 3.008 -29.141 3.66 1 96 310 ASP B O 1
ATOM 4907 N N . SER B 1 311 ? 1.276 -29.75 4.992 1 96.81 311 SER B N 1
ATOM 4908 C CA . SER B 1 311 ? 1.641 -31.156 4.988 1 96.81 311 SER B CA 1
ATOM 4909 C C . SER B 1 311 ? 1.641 -31.734 3.572 1 96.81 311 SER B C 1
ATOM 4911 O O . SER B 1 311 ? 2.557 -32.469 3.191 1 96.81 311 SER B O 1
ATOM 4913 N N . VAL B 1 312 ? 0.605 -31.422 2.797 1 97.44 312 VAL B N 1
ATOM 4914 C CA . VAL B 1 312 ? 0.504 -31.922 1.431 1 97.44 312 VAL B CA 1
ATOM 4915 C C . VAL B 1 312 ? 1.664 -31.391 0.595 1 97.44 312 VAL B C 1
ATOM 4917 O O . VAL B 1 312 ? 2.326 -32.156 -0.118 1 97.44 312 VAL B O 1
ATOM 4920 N N . ALA B 1 313 ? 1.948 -30.078 0.717 1 98.38 313 ALA B N 1
ATOM 4921 C CA . ALA B 1 313 ? 3.033 -29.469 -0.044 1 98.38 313 ALA B CA 1
ATOM 4922 C C . ALA B 1 313 ? 4.371 -30.125 0.29 1 98.38 313 ALA B C 1
ATOM 4924 O O . ALA B 1 313 ? 5.141 -30.484 -0.609 1 98.38 313 ALA B O 1
ATOM 4925 N N . LEU B 1 314 ? 4.633 -30.344 1.548 1 98.38 314 LEU B N 1
ATOM 4926 C CA . LEU B 1 314 ? 5.906 -30.906 1.987 1 98.38 314 LEU B CA 1
ATOM 4927 C C . LEU B 1 314 ? 6.043 -32.344 1.561 1 98.38 314 LEU B C 1
ATOM 4929 O O . LEU B 1 314 ? 7.129 -32.812 1.179 1 98.38 314 LEU B O 1
ATOM 4933 N N . ARG B 1 315 ? 4.973 -33.094 1.607 1 98.06 315 ARG B N 1
ATOM 4934 C CA . ARG B 1 315 ? 4.988 -34.469 1.131 1 98.06 315 ARG B CA 1
ATOM 4935 C C . ARG B 1 315 ? 5.293 -34.531 -0.362 1 98.06 315 ARG B C 1
ATOM 4937 O O . ARG B 1 315 ? 6.07 -35.375 -0.81 1 98.06 315 ARG B O 1
ATOM 4944 N N . LEU B 1 316 ? 4.68 -33.656 -1.075 1 98.31 316 LEU B N 1
ATOM 4945 C CA . LEU B 1 316 ? 4.883 -33.656 -2.52 1 98.31 316 LEU B CA 1
ATOM 4946 C C . LEU B 1 316 ? 6.316 -33.25 -2.859 1 98.31 316 LEU B C 1
ATOM 4948 O O . LEU B 1 316 ? 6.914 -33.812 -3.783 1 98.31 316 LEU B O 1
ATOM 4952 N N . LEU B 1 317 ? 6.875 -32.25 -2.139 1 98.5 317 LEU B N 1
ATOM 4953 C CA . LEU B 1 317 ? 8.258 -31.859 -2.371 1 98.5 317 LEU B CA 1
ATOM 4954 C C . LEU B 1 317 ? 9.219 -33 -2.08 1 98.5 317 LEU B C 1
ATOM 4956 O O . LEU B 1 317 ? 10.18 -33.219 -2.816 1 98.5 317 LEU B O 1
ATOM 4960 N N . LYS B 1 318 ? 8.969 -33.719 -1.026 1 97.94 318 LYS B N 1
ATOM 4961 C CA . LYS B 1 318 ? 9.789 -34.875 -0.699 1 97.94 318 LYS B CA 1
ATOM 4962 C C . LYS B 1 318 ? 9.703 -35.938 -1.795 1 97.94 318 LYS B C 1
ATOM 4964 O O . LYS B 1 318 ? 10.727 -36.469 -2.225 1 97.94 318 LYS B O 1
ATOM 4969 N N . LYS B 1 319 ? 8.523 -36.188 -2.256 1 97.5 319 LYS B N 1
ATOM 4970 C CA . LYS B 1 319 ? 8.273 -37.281 -3.215 1 97.5 319 LYS B CA 1
ATOM 4971 C C . LYS B 1 319 ? 8.805 -36.906 -4.598 1 97.5 319 LYS B C 1
ATOM 4973 O O . LYS B 1 319 ? 9.43 -37.719 -5.266 1 97.5 319 LYS B O 1
ATOM 4978 N N . TRP B 1 320 ? 8.656 -35.688 -5.047 1 97.75 320 TRP B N 1
ATOM 4979 C CA . TRP B 1 320 ? 8.867 -35.344 -6.449 1 97.75 320 TRP B CA 1
ATOM 4980 C C . TRP B 1 320 ? 10.172 -34.594 -6.637 1 97.75 320 TRP B C 1
ATOM 4982 O O . TRP B 1 320 ? 10.664 -34.438 -7.758 1 97.75 320 TRP B O 1
ATOM 4992 N N . ALA B 1 321 ? 10.773 -34.062 -5.574 1 97 321 ALA B N 1
ATOM 4993 C CA . ALA B 1 321 ? 12.039 -33.344 -5.68 1 97 321 ALA B CA 1
ATOM 4994 C C . ALA B 1 321 ? 13.086 -33.938 -4.727 1 97 321 ALA B C 1
ATOM 4996 O O . ALA B 1 321 ? 14.219 -33.469 -4.672 1 97 321 ALA B O 1
ATOM 4997 N N . GLN B 1 322 ? 12.719 -34.969 -3.971 1 96.75 322 GLN B N 1
ATOM 4998 C CA . GLN B 1 322 ? 13.602 -35.562 -2.977 1 96.75 322 GLN B CA 1
ATOM 4999 C C . GLN B 1 322 ? 14.172 -34.5 -2.041 1 96.75 322 GLN B C 1
ATOM 5001 O O . GLN B 1 322 ? 15.367 -34.5 -1.756 1 96.75 322 GLN B O 1
ATOM 5006 N N . GLN B 1 323 ? 13.336 -33.625 -1.693 1 96.5 323 GLN B N 1
ATOM 5007 C CA . GLN B 1 323 ? 13.688 -32.469 -0.869 1 96.5 323 GLN B CA 1
ATOM 5008 C C . GLN B 1 323 ? 12.953 -32.531 0.469 1 96.5 323 GLN B C 1
ATOM 5010 O O . GLN B 1 323 ? 11.734 -32.688 0.51 1 96.5 323 GLN B O 1
ATOM 5015 N N . ASP B 1 324 ? 13.781 -32.469 1.546 1 96.75 324 ASP B N 1
ATOM 5016 C CA . ASP B 1 324 ? 13.164 -32.375 2.865 1 96.75 324 ASP B CA 1
ATOM 5017 C C . ASP B 1 324 ? 12.867 -30.922 3.244 1 96.75 324 ASP B C 1
ATOM 5019 O O . ASP B 1 324 ? 13.781 -30.125 3.426 1 96.75 324 ASP B O 1
ATOM 5023 N N . GLY B 1 325 ? 11.578 -30.641 3.328 1 97.94 325 GLY B N 1
ATOM 5024 C CA . GLY B 1 325 ? 11.172 -29.281 3.68 1 97.94 325 GLY B CA 1
ATOM 5025 C C . GLY B 1 325 ? 11.242 -28.312 2.514 1 97.94 325 GLY B C 1
ATOM 5026 O O . GLY B 1 325 ? 11.414 -28.734 1.366 1 97.94 325 GLY B O 1
ATOM 5027 N N . TRP B 1 326 ? 10.953 -27.078 2.779 1 98.62 326 TRP B N 1
ATOM 5028 C CA . TRP B 1 326 ? 11.031 -26.016 1.79 1 98.62 326 TRP B CA 1
ATOM 5029 C C . TRP B 1 326 ? 12.484 -25.641 1.502 1 98.62 326 TRP B C 1
ATOM 5031 O O . TRP B 1 326 ? 13.352 -25.781 2.367 1 98.62 326 TRP B O 1
ATOM 5041 N N . LYS B 1 327 ? 12.766 -25.234 0.262 1 98.31 327 LYS B N 1
ATOM 5042 C CA . LYS B 1 327 ? 14.07 -24.625 -0.022 1 98.31 327 LYS B CA 1
ATOM 5043 C C . LYS B 1 327 ? 14.32 -23.406 0.861 1 98.31 327 LYS B C 1
ATOM 5045 O O . LYS B 1 327 ? 13.43 -22.578 1.057 1 98.31 327 LYS B O 1
ATOM 5050 N N . GLY B 1 328 ? 15.539 -23.281 1.345 1 98.19 328 GLY B N 1
ATOM 5051 C CA . GLY B 1 328 ? 15.875 -22.219 2.281 1 98.19 328 GLY B CA 1
ATOM 5052 C C . GLY B 1 328 ? 15.938 -20.859 1.63 1 98.19 328 GLY B C 1
ATOM 5053 O O . GLY B 1 328 ? 16.172 -20.75 0.426 1 98.19 328 GLY B O 1
ATOM 5054 N N . LEU B 1 329 ? 15.781 -19.812 2.484 1 98.25 329 LEU B N 1
ATOM 5055 C CA . LEU B 1 329 ? 15.781 -18.438 1.999 1 98.25 329 LEU B CA 1
ATOM 5056 C C . LEU B 1 329 ? 17.125 -18.078 1.383 1 98.25 329 LEU B C 1
ATOM 5058 O O . LEU B 1 329 ? 17.188 -17.438 0.329 1 98.25 329 LEU B O 1
ATOM 5062 N N . GLU B 1 330 ? 18.203 -18.453 2.01 1 98.06 330 GLU B N 1
ATOM 5063 C CA . GLU B 1 330 ? 19.531 -18.094 1.509 1 98.06 330 GLU B CA 1
ATOM 5064 C C . GLU B 1 330 ? 19.781 -18.688 0.127 1 98.06 330 GLU B C 1
ATOM 5066 O O . GLU B 1 330 ? 20.281 -18.016 -0.771 1 98.06 330 GLU B O 1
ATOM 5071 N N . GLU B 1 331 ? 19.484 -19.953 0.007 1 97.44 331 GLU B N 1
ATOM 5072 C CA . GLU B 1 331 ? 19.625 -20.578 -1.297 1 97.44 331 GLU B CA 1
ATOM 5073 C C . GLU B 1 331 ? 18.734 -19.922 -2.344 1 97.44 331 GLU B C 1
ATOM 5075 O O . GLU B 1 331 ? 19.156 -19.719 -3.484 1 97.44 331 GLU B O 1
ATOM 5080 N N . THR B 1 332 ? 17.531 -19.609 -1.942 1 97.94 332 THR B N 1
ATOM 5081 C CA . THR B 1 332 ? 16.578 -18.953 -2.836 1 97.94 332 THR B CA 1
ATOM 5082 C C . THR B 1 332 ? 17.109 -17.594 -3.293 1 97.94 332 THR B C 1
ATOM 5084 O O . THR B 1 332 ? 17.062 -17.281 -4.484 1 97.94 332 THR B O 1
ATOM 5087 N N . VAL B 1 333 ? 17.656 -16.797 -2.398 1 97.75 333 VAL B N 1
ATOM 5088 C CA . VAL B 1 333 ? 18.219 -15.484 -2.697 1 97.75 333 VAL B CA 1
ATOM 5089 C C . VAL B 1 333 ? 19.438 -15.625 -3.596 1 97.75 333 VAL B C 1
ATOM 5091 O O . VAL B 1 333 ? 19.609 -14.867 -4.551 1 97.75 333 VAL B O 1
ATOM 5094 N N . ARG B 1 334 ? 20.312 -16.641 -3.318 1 97.12 334 ARG B N 1
ATOM 5095 C CA . ARG B 1 334 ? 21.469 -16.906 -4.16 1 97.12 334 ARG B CA 1
ATOM 5096 C C . ARG B 1 334 ? 21.062 -17.172 -5.602 1 97.12 334 ARG B C 1
ATOM 5098 O O . ARG B 1 334 ? 21.656 -16.656 -6.535 1 97.12 334 ARG B O 1
ATOM 5105 N N . GLU B 1 335 ? 20.031 -17.906 -5.738 1 96.62 335 GLU B N 1
ATOM 5106 C CA . GLU B 1 335 ? 19.547 -18.25 -7.07 1 96.62 335 GLU B CA 1
ATOM 5107 C C . GLU B 1 335 ? 18.953 -17.031 -7.766 1 96.62 335 GLU B C 1
ATOM 5109 O O . GLU B 1 335 ? 19.047 -16.891 -8.984 1 96.62 335 GLU B O 1
ATOM 5114 N N . ASN B 1 336 ? 18.297 -16.219 -6.945 1 96.25 336 ASN B N 1
ATOM 5115 C CA . ASN B 1 336 ? 17.734 -14.992 -7.496 1 96.25 336 ASN B CA 1
ATOM 5116 C C . ASN B 1 336 ? 18.828 -14.102 -8.102 1 96.25 336 ASN B C 1
ATOM 5118 O O . ASN B 1 336 ? 18.578 -13.414 -9.094 1 96.25 336 ASN B O 1
ATOM 5122 N N . MET B 1 337 ? 19.969 -14.133 -7.504 1 95.19 337 MET B N 1
ATOM 5123 C CA . MET B 1 337 ? 21.062 -13.242 -7.887 1 95.19 337 MET B CA 1
ATOM 5124 C C . MET B 1 337 ? 21.938 -13.883 -8.953 1 95.19 337 MET B C 1
ATOM 5126 O O . MET B 1 337 ? 22.797 -13.211 -9.547 1 95.19 337 MET B O 1
ATOM 5130 N N . SER B 1 338 ? 21.828 -15.156 -9.234 1 88.38 338 SER B N 1
ATOM 5131 C CA . SER B 1 338 ? 22.672 -15.867 -10.18 1 88.38 338 SER B CA 1
ATOM 5132 C C . SER B 1 338 ? 22.5 -15.328 -11.594 1 88.38 338 SER B C 1
ATOM 5134 O O . SER B 1 338 ? 23.391 -15.445 -12.43 1 88.38 338 SER B O 1
ATOM 5136 N N . SER B 1 339 ? 21.328 -14.812 -11.938 1 66.62 339 SER B N 1
ATOM 5137 C CA . SER B 1 339 ? 21.141 -14.266 -13.281 1 66.62 339 SER B CA 1
ATOM 5138 C C . SER B 1 339 ? 21.781 -12.883 -13.398 1 66.62 339 SER B C 1
ATOM 5140 O O . SER B 1 339 ? 21.906 -12.352 -14.5 1 66.62 339 SER B O 1
ATOM 5142 N N . LEU B 1 340 ? 21.922 -12.18 -12.219 1 57.56 340 LEU B N 1
ATOM 5143 C CA . LEU B 1 340 ? 22.578 -10.875 -12.234 1 57.56 340 LEU B CA 1
ATOM 5144 C C . LEU B 1 340 ? 24.078 -11.031 -12.383 1 57.56 340 LEU B C 1
ATOM 5146 O O . LEU B 1 340 ? 24.781 -10.062 -12.664 1 57.56 340 LEU B O 1
ATOM 5150 N N . ALA B 1 341 ? 24.609 -12.398 -12.234 1 43.72 341 ALA B N 1
ATOM 5151 C CA . ALA B 1 341 ? 26.047 -12.609 -12.414 1 43.72 341 ALA B CA 1
ATOM 5152 C C . ALA B 1 341 ? 26.391 -12.859 -13.875 1 43.72 341 ALA B C 1
ATOM 5154 O O . ALA B 1 341 ? 25.562 -13.383 -14.633 1 43.72 341 ALA B O 1
#

Nearest PDB structures (foldseek):
  1zze-assembly2_B  TM=9.460E-01  e=4.427E-38  Sporobolomyces salmonicolor
  8jqj-assembly1_A  TM=9.441E-01  e=4.700E-38  Sporobolomyces salmonicolor
  8jqk-assembly1_B  TM=9.388E-01  e=9.940E-37  Sporobolomyces salmonicolor
  4qtz-assembly1_A  TM=8.412E-01  e=7.922E-25  Medicago truncatula
  5b6k-assembly1_A  TM=7.686E-01  e=4.642E-21  Nakaseomyces glabratus CBS 138

InterPro domains:
  IPR001509 NAD-dependent epimerase/dehydratase [PF01370] (14-260)
  IPR036291 NAD(P)-binding domain superfamily [SSF51735] (9-299)
  IPR050425 NAD(P)-dependent dehydratase-like [PTHR10366] (14-295)

pLDDT: mean 93.62, std 7.43, range [43.72, 98.94]

Radius of gyration: 28.9 Å; Cα contacts (8 Å, |Δi|>4): 1439; chains: 2; bounding box: 63×86×62 Å

Foldseek 3Di:
DDADFWPDDAQAEEEEEACVEFLNVLLCVLNVVVRYAYEYEHLDCVVCVCSCVPLCVVCVVVVRYDYDYQNALQDQLSCLVVLARGQEYEYDDADQPLQLALVVHQNSLQSSLLNVVVSLLVHVNHAEYEYEFAVLQADDFAFQAADEGDPPHGHVVLLCQSPPDDDRDSVSSVSSVSNSRNNNVVSNVVCCVPVVGNHFYEYEYEYQEEFAGSDPVNLVGSLVQLVCQLVANCPVCLRGFKGFYAYSNLSSLLSVCSRIPPPDGHYHAYRTADIDGVVVSVVLVCVVCVPRDGDDDHDDTHYHHYYYPNVVSQVSCCNRVVDHGGDDPSNRSVRSCVVVD/DDAPFWPDDAQAEEEEEACVEFLNVLLCVLNVVVRYAYEYEHLDCVVCVCSCVPLCVVCVVVVRYDYDYQNALQDQLSCLVVLARGQEYEYDDADQPLQLALVVHQNSLQSSLLNVVVSLLVHVNHAEYEYEFAVLQADDFAFQAAEEGDPPHGHVVLLCQSPPDDDRDSVSSVSSVSNSRNNNVVSNVVCCVPVVGNHFYEYEYEYQEEFAGSDPVNLVGSLVQLVCQLVANCPVCLRGFKGFYAYSNLSSLVSVCSRIPPPDGHYHAYRTADIDGVVVSVVLVCVVCVPRDGDDDHDDTHYHHYYYPNVVSQVSCCNRVVDHGGDDPSNRSVRSCVVVD

Solvent-accessible surface area (backbone atoms only — not comparable to full-atom values): 35370 Å² total; per-residue (Å²): 132,82,75,64,82,51,67,60,63,74,58,43,33,33,30,31,32,33,32,82,37,62,64,31,39,45,31,49,50,55,41,47,76,66,46,27,23,39,40,27,28,30,62,44,66,77,84,47,40,55,49,50,69,54,81,36,28,68,44,28,76,70,66,34,43,49,79,41,77,40,74,46,67,50,42,86,61,48,44,56,75,73,51,63,82,22,34,28,36,40,44,50,55,72,86,78,81,48,53,23,45,35,84,72,43,27,58,37,41,29,43,27,51,49,45,44,50,51,44,43,59,72,33,83,58,28,45,26,29,28,40,54,55,34,41,40,20,38,37,74,92,44,38,26,20,58,58,75,48,56,92,83,44,57,22,57,64,32,42,48,21,30,68,22,70,77,83,64,48,75,83,29,5,66,34,15,48,23,24,18,36,30,51,24,52,52,49,50,52,48,45,48,69,73,65,59,53,91,42,41,49,22,35,41,22,43,43,51,40,32,19,63,52,93,48,82,78,32,41,82,47,62,37,21,50,60,59,35,39,67,74,41,32,35,53,76,42,71,82,47,42,16,42,42,35,23,34,41,67,57,53,20,50,51,53,51,39,47,47,27,38,75,86,62,68,67,42,76,38,51,41,62,55,50,67,45,40,56,53,57,53,51,52,47,48,43,69,76,37,70,89,57,86,63,67,79,76,65,78,73,59,36,58,37,59,52,42,62,76,45,61,67,49,39,52,45,36,32,64,76,64,73,29,86,60,67,76,51,69,64,62,26,51,53,36,33,47,54,62,80,98,131,82,78,65,81,51,67,58,65,75,59,42,33,34,32,31,31,33,31,81,36,62,62,30,39,46,32,51,50,54,42,48,74,67,46,28,22,39,39,25,27,30,62,43,66,77,83,45,40,54,48,50,70,55,82,35,29,67,44,28,75,70,65,35,43,48,79,42,76,40,73,47,66,50,44,86,61,48,44,53,76,72,51,64,83,22,35,27,36,40,44,51,57,70,87,77,80,49,54,24,46,34,83,72,43,28,58,36,40,30,41,27,53,50,44,44,52,52,45,42,61,72,31,83,60,29,47,26,29,28,40,55,55,34,41,40,20,40,37,73,92,46,37,26,23,57,59,75,48,57,93,83,45,59,22,57,64,31,43,48,21,30,69,24,71,77,84,63,47,75,84,30,5,66,35,15,48,24,24,20,37,32,52,24,52,52,48,48,53,49,46,47,70,73,64,57,53,90,42,42,48,22,34,42,20,42,45,48,42,32,19,63,51,91,47,83,77,32,42,82,47,61,39,21,48,60,60,36,39,64,75,40,32,35,53,76,43,72,80,47,43,16,42,42,35,23,34,41,67,57,53,20,49,50,54,51,40,48,47,27,38,74,86,60,69,66,41,77,39,51,42,65,53,51,66,45,40,56,53,57,53,51,53,47,48,44,69,76,37,69,88,57,87,63,66,78,76,66,78,75,58,35,61,38,60,52,44,62,77,46,63,66,49,41,50,45,36,32,64,75,66,72,30,86,59,66,77,53,68,65,62,26,52,51,35,31,46,53,63,79,99

Sequence (682 aa):
MAEPAATLPKGSLILITGLTGYIATHVGQQFLKRGYKVRGTVRDLAKAAWLKDDLFSAEHAAGNLELVQVPDLGAPDAFSAAIKGVDAVAHIATVTNFDPDPNQVVPQTVSGVVSLLRAAAAEPSVKQVVFTSSVGAAIMPIPGASGHVGRDTWNDAALQAAWAPPPYEASRGMITYMASKVEAEKAAWKFIKDEKPSFVLNVVSPFTTLGALLHPSHQRGTAGMVPALFKGDTSQVSMMPSLIYVSVKDVAVLHVAAILDKDIKEERIQAWATAFNWNDVLAILRRLYPNEKLVDDLPDSPAITATTDDSVALRLLKKWAQQDGWKGLEETVRENMSSLAMAEPAATLPKGSLILITGLTGYIATHVGQQFLKRGYKVRGTVRDLAKAAWLKDDLFSAEHAAGNLELVQVPDLGAPDAFSAAIKGVDAVAHIATVTNFDPDPNQVVPQTVSGVVSLLRAAAAEPSVKQVVFTSSVGAAIMPIPGASGHVGRDTWNDAALQAAWAPPPYEASRGMITYMASKVEAEKAAWKFIKDEKPSFVLNVVSPFTTLGALLHPSHQRGTAGMVPALFKGDTSQVSMMPSLIYVSVKDVAVLHVAAILDKDIKEERIQAWATAFNWNDVLAILRRLYPNEKLVDDLPDSPAITATTDDSVALRLLKKWAQQDGWKGLEETVRENMSSLA